Protein AF-0000000075187760 (afdb_homodimer)

Solvent-accessible surface area (backbone atoms only — not comparable to full-atom values): 30888 Å² total; per-residue (Å²): 122,84,78,72,70,84,67,45,62,67,48,68,46,30,40,28,36,32,19,49,52,82,61,38,92,47,41,70,60,20,48,50,52,49,44,53,49,52,46,54,53,39,64,38,90,76,50,33,48,35,39,34,34,13,43,37,49,51,36,60,72,51,61,88,41,38,77,82,60,36,29,44,66,85,81,52,91,96,51,90,72,61,60,87,74,44,73,18,68,64,58,41,50,50,19,52,43,16,30,74,49,54,17,31,28,38,59,16,17,36,36,27,32,40,81,92,78,64,46,27,27,48,30,28,41,29,24,36,38,82,25,47,76,75,45,64,39,38,27,50,40,61,54,56,33,48,35,87,97,75,50,71,43,55,35,63,80,56,38,46,58,32,73,63,88,39,62,49,76,49,92,33,34,22,39,22,55,52,34,40,56,35,63,66,42,62,64,59,55,48,32,34,37,76,71,51,26,51,29,38,48,21,22,19,66,43,35,70,72,54,19,84,63,39,55,64,53,44,41,26,36,55,5,39,68,52,43,19,31,23,32,38,22,7,27,20,44,37,86,86,49,93,56,42,31,42,25,43,26,34,36,22,35,25,75,35,46,74,77,46,66,49,63,37,57,63,47,74,47,77,44,80,44,58,46,62,57,39,55,46,44,48,60,25,54,32,60,90,77,56,64,58,61,91,63,41,64,56,61,71,60,131,122,83,78,70,71,84,68,44,64,68,47,69,47,29,40,28,38,33,18,49,54,83,61,37,92,47,40,69,59,19,47,50,53,49,45,53,50,51,46,55,56,40,65,38,90,77,50,33,48,34,37,34,34,12,43,37,50,50,33,59,72,50,60,88,40,38,77,81,60,36,28,44,67,86,81,50,91,96,51,89,71,62,58,89,75,43,73,18,68,65,57,42,50,50,21,51,41,17,31,74,48,54,18,32,28,39,58,15,17,35,38,26,32,40,80,93,78,64,46,29,29,49,31,28,42,30,24,37,39,84,24,46,74,74,46,63,41,38,27,50,40,61,54,56,34,48,34,87,98,74,49,72,46,54,36,61,80,53,37,45,58,32,73,63,87,41,62,49,75,49,93,30,33,22,40,21,56,52,35,40,56,32,63,66,42,62,64,59,54,47,33,34,37,76,72,51,26,50,28,38,49,21,21,19,66,44,35,70,72,53,21,83,63,40,54,65,54,45,40,25,37,55,6,38,67,51,44,19,30,23,32,38,23,7,28,20,43,37,88,85,49,92,55,41,31,41,25,42,27,35,35,22,34,24,76,35,47,76,77,46,67,48,61,36,57,64,48,73,46,78,45,81,45,57,46,62,57,39,54,47,44,49,60,24,54,32,61,90,76,53,64,57,62,92,61,42,64,56,62,70,61,131

Nearest PDB structures (foldseek):
  2w1v-assembly1_B  TM=9.858E-01  e=2.483E-41  Mus musculus
  1f89-assembly1_B  TM=9.492E-01  e=1.771E-35  Saccharomyces cerevisiae
  1ems-assembly1_A  TM=8.953E-01  e=1.570E-26  Caenorhabditis elegans
  4hgd-assembly2_B  TM=8.306E-01  e=3.651E-25  Saccharomyces cerevisiae S288C
  4hgd-assembly2_C  TM=8.569E-01  e=3.096E-24  Saccharomyces cerevisiae S288C

Structure (mmCIF, N/CA/C/O backbone):
data_AF-0000000075187760-model_v1
#
loop_
_entity.id
_entity.type
_entity.pdbx_description
1 polymer 'Carbon-nitrogen hydrolase'
#
loop_
_atom_site.group_PDB
_atom_site.id
_atom_site.type_symbol
_atom_site.label_atom_id
_atom_site.label_alt_id
_atom_site.label_comp_id
_atom_site.label_asym_id
_atom_site.label_entity_id
_atom_site.label_seq_id
_atom_site.pdbx_PDB_ins_code
_atom_site.Cartn_x
_atom_site.Cartn_y
_atom_site.Cartn_z
_atom_site.occupancy
_atom_site.B_iso_or_equiv
_atom_site.auth_seq_id
_atom_site.auth_comp_id
_atom_site.auth_asym_id
_atom_site.auth_atom_id
_atom_site.pdbx_PDB_model_num
ATOM 1 N N . MET A 1 1 ? 15.969 -18.141 15.359 1 31.38 1 MET A N 1
ATOM 2 C CA . MET A 1 1 ? 15.805 -17.359 14.141 1 31.38 1 MET A CA 1
ATOM 3 C C . MET A 1 1 ? 16.109 -18.188 12.906 1 31.38 1 MET A C 1
ATOM 5 O O . MET A 1 1 ? 17.203 -18.719 12.758 1 31.38 1 MET A O 1
ATOM 9 N N . SER A 1 2 ? 15.156 -18.953 12.461 1 41.59 2 SER A N 1
ATOM 10 C CA . SER A 1 2 ? 15.516 -19.875 11.383 1 41.59 2 SER A CA 1
ATOM 11 C C . SER A 1 2 ? 16.469 -19.219 10.383 1 41.59 2 SER A C 1
ATOM 13 O O . SER A 1 2 ? 16.297 -18.047 10.039 1 41.59 2 SER A O 1
ATOM 15 N N . LEU A 1 3 ? 17.703 -19.641 10.273 1 52.84 3 LEU A N 1
ATOM 16 C CA . LEU A 1 3 ? 18.844 -19.188 9.492 1 52.84 3 LEU A CA 1
ATOM 17 C C . LEU A 1 3 ? 18.438 -18.953 8.039 1 52.84 3 LEU A C 1
ATOM 19 O O . LEU A 1 3 ? 18.219 -19.906 7.289 1 52.84 3 LEU A O 1
ATOM 23 N N . ILE A 1 4 ? 17.734 -17.812 7.852 1 64.88 4 ILE A N 1
ATOM 24 C CA . ILE A 1 4 ? 17.5 -17.5 6.445 1 64.88 4 ILE A CA 1
ATOM 25 C C . ILE A 1 4 ? 18.844 -17.469 5.695 1 64.88 4 ILE A C 1
ATOM 27 O O . ILE A 1 4 ? 19.812 -16.891 6.176 1 64.88 4 ILE A O 1
ATOM 31 N N . SER A 1 5 ? 18.891 -18.375 4.66 1 77.25 5 SER A N 1
ATOM 32 C CA . SER A 1 5 ? 20.062 -18.406 3.793 1 77.25 5 SER A CA 1
ATOM 33 C C . SER A 1 5 ? 20.484 -17.016 3.367 1 77.25 5 SER A C 1
ATOM 35 O O . SER A 1 5 ? 19.688 -16.062 3.473 1 77.25 5 SER A O 1
ATOM 37 N N . LYS A 1 6 ? 21.812 -16.938 3.039 1 89.31 6 LYS A N 1
ATOM 38 C CA . LYS A 1 6 ? 22.312 -15.664 2.516 1 89.31 6 LYS A CA 1
ATOM 39 C C . LYS A 1 6 ? 21.562 -15.25 1.253 1 89.31 6 LYS A C 1
ATOM 41 O O . LYS A 1 6 ? 21.391 -16.062 0.333 1 89.31 6 LYS A O 1
ATOM 46 N N . THR A 1 7 ? 20.984 -14.086 1.166 1 95.5 7 THR A N 1
ATOM 47 C CA . THR A 1 7 ? 20.25 -13.57 0.015 1 95.5 7 THR A CA 1
ATOM 48 C C . THR A 1 7 ? 21.141 -13.539 -1.224 1 95.5 7 THR A C 1
ATOM 50 O O . THR A 1 7 ? 22.281 -13.062 -1.165 1 95.5 7 THR A O 1
ATOM 53 N N . PRO A 1 8 ? 20.719 -14.023 -2.344 1 97.31 8 PRO A N 1
ATOM 54 C CA . PRO A 1 8 ? 21.516 -13.961 -3.574 1 97.31 8 PRO A CA 1
ATOM 55 C C . PRO A 1 8 ? 21.797 -12.531 -4.023 1 97.31 8 PRO A C 1
ATOM 57 O O . PRO A 1 8 ? 21 -11.625 -3.736 1 97.31 8 PRO A O 1
ATOM 60 N N . ILE A 1 9 ? 22.953 -12.453 -4.77 1 97.81 9 ILE A N 1
ATOM 61 C CA . ILE A 1 9 ? 23.219 -11.172 -5.418 1 97.81 9 ILE A CA 1
ATOM 62 C C . ILE A 1 9 ? 22.188 -10.93 -6.516 1 97.81 9 ILE A C 1
ATOM 64 O O . ILE A 1 9 ? 21.922 -11.812 -7.344 1 97.81 9 ILE A O 1
ATOM 68 N N . PHE A 1 10 ? 21.625 -9.812 -6.457 1 98.69 10 PHE A N 1
ATOM 69 C CA . PHE A 1 10 ? 20.609 -9.484 -7.449 1 98.69 10 PHE A CA 1
ATOM 70 C C . PHE A 1 10 ? 21.234 -9.242 -8.812 1 98.69 10 PHE A C 1
ATOM 72 O O . PHE A 1 10 ? 22.031 -8.32 -8.984 1 98.69 10 PHE A O 1
ATOM 79 N N . LYS A 1 11 ? 20.891 -10.023 -9.82 1 98.75 11 LYS A N 1
ATOM 80 C CA . LYS A 1 11 ? 21.375 -9.906 -11.195 1 98.75 11 LYS A CA 1
ATOM 81 C C . LYS A 1 11 ? 20.219 -9.734 -12.172 1 98.75 11 LYS A C 1
ATOM 83 O O . LYS A 1 11 ? 19.078 -10.055 -11.852 1 98.75 11 LYS A O 1
ATOM 88 N N . PRO A 1 12 ? 20.547 -9.148 -13.305 1 98.5 12 PRO A N 1
ATOM 89 C CA . PRO A 1 12 ? 19.484 -8.969 -14.289 1 98.5 12 PRO A CA 1
ATOM 90 C C . PRO A 1 12 ? 18.922 -10.289 -14.797 1 98.5 12 PRO A C 1
ATOM 92 O O . PRO A 1 12 ? 19.656 -11.273 -14.93 1 98.5 12 PRO A O 1
ATOM 95 N N . PHE A 1 13 ? 17.656 -10.336 -15.102 1 98.5 13 PHE A N 1
ATOM 96 C CA . PHE A 1 13 ? 17.031 -11.477 -15.75 1 98.5 13 PHE A CA 1
ATOM 97 C C . PHE A 1 13 ? 15.773 -11.047 -16.5 1 98.5 13 PHE A C 1
ATOM 99 O O . PHE A 1 13 ? 15.297 -9.93 -16.328 1 98.5 13 PHE A O 1
ATOM 106 N N . THR A 1 14 ? 15.336 -11.93 -17.359 1 98.56 14 THR A N 1
ATOM 107 C CA . THR A 1 14 ? 14.094 -11.711 -18.078 1 98.56 14 THR A CA 1
ATOM 108 C C . THR A 1 14 ? 12.969 -12.578 -17.516 1 98.56 14 THR A C 1
ATOM 110 O O . THR A 1 14 ? 13.164 -13.773 -17.281 1 98.56 14 THR A O 1
ATOM 113 N N . LEU A 1 15 ? 11.844 -11.961 -17.234 1 98.81 15 LEU A N 1
ATOM 114 C CA . LEU A 1 15 ? 10.648 -12.602 -16.719 1 98.81 15 LEU A CA 1
ATOM 115 C C . LEU A 1 15 ? 9.586 -12.75 -17.812 1 98.81 15 LEU A C 1
ATOM 117 O O . LEU A 1 15 ? 9.25 -11.773 -18.484 1 98.81 15 LEU A O 1
ATOM 121 N N . ALA A 1 16 ? 9.117 -13.93 -18 1 98.94 16 ALA A N 1
ATOM 122 C CA . ALA A 1 16 ? 8 -14.148 -18.906 1 98.94 16 ALA A CA 1
ATOM 123 C C . ALA A 1 16 ? 6.73 -14.508 -18.141 1 98.94 16 ALA A C 1
ATOM 125 O O . ALA A 1 16 ? 6.738 -15.398 -17.297 1 98.94 16 ALA A O 1
ATOM 126 N N . LEU A 1 17 ? 5.707 -13.781 -18.406 1 98.94 17 LEU A N 1
ATOM 127 C CA . LEU A 1 17 ? 4.383 -14.102 -17.875 1 98.94 17 LEU A CA 1
ATOM 128 C C . LEU A 1 17 ? 3.51 -14.719 -18.969 1 98.94 17 LEU A C 1
ATOM 130 O O . LEU A 1 17 ? 3.305 -14.125 -20.016 1 98.94 17 LEU A O 1
ATOM 134 N N . ILE A 1 18 ? 3.053 -15.914 -18.672 1 98.94 18 ILE A N 1
ATOM 135 C CA . ILE A 1 18 ? 2.125 -16.562 -19.578 1 98.94 18 ILE A CA 1
ATOM 136 C C . ILE A 1 18 ? 0.688 -16.312 -19.125 1 98.94 18 ILE A C 1
ATOM 138 O O . ILE A 1 18 ? 0.19 -16.984 -18.219 1 98.94 18 ILE A O 1
ATOM 142 N N . GLN A 1 19 ? 0.082 -15.352 -19.734 1 98.88 19 GLN A N 1
ATOM 143 C CA . GLN A 1 19 ? -1.354 -15.188 -19.531 1 98.88 19 GLN A CA 1
ATOM 144 C C . GLN A 1 19 ? -2.141 -16.266 -20.266 1 98.88 19 GLN A C 1
ATOM 146 O O . GLN A 1 19 ? -2.686 -16.016 -21.344 1 98.88 19 GLN A O 1
ATOM 151 N N . LEU A 1 20 ? -2.217 -17.375 -19.656 1 98.62 20 LEU A N 1
ATOM 152 C CA . LEU A 1 20 ? -2.695 -18.609 -20.266 1 98.62 20 LEU A CA 1
ATOM 153 C C . LEU A 1 20 ? -4.215 -18.594 -20.406 1 98.62 20 LEU A C 1
ATOM 155 O O . LEU A 1 20 ? -4.918 -18.156 -19.5 1 98.62 20 LEU A O 1
ATOM 159 N N . GLY A 1 21 ? -4.703 -18.984 -21.531 1 97.31 21 GLY A N 1
ATOM 160 C CA . GLY A 1 21 ? -6.129 -19.141 -21.781 1 97.31 21 GLY A CA 1
ATOM 161 C C . GLY A 1 21 ? -6.516 -20.547 -22.188 1 97.31 21 GLY A C 1
ATOM 162 O O . GLY A 1 21 ? -5.719 -21.484 -22.062 1 97.31 21 GLY A O 1
ATOM 163 N N . GLY A 1 22 ? -7.762 -20.703 -22.516 1 94.81 22 GLY A N 1
ATOM 164 C CA . GLY A 1 22 ? -8.25 -21.953 -23.078 1 94.81 22 GLY A CA 1
ATOM 165 C C . GLY A 1 22 ? -8.406 -23.047 -22.047 1 94.81 22 GLY A C 1
ATOM 166 O O . GLY A 1 22 ? -8.266 -24.234 -22.359 1 94.81 22 GLY A O 1
ATOM 167 N N . THR A 1 23 ? -8.57 -22.672 -20.828 1 95.5 23 THR A N 1
ATOM 168 C CA . THR A 1 23 ? -8.773 -23.672 -19.797 1 95.5 23 THR A CA 1
ATOM 169 C C . THR A 1 23 ? -10.102 -24.391 -20 1 95.5 23 THR A C 1
ATOM 171 O O . THR A 1 23 ? -11.133 -23.75 -20.188 1 95.5 23 THR A O 1
ATOM 174 N N . THR A 1 24 ? -10.062 -25.719 -19.984 1 94.88 24 THR A N 1
ATOM 175 C CA . THR A 1 24 ? -11.266 -26.531 -20.141 1 94.88 24 THR A CA 1
ATOM 176 C C . THR A 1 24 ? -11.461 -27.453 -18.938 1 94.88 24 THR A C 1
ATOM 178 O O . THR A 1 24 ? -10.664 -27.438 -18 1 94.88 24 THR A O 1
ATOM 181 N N . ALA A 1 25 ? -12.562 -28.25 -19.031 1 95.12 25 ALA A N 1
ATOM 182 C CA . ALA A 1 25 ? -12.82 -29.234 -17.969 1 95.12 25 ALA A CA 1
ATOM 183 C C . ALA A 1 25 ? -11.852 -30.406 -18.078 1 95.12 25 ALA A C 1
ATOM 185 O O . ALA A 1 25 ? -11.727 -31.203 -17.141 1 95.12 25 ALA A O 1
ATOM 186 N N . ASN A 1 26 ? -11.219 -30.531 -19.188 1 96.81 26 ASN A N 1
ATOM 187 C CA . ASN A 1 26 ? -10.266 -31.625 -19.406 1 96.81 26 ASN A CA 1
ATOM 188 C C . ASN A 1 26 ? -8.867 -31.234 -18.922 1 96.81 26 ASN A C 1
ATOM 190 O O . ASN A 1 26 ? -8.148 -30.516 -19.609 1 96.81 26 ASN A O 1
ATOM 194 N N . LYS A 1 27 ? -8.445 -31.797 -17.812 1 97.25 27 LYS A N 1
ATOM 195 C CA . LYS A 1 27 ? -7.172 -31.453 -17.188 1 97.25 27 LYS A CA 1
ATOM 196 C C . LYS A 1 27 ? -6.008 -31.766 -18.125 1 97.25 27 LYS A C 1
ATOM 198 O O . LYS A 1 27 ? -5.047 -30.984 -18.203 1 97.25 27 LYS A O 1
ATOM 203 N N . ALA A 1 28 ? -6.082 -32.875 -18.797 1 97.75 28 ALA A N 1
ATOM 204 C CA . ALA A 1 28 ? -5 -33.281 -19.703 1 97.75 28 ALA A CA 1
ATOM 205 C C . ALA A 1 28 ? -4.777 -32.219 -20.781 1 97.75 28 ALA A C 1
ATOM 207 O O . ALA A 1 28 ? -3.637 -31.938 -21.156 1 97.75 28 ALA A O 1
ATOM 208 N N . ASP A 1 29 ? -5.875 -31.703 -21.344 1 98.19 29 ASP A N 1
ATOM 209 C CA . ASP A 1 29 ? -5.785 -30.641 -22.344 1 98.19 29 ASP A CA 1
ATOM 210 C C . ASP A 1 29 ? -5.145 -29.391 -21.75 1 98.19 29 ASP A C 1
ATOM 212 O O . ASP A 1 29 ? -4.34 -28.734 -22.422 1 98.19 29 ASP A O 1
ATOM 216 N N . ASN A 1 30 ? -5.562 -29.062 -20.578 1 98.19 30 ASN A N 1
ATOM 217 C CA . ASN A 1 30 ? -5 -27.891 -19.906 1 98.19 30 ASN A CA 1
ATOM 218 C C . ASN A 1 30 ? -3.494 -28.031 -19.703 1 98.19 30 ASN A C 1
ATOM 220 O O . ASN A 1 30 ? -2.734 -27.094 -19.938 1 98.19 30 ASN A O 1
ATOM 224 N N . LEU A 1 31 ? -3.062 -29.203 -19.25 1 98.75 31 LEU A N 1
ATOM 225 C CA . LEU A 1 31 ? -1.646 -29.469 -19 1 98.75 31 LEU A CA 1
ATOM 226 C C . LEU A 1 31 ? -0.858 -29.422 -20.312 1 98.75 31 LEU A C 1
ATOM 228 O O . LEU A 1 31 ? 0.251 -28.875 -20.344 1 98.75 31 LEU A O 1
ATOM 232 N N . LYS A 1 32 ? -1.439 -30 -21.297 1 98.69 32 LYS A N 1
ATOM 233 C CA . LYS A 1 32 ? -0.786 -29.969 -22.609 1 98.69 32 LYS A CA 1
ATOM 234 C C . LYS A 1 32 ? -0.594 -28.531 -23.094 1 98.69 32 LYS A C 1
ATOM 236 O O . LYS A 1 32 ? 0.489 -28.172 -23.562 1 98.69 32 LYS A O 1
ATOM 241 N N . HIS A 1 33 ? -1.628 -27.781 -23.031 1 98.62 33 HIS A N 1
ATOM 242 C CA . HIS A 1 33 ? -1.572 -26.391 -23.469 1 98.62 33 HIS A CA 1
ATOM 243 C C . HIS A 1 33 ? -0.553 -25.594 -22.672 1 98.62 33 HIS A C 1
ATOM 245 O O . HIS A 1 33 ? 0.2 -24.781 -23.219 1 98.62 33 HIS A O 1
ATOM 251 N N . ALA A 1 34 ? -0.547 -25.781 -21.359 1 98.81 34 ALA A N 1
ATOM 252 C CA . ALA A 1 34 ? 0.426 -25.125 -20.5 1 98.81 34 ALA A CA 1
ATOM 253 C C . ALA A 1 34 ? 1.853 -25.484 -20.891 1 98.81 34 ALA A C 1
ATOM 255 O O . ALA A 1 34 ? 2.721 -24.625 -21 1 98.81 34 ALA A O 1
ATOM 256 N N . ARG A 1 35 ? 2.064 -26.766 -21.094 1 98.81 35 ARG A N 1
ATOM 257 C CA . ARG A 1 35 ? 3.391 -27.234 -21.484 1 98.81 35 ARG A CA 1
ATOM 258 C C . ARG A 1 35 ? 3.852 -26.547 -22.766 1 98.81 35 ARG A C 1
ATOM 260 O O . ARG A 1 35 ? 4.984 -26.078 -22.844 1 98.81 35 ARG A O 1
ATOM 267 N N . GLU A 1 36 ? 2.994 -26.547 -23.734 1 98.69 36 GLU A N 1
ATOM 268 C CA . GLU A 1 36 ? 3.316 -25.922 -25.016 1 98.69 36 GLU A CA 1
ATOM 269 C C . GLU A 1 36 ? 3.635 -24.438 -24.844 1 98.69 36 GLU A C 1
ATOM 271 O O . GLU A 1 36 ? 4.551 -23.922 -25.469 1 98.69 36 GLU A O 1
ATOM 276 N N . SER A 1 37 ? 2.904 -23.781 -24.031 1 98.75 37 SER A N 1
ATOM 277 C CA . SER A 1 37 ? 3.105 -22.359 -23.812 1 98.75 37 SER A CA 1
ATOM 278 C C . SER A 1 37 ? 4.422 -22.094 -23.078 1 98.75 37 SER A C 1
ATOM 280 O O . SER A 1 37 ? 5.098 -21.094 -23.359 1 98.75 37 SER A O 1
ATOM 282 N N . ILE A 1 38 ? 4.789 -22.938 -22.109 1 98.81 38 ILE A N 1
ATOM 283 C CA . ILE A 1 38 ? 6.055 -22.812 -21.406 1 98.81 38 ILE A CA 1
ATOM 284 C C . ILE A 1 38 ? 7.215 -22.953 -22.391 1 98.81 38 ILE A C 1
ATOM 286 O O . ILE A 1 38 ? 8.141 -22.141 -22.391 1 98.81 38 ILE A O 1
ATOM 290 N N . LEU A 1 39 ? 7.117 -23.984 -23.188 1 98.56 39 LEU A N 1
ATOM 291 C CA . LEU A 1 39 ? 8.18 -24.219 -24.156 1 98.56 39 LEU A CA 1
ATOM 292 C C . LEU A 1 39 ? 8.25 -23.078 -25.156 1 98.56 39 LEU A C 1
ATOM 294 O O . LEU A 1 39 ? 9.344 -22.641 -25.547 1 98.56 39 LEU A O 1
ATOM 298 N N . LYS A 1 40 ? 7.078 -22.594 -25.578 1 98.25 40 LYS A N 1
ATOM 299 C CA . LYS A 1 40 ? 7.035 -21.438 -26.484 1 98.25 40 LYS A CA 1
ATOM 300 C C . LYS A 1 40 ? 7.699 -20.219 -25.844 1 98.25 40 LYS A C 1
ATOM 302 O O . LYS A 1 40 ? 8.453 -19.5 -26.484 1 98.25 40 LYS A O 1
ATOM 307 N N . ALA A 1 41 ? 7.41 -19.953 -24.562 1 98.5 41 ALA A N 1
ATOM 308 C CA . ALA A 1 41 ? 8 -18.812 -23.859 1 98.5 41 ALA A CA 1
ATOM 309 C C . ALA A 1 41 ? 9.523 -18.906 -23.875 1 98.5 41 ALA A C 1
ATOM 311 O O . ALA A 1 41 ? 10.211 -17.891 -24 1 98.5 41 ALA A O 1
ATOM 312 N N . ALA A 1 42 ? 10.031 -20.078 -23.75 1 97.69 42 ALA A N 1
ATOM 313 C CA . ALA A 1 42 ? 11.469 -20.297 -23.625 1 97.69 42 ALA A CA 1
ATOM 314 C C . ALA A 1 42 ? 12.18 -20.156 -24.953 1 97.69 42 ALA A C 1
ATOM 316 O O . ALA A 1 42 ? 13.406 -20 -25.016 1 97.69 42 ALA A O 1
ATOM 317 N N . THR A 1 43 ? 11.461 -20.219 -26.031 1 94.69 43 THR A N 1
ATOM 318 C CA . THR A 1 43 ? 12.078 -20.156 -27.359 1 94.69 43 THR A CA 1
ATOM 319 C C . THR A 1 43 ? 12.227 -18.719 -27.828 1 94.69 43 THR A C 1
ATOM 321 O O . THR A 1 43 ? 12.789 -18.469 -28.891 1 94.69 43 THR A O 1
ATOM 324 N N . ASN A 1 44 ? 11.695 -17.766 -27.047 1 91.19 44 ASN A N 1
ATOM 325 C CA . ASN A 1 44 ? 11.961 -16.359 -27.359 1 91.19 44 ASN A CA 1
ATOM 326 C C . ASN A 1 44 ? 13.453 -16.094 -27.5 1 91.19 44 ASN A C 1
ATOM 328 O O . ASN A 1 44 ? 14.258 -16.641 -26.734 1 91.19 44 ASN A O 1
ATOM 332 N N . PRO A 1 45 ? 13.828 -15.266 -28.5 1 89.69 45 PRO A N 1
ATOM 333 C CA . PRO A 1 45 ? 15.25 -14.961 -28.641 1 89.69 45 PRO A CA 1
ATOM 334 C C . PRO A 1 45 ? 15.883 -14.453 -27.344 1 89.69 45 PRO A C 1
ATOM 336 O O . PRO A 1 45 ? 17.031 -14.766 -27.062 1 89.69 45 PRO A O 1
ATOM 339 N N . ALA A 1 46 ? 15.18 -13.641 -26.719 1 88.06 46 ALA A N 1
ATOM 340 C CA . ALA A 1 46 ? 15.578 -13.297 -25.359 1 88.06 46 ALA A CA 1
ATOM 341 C C . ALA A 1 46 ? 15.016 -14.297 -24.344 1 88.06 46 ALA A C 1
ATOM 343 O O . ALA A 1 46 ? 13.992 -14.039 -23.719 1 88.06 46 ALA A O 1
ATOM 344 N N . LYS A 1 47 ? 15.688 -15.422 -24.281 1 92.94 47 LYS A N 1
ATOM 345 C CA . LYS A 1 47 ? 15.172 -16.5 -23.453 1 92.94 47 LYS A CA 1
ATOM 346 C C . LYS A 1 47 ? 14.969 -16.016 -22.016 1 92.94 47 LYS A C 1
ATOM 348 O O . LYS A 1 47 ? 15.906 -15.555 -21.359 1 92.94 47 LYS A O 1
ATOM 353 N N . PRO A 1 48 ? 13.812 -16.156 -21.547 1 98.56 48 PRO A N 1
ATOM 354 C CA . PRO A 1 48 ? 13.586 -15.766 -20.141 1 98.56 48 PRO A CA 1
ATOM 355 C C . PRO A 1 48 ? 14.242 -16.719 -19.156 1 98.56 48 PRO A C 1
ATOM 357 O O . PRO A 1 48 ? 14.383 -17.906 -19.438 1 98.56 48 PRO A O 1
ATOM 360 N N . GLN A 1 49 ? 14.656 -16.188 -18.047 1 98.69 49 GLN A N 1
ATOM 361 C CA . GLN A 1 49 ? 15.188 -17.016 -16.969 1 98.69 49 GLN A CA 1
ATOM 362 C C . GLN A 1 49 ? 14.062 -17.531 -16.078 1 98.69 49 GLN A C 1
ATOM 364 O O . GLN A 1 49 ? 14.188 -18.594 -15.461 1 98.69 49 GLN A O 1
ATOM 369 N N . VAL A 1 50 ? 12.969 -16.766 -15.969 1 98.88 50 VAL A N 1
ATOM 370 C CA . VAL A 1 50 ? 11.828 -17.141 -15.141 1 98.88 50 VAL A CA 1
ATOM 371 C C . VAL A 1 50 ? 10.555 -17.109 -15.984 1 98.88 50 VAL A C 1
ATOM 373 O O . VAL A 1 50 ? 10.312 -16.156 -16.719 1 98.88 50 VAL A O 1
ATOM 376 N N . VAL A 1 51 ? 9.797 -18.156 -15.938 1 98.94 51 VAL A N 1
ATOM 377 C CA . VAL A 1 51 ? 8.492 -18.25 -16.578 1 98.94 51 VAL A CA 1
ATOM 378 C C . VAL A 1 51 ? 7.41 -18.484 -15.531 1 98.94 51 VAL A C 1
ATOM 380 O O . VAL A 1 51 ? 7.621 -19.219 -14.562 1 98.94 51 VAL A O 1
ATOM 383 N N . VAL A 1 52 ? 6.281 -17.828 -15.688 1 99 52 VAL A N 1
ATOM 384 C CA . VAL A 1 52 ? 5.227 -17.875 -14.68 1 99 52 VAL A CA 1
ATOM 385 C C . VAL A 1 52 ? 3.902 -18.266 -15.336 1 99 52 VAL A C 1
ATOM 387 O O . VAL A 1 52 ? 3.547 -17.734 -16.391 1 99 52 VAL A O 1
ATOM 390 N N . LEU A 1 53 ? 3.18 -19.203 -14.773 1 98.94 53 LEU A N 1
ATOM 391 C CA . LEU A 1 53 ? 1.812 -19.547 -15.148 1 98.94 53 LEU A CA 1
ATOM 392 C C . LEU A 1 53 ? 0.809 -18.891 -14.211 1 98.94 53 LEU A C 1
ATOM 394 O O . LEU A 1 53 ? 1.18 -18.422 -13.133 1 98.94 53 LEU A O 1
ATOM 398 N N . PRO A 1 54 ? -0.468 -18.828 -14.594 1 98.81 54 PRO A N 1
ATOM 399 C CA . PRO A 1 54 ? -1.479 -18.156 -13.773 1 98.81 54 PRO A CA 1
ATOM 400 C C . PRO A 1 54 ? -2.09 -19.094 -12.727 1 98.81 54 PRO A C 1
ATOM 402 O O . PRO A 1 54 ? -1.705 -20.266 -12.625 1 98.81 54 PRO A O 1
ATOM 405 N N . GLU A 1 55 ? -3 -18.516 -11.914 1 98.38 55 GLU A N 1
ATOM 406 C CA . GLU A 1 55 ? -3.701 -19.219 -10.844 1 98.38 55 GLU A CA 1
ATOM 407 C C . GLU A 1 55 ? -4.621 -20.297 -11.391 1 98.38 55 GLU A C 1
ATOM 409 O O . GLU A 1 55 ? -5.387 -20.062 -12.328 1 98.38 55 GLU A O 1
ATOM 414 N N . CYS A 1 56 ? -4.535 -21.531 -10.781 1 97.19 56 CYS A N 1
ATOM 415 C CA . CYS A 1 56 ? -5.402 -22.656 -11.078 1 97.19 56 CYS A CA 1
ATOM 416 C C . CYS A 1 56 ? -5.453 -22.922 -12.578 1 97.19 56 CYS A C 1
ATOM 418 O O . CYS A 1 56 ? -6.539 -23.031 -13.156 1 97.19 56 CYS A O 1
ATOM 420 N N . PHE A 1 57 ? -4.344 -23.016 -13.125 1 97.56 57 PHE A N 1
ATOM 421 C CA . PHE A 1 57 ? -4.25 -23.109 -14.578 1 97.56 57 PHE A CA 1
ATOM 422 C C . PHE A 1 57 ? -4.742 -24.453 -15.07 1 97.56 57 PHE A C 1
ATOM 424 O O . PHE A 1 57 ? -5.102 -24.609 -16.25 1 97.56 57 PHE A O 1
ATOM 431 N N . ASN A 1 58 ? -4.773 -25.516 -14.219 1 97.12 58 ASN A N 1
ATOM 432 C CA . ASN A 1 58 ? -5.004 -26.875 -14.664 1 97.12 58 ASN A CA 1
ATOM 433 C C . ASN A 1 58 ? -6.48 -27.25 -14.578 1 97.12 58 ASN A C 1
ATOM 435 O O . ASN A 1 58 ? -6.848 -28.406 -14.805 1 97.12 58 ASN A O 1
ATOM 439 N N . SER A 1 59 ? -7.293 -26.344 -14.195 1 95.75 59 SER A N 1
ATOM 440 C CA . SER A 1 59 ? -8.711 -26.625 -14.023 1 95.75 59 SER A CA 1
ATOM 441 C C . SER A 1 59 ? -9.555 -25.359 -14.164 1 95.75 59 SER A C 1
ATOM 443 O O . SER A 1 59 ? -9.023 -24.25 -14.102 1 95.75 59 SER A O 1
ATOM 445 N N . PRO A 1 60 ? -10.852 -25.562 -14.414 1 92 60 PRO A N 1
ATOM 446 C CA . PRO A 1 60 ? -11.727 -24.406 -14.234 1 92 60 PRO A CA 1
ATOM 447 C C . PRO A 1 60 ? -11.633 -23.812 -12.836 1 92 60 PRO A C 1
ATOM 449 O O . PRO A 1 60 ? -11.398 -24.531 -11.867 1 92 60 PRO A O 1
ATOM 452 N N . TYR A 1 61 ? -11.844 -22.516 -12.828 1 89.12 61 TYR A N 1
ATOM 453 C CA . TYR A 1 61 ? -11.734 -21.828 -11.547 1 89.12 61 TYR A CA 1
ATOM 454 C C . TYR A 1 61 ? -13.086 -21.734 -10.852 1 89.12 61 TYR A C 1
ATOM 456 O O . TYR A 1 61 ? -14.062 -21.281 -11.445 1 89.12 61 TYR A O 1
ATOM 464 N N . GLY A 1 62 ? -13.109 -22.203 -9.648 1 85.94 62 GLY A N 1
ATOM 465 C CA . GLY A 1 62 ? -14.32 -22.109 -8.844 1 85.94 62 GLY A CA 1
ATOM 466 C C . GLY A 1 62 ? -14.406 -23.188 -7.781 1 85.94 62 GLY A C 1
ATOM 467 O O . GLY A 1 62 ? -13.875 -24.281 -7.957 1 85.94 62 GLY A O 1
ATOM 468 N N . HIS A 1 63 ? -15.094 -22.891 -6.723 1 83.19 63 HIS A N 1
ATOM 469 C CA . HIS A 1 63 ? -15.156 -23.734 -5.539 1 83.19 63 HIS A CA 1
ATOM 470 C C . HIS A 1 63 ? -15.789 -25.094 -5.867 1 83.19 63 HIS A C 1
ATOM 472 O O . HIS A 1 63 ? -15.359 -26.125 -5.348 1 83.19 63 HIS A O 1
ATOM 478 N N . PRO A 1 64 ? -16.688 -25.172 -6.832 1 83.19 64 PRO A N 1
ATOM 479 C CA . PRO A 1 64 ? -17.25 -26.5 -7.109 1 83.19 64 PRO A CA 1
ATOM 480 C C . PRO A 1 64 ? -16.266 -27.422 -7.832 1 83.19 64 PRO A C 1
ATOM 482 O O . PRO A 1 64 ? -16.438 -28.641 -7.828 1 83.19 64 PRO A O 1
ATOM 485 N N . HIS A 1 65 ? -15.25 -26.844 -8.391 1 88.81 65 HIS A N 1
ATOM 486 C CA . HIS A 1 65 ? -14.359 -27.625 -9.242 1 88.81 65 HIS A CA 1
ATOM 487 C C . HIS A 1 65 ? -13.117 -28.078 -8.484 1 88.81 65 HIS A C 1
ATOM 489 O O . HIS A 1 65 ? -12.508 -29.094 -8.836 1 88.81 65 HIS A O 1
ATOM 495 N N . PHE A 1 66 ? -12.719 -27.438 -7.422 1 92.44 66 PHE A N 1
ATOM 496 C CA . PHE A 1 66 ? -11.43 -27.656 -6.766 1 92.44 66 PHE A CA 1
ATOM 497 C C . PHE A 1 66 ? -11.289 -29.094 -6.293 1 92.44 66 PHE A C 1
ATOM 499 O O . PHE A 1 66 ? -10.25 -29.719 -6.512 1 92.44 66 PHE A O 1
ATOM 506 N N . PRO A 1 67 ? -12.328 -29.719 -5.703 1 93.25 67 PRO A N 1
ATOM 507 C CA . PRO A 1 67 ? -12.172 -31.094 -5.234 1 93.25 67 PRO A CA 1
ATOM 508 C C . PRO A 1 67 ? -11.906 -32.062 -6.371 1 93.25 67 PRO A C 1
ATOM 510 O O . PRO A 1 67 ? -11.109 -33 -6.219 1 93.25 67 PRO A O 1
ATOM 513 N N . ASP A 1 68 ? -12.516 -31.812 -7.531 1 94.94 68 ASP A N 1
ATOM 514 C CA . ASP A 1 68 ? -12.422 -32.719 -8.664 1 94.94 68 ASP A CA 1
ATOM 515 C C . ASP A 1 68 ? -11.039 -32.656 -9.312 1 94.94 68 ASP A C 1
ATOM 517 O O . ASP A 1 68 ? -10.594 -33.625 -9.93 1 94.94 68 ASP A O 1
ATOM 521 N N . TYR A 1 69 ? -10.344 -31.609 -9.141 1 96.88 69 TYR A N 1
ATOM 522 C CA . TYR A 1 69 ? -9.086 -31.406 -9.852 1 96.88 69 TYR A CA 1
ATOM 523 C C . TYR A 1 69 ? -7.902 -31.422 -8.898 1 96.88 69 TYR A C 1
ATOM 525 O O . TYR A 1 69 ? -6.75 -31.312 -9.32 1 96.88 69 TYR A O 1
ATOM 533 N N . ALA A 1 70 ? -8.195 -31.562 -7.609 1 97.88 70 ALA A N 1
ATOM 534 C CA . ALA A 1 70 ? -7.145 -31.531 -6.598 1 97.88 70 ALA A CA 1
ATOM 535 C C . ALA A 1 70 ? -6.172 -32.688 -6.77 1 97.88 70 ALA A C 1
ATOM 537 O O . ALA A 1 70 ? -6.586 -33.812 -7.082 1 97.88 70 ALA A O 1
ATOM 538 N N . GLU A 1 71 ? -4.977 -32.406 -6.59 1 98.31 71 GLU A N 1
ATOM 539 C CA . GLU A 1 71 ? -3.922 -33.406 -6.715 1 98.31 71 GLU A CA 1
ATOM 540 C C . GLU A 1 71 ? -3.145 -33.562 -5.41 1 98.31 71 GLU A C 1
ATOM 542 O O . GLU A 1 71 ? -3.082 -32.625 -4.609 1 98.31 71 GLU A O 1
ATOM 547 N N . ASP A 1 72 ? -2.562 -34.688 -5.23 1 97.88 72 ASP A N 1
ATOM 548 C CA . ASP A 1 72 ? -1.686 -34.969 -4.094 1 97.88 72 ASP A CA 1
ATOM 549 C C . ASP A 1 72 ? -0.235 -34.625 -4.43 1 97.88 72 ASP A C 1
ATOM 551 O O . ASP A 1 72 ? 0.404 -35.312 -5.215 1 97.88 72 ASP A O 1
ATOM 555 N N . ILE A 1 73 ? 0.27 -33.562 -3.795 1 97.38 73 ILE A N 1
ATOM 556 C CA . ILE A 1 73 ? 1.623 -33.094 -4.109 1 97.38 73 ILE A CA 1
ATOM 557 C C . ILE A 1 73 ? 2.602 -33.656 -3.072 1 97.38 73 ILE A C 1
ATOM 559 O O . ILE A 1 73 ? 3.664 -34.188 -3.426 1 97.38 73 ILE A O 1
ATOM 563 N N . GLU A 1 74 ? 2.211 -33.562 -1.797 1 94.56 74 GLU A N 1
ATOM 564 C CA . GLU A 1 74 ? 2.957 -34.125 -0.669 1 94.56 74 GLU A CA 1
ATOM 565 C C . GLU A 1 74 ? 4.371 -33.562 -0.614 1 94.56 74 GLU A C 1
ATOM 567 O O . GLU A 1 74 ? 5.344 -34.281 -0.461 1 94.56 74 GLU A O 1
ATOM 572 N N . TYR A 1 75 ? 4.492 -32.312 -0.921 1 95.44 75 TYR A N 1
ATOM 573 C CA . TYR A 1 75 ? 5.762 -31.609 -0.78 1 95.44 75 TYR A CA 1
ATOM 574 C C . TYR A 1 75 ? 6.027 -31.25 0.677 1 95.44 75 TYR A C 1
ATOM 576 O O . TYR A 1 75 ? 5.137 -30.75 1.375 1 95.44 75 TYR A O 1
ATOM 584 N N . VAL A 1 76 ? 7.195 -31.562 1.204 1 91.62 76 VAL A N 1
ATOM 585 C CA . VAL A 1 76 ? 7.656 -31.172 2.535 1 91.62 76 VAL A CA 1
ATOM 586 C C . VAL A 1 76 ? 8.93 -30.344 2.42 1 91.62 76 VAL A C 1
ATOM 588 O O . VAL A 1 76 ? 9.977 -30.859 2.012 1 91.62 76 VAL A O 1
ATOM 591 N N . PRO A 1 77 ? 8.797 -29.062 2.828 1 89.88 77 PRO A N 1
ATOM 592 C CA . PRO A 1 77 ? 9.977 -28.203 2.705 1 89.88 77 PRO A CA 1
ATOM 593 C C . PRO A 1 77 ? 11.211 -28.812 3.373 1 89.88 77 PRO A C 1
ATOM 595 O O . PRO A 1 77 ? 11.117 -29.344 4.484 1 89.88 77 PRO A O 1
ATOM 598 N N . GLY A 1 78 ? 12.328 -28.734 2.684 1 85.56 78 GLY A N 1
ATOM 599 C CA . GLY A 1 78 ? 13.586 -29.188 3.24 1 85.56 78 GLY A CA 1
ATOM 600 C C . GLY A 1 78 ? 13.859 -30.656 2.984 1 85.56 78 GLY A C 1
ATOM 601 O O . GLY A 1 78 ? 14.961 -31.141 3.254 1 85.56 78 GLY A O 1
ATOM 602 N N . LYS A 1 79 ? 12.859 -31.375 2.521 1 89.75 79 LYS A N 1
ATOM 603 C CA . LYS A 1 79 ? 13.047 -32.781 2.193 1 89.75 79 LYS A CA 1
ATOM 604 C C . LYS A 1 79 ? 13.109 -33 0.683 1 89.75 79 LYS A C 1
ATOM 606 O O . LYS A 1 79 ? 12.469 -32.25 -0.075 1 89.75 79 LYS A O 1
ATOM 611 N N . PRO A 1 80 ? 13.852 -33.969 0.369 1 87.62 80 PRO A N 1
ATOM 612 C CA . PRO A 1 80 ? 13.883 -34.25 -1.066 1 87.62 80 PRO A CA 1
ATOM 613 C C . PRO A 1 80 ? 12.516 -34.625 -1.623 1 87.62 80 PRO A C 1
ATOM 615 O O . PRO A 1 80 ? 11.742 -35.312 -0.952 1 87.62 80 PRO A O 1
ATOM 618 N N . TYR A 1 81 ? 12.266 -34.188 -2.781 1 95.5 81 TYR A N 1
ATOM 619 C CA . TYR A 1 81 ? 11.023 -34.5 -3.477 1 95.5 81 TYR A CA 1
ATOM 620 C C . TYR A 1 81 ? 11.297 -35.344 -4.723 1 95.5 81 TYR A C 1
ATOM 622 O O . TYR A 1 81 ? 12.086 -34.938 -5.582 1 95.5 81 TYR A O 1
ATOM 630 N N . ASP A 1 82 ? 10.703 -36.469 -4.828 1 95.56 82 ASP A N 1
ATOM 631 C CA . ASP A 1 82 ? 10.859 -37.344 -6 1 95.56 82 ASP A CA 1
ATOM 632 C C . ASP A 1 82 ? 9.75 -37.094 -7.02 1 95.56 82 ASP A C 1
ATOM 634 O O . ASP A 1 82 ? 8.68 -37.688 -6.941 1 95.56 82 ASP A O 1
ATOM 638 N N . VAL A 1 83 ? 10.031 -36.312 -7.984 1 95.75 83 VAL A N 1
ATOM 639 C CA . VAL A 1 83 ? 9.055 -35.906 -8.984 1 95.75 83 VAL A CA 1
ATOM 640 C C . VAL A 1 83 ? 8.562 -37.125 -9.766 1 95.75 83 VAL A C 1
ATOM 642 O O . VAL A 1 83 ? 7.395 -37.188 -10.148 1 95.75 83 VAL A O 1
ATOM 645 N N . VAL A 1 84 ? 9.43 -38.062 -9.961 1 93.69 84 VAL A N 1
ATOM 646 C CA . VAL A 1 84 ? 9.102 -39.25 -10.742 1 93.69 84 VAL A CA 1
ATOM 647 C C . VAL A 1 84 ? 7.992 -40.031 -10.039 1 93.69 84 VAL A C 1
ATOM 649 O O . VAL A 1 84 ? 7.098 -40.562 -10.695 1 93.69 84 VAL A O 1
ATOM 652 N N . GLN A 1 85 ? 8.039 -40 -8.766 1 94.94 85 GLN A N 1
ATOM 653 C CA . GLN A 1 85 ? 7.082 -40.781 -7.988 1 94.94 85 GLN A CA 1
ATOM 654 C C . GLN A 1 85 ? 5.883 -39.938 -7.582 1 94.94 85 GLN A C 1
ATOM 656 O O . GLN A 1 85 ? 4.992 -40.406 -6.875 1 94.94 85 GLN A O 1
ATOM 661 N N . SER A 1 86 ? 5.887 -38.75 -8.023 1 96.56 86 SER A N 1
ATOM 662 C CA . SER A 1 86 ? 4.781 -37.844 -7.664 1 96.56 86 SER A CA 1
ATOM 663 C C . SER A 1 86 ? 3.451 -38.406 -8.172 1 96.56 86 SER A C 1
ATOM 665 O O . SER A 1 86 ? 3.373 -38.938 -9.289 1 96.56 86 SER A O 1
ATOM 667 N N . LYS A 1 87 ? 2.434 -38.25 -7.426 1 95.81 87 LYS A N 1
ATOM 668 C CA . LYS A 1 87 ? 1.083 -38.594 -7.844 1 95.81 87 LYS A CA 1
ATOM 669 C C . LYS A 1 87 ? 0.401 -37.438 -8.562 1 95.81 87 LYS A C 1
ATOM 671 O O . LYS A 1 87 ? -0.711 -37.594 -9.078 1 95.81 87 LYS A O 1
ATOM 676 N N . SER A 1 88 ? 1.015 -36.344 -8.586 1 98 88 SER A N 1
ATOM 677 C CA . SER A 1 88 ? 0.468 -35.156 -9.211 1 98 88 SER A CA 1
ATOM 678 C C . SER A 1 88 ? 0.881 -35.062 -10.68 1 98 88 SER A C 1
ATOM 680 O O . SER A 1 88 ? 2.055 -34.844 -10.984 1 98 88 SER A O 1
ATOM 682 N N . GLU A 1 89 ? -0.119 -35.156 -11.594 1 98 89 GLU A N 1
ATOM 683 C CA . GLU A 1 89 ? 0.143 -35 -13.023 1 98 89 GLU A CA 1
ATOM 684 C C . GLU A 1 89 ? 0.688 -33.625 -13.344 1 98 89 GLU A C 1
ATOM 686 O O . GLU A 1 89 ? 1.534 -33.469 -14.227 1 98 89 GLU A O 1
ATOM 691 N N . SER A 1 90 ? 0.181 -32.656 -12.648 1 98.75 90 SER A N 1
ATOM 692 C CA . SER A 1 90 ? 0.628 -31.281 -12.883 1 98.75 90 SER A CA 1
ATOM 693 C C . SER A 1 90 ? 2.094 -31.094 -12.492 1 98.75 90 SER A C 1
ATOM 695 O O . SER A 1 90 ? 2.865 -30.484 -13.234 1 98.75 90 SER A O 1
ATOM 697 N N . VAL A 1 91 ? 2.461 -31.672 -11.328 1 98.75 91 VAL A N 1
ATOM 698 C CA . VAL A 1 91 ? 3.842 -31.578 -10.867 1 98.75 91 VAL A CA 1
ATOM 699 C C . VAL A 1 91 ? 4.773 -32.25 -11.867 1 98.75 91 VAL A C 1
ATOM 701 O O . VAL A 1 91 ? 5.812 -31.688 -12.227 1 98.75 91 VAL A O 1
ATOM 704 N N . LYS A 1 92 ? 4.402 -33.406 -12.312 1 98.75 92 LYS A N 1
ATOM 705 C CA . LYS A 1 92 ? 5.227 -34.125 -13.281 1 98.75 92 LYS A CA 1
ATOM 706 C C . LYS A 1 92 ? 5.387 -33.312 -14.57 1 98.75 92 LYS A C 1
ATOM 708 O O . LYS A 1 92 ? 6.492 -33.188 -15.102 1 98.75 92 LYS A O 1
ATOM 713 N N . MET A 1 93 ? 4.293 -32.812 -15.078 1 98.81 93 MET A N 1
ATOM 714 C CA . MET A 1 93 ? 4.34 -32.031 -16.312 1 98.81 93 MET A CA 1
ATOM 715 C C . MET A 1 93 ? 5.18 -30.766 -16.141 1 98.81 93 MET A C 1
ATOM 717 O O . MET A 1 93 ? 6.031 -30.469 -16.969 1 98.81 93 MET A O 1
ATOM 721 N N . LEU A 1 94 ? 4.961 -30.016 -15.086 1 98.88 94 LEU A N 1
ATOM 722 C CA . LEU A 1 94 ? 5.668 -28.766 -14.836 1 98.88 94 LEU A CA 1
ATOM 723 C C . LEU A 1 94 ? 7.164 -29.016 -14.672 1 98.88 94 LEU A C 1
ATOM 725 O O . LEU A 1 94 ? 7.984 -28.25 -15.188 1 98.88 94 LEU A O 1
ATOM 729 N N . SER A 1 95 ? 7.484 -30.031 -13.891 1 98.81 95 SER A N 1
ATOM 730 C CA . SER A 1 95 ? 8.883 -30.406 -13.711 1 98.81 95 SER A CA 1
ATOM 731 C C . SER A 1 95 ? 9.555 -30.688 -15.047 1 98.81 95 SER A C 1
ATOM 733 O O . SER A 1 95 ? 10.633 -30.141 -15.336 1 98.81 95 SER A O 1
ATOM 735 N N . SER A 1 96 ? 8.922 -31.531 -15.828 1 98.75 96 SER A N 1
ATOM 736 C CA . SER A 1 96 ? 9.461 -31.906 -17.125 1 98.75 96 SER A CA 1
ATOM 737 C C . SER A 1 96 ? 9.602 -30.672 -18.031 1 98.75 96 SER A C 1
ATOM 739 O O . SER A 1 96 ? 10.602 -30.531 -18.734 1 98.75 96 SER A O 1
ATOM 741 N N . ALA A 1 97 ? 8.617 -29.797 -18.062 1 98.81 97 ALA A N 1
ATOM 742 C CA . ALA A 1 97 ? 8.633 -28.594 -18.891 1 98.81 97 ALA A CA 1
ATOM 743 C C . ALA A 1 97 ? 9.766 -27.656 -18.469 1 98.81 97 ALA A C 1
ATOM 745 O O . ALA A 1 97 ? 10.461 -27.094 -19.312 1 98.81 97 ALA A O 1
ATOM 746 N N . ALA A 1 98 ? 9.906 -27.453 -17.156 1 98.81 98 ALA A N 1
ATOM 747 C CA . ALA A 1 98 ? 10.977 -26.609 -16.656 1 98.81 98 ALA A CA 1
ATOM 748 C C . ALA A 1 98 ? 12.344 -27.109 -17.109 1 98.81 98 ALA A C 1
ATOM 750 O O . ALA A 1 98 ? 13.18 -26.344 -17.562 1 98.81 98 ALA A O 1
ATOM 751 N N . LYS A 1 99 ? 12.508 -28.406 -16.953 1 98.62 99 LYS A N 1
ATOM 752 C CA . LYS A 1 99 ? 13.766 -29.047 -17.312 1 98.62 99 LYS A CA 1
ATOM 753 C C . LYS A 1 99 ? 14.031 -28.922 -18.812 1 98.62 99 LYS A C 1
ATOM 755 O O . LYS A 1 99 ? 15.125 -28.547 -19.219 1 98.62 99 LYS A O 1
ATOM 760 N N . GLU A 1 100 ? 13.062 -29.281 -19.547 1 98.56 100 GLU A N 1
ATOM 761 C CA . GLU A 1 100 ? 13.219 -29.234 -21 1 98.56 100 GLU A CA 1
ATOM 762 C C . GLU A 1 100 ? 13.5 -27.812 -21.469 1 98.56 100 GLU A C 1
ATOM 764 O O . GLU A 1 100 ? 14.344 -27.594 -22.344 1 98.56 100 GLU A O 1
ATOM 769 N N . ALA A 1 101 ? 12.789 -26.797 -20.938 1 98.56 101 ALA A N 1
ATOM 770 C CA . ALA A 1 101 ? 12.938 -25.391 -21.312 1 98.56 101 ALA A CA 1
ATOM 771 C C . ALA A 1 101 ? 14.203 -24.781 -20.703 1 98.56 101 ALA A C 1
ATOM 773 O O . ALA A 1 101 ? 14.695 -23.75 -21.172 1 98.56 101 ALA A O 1
ATOM 774 N N . GLY A 1 102 ? 14.734 -25.406 -19.672 1 98.38 102 GLY A N 1
ATOM 775 C CA . GLY A 1 102 ? 15.883 -24.875 -18.953 1 98.38 102 GLY A CA 1
ATOM 776 C C . GLY A 1 102 ? 15.602 -23.547 -18.281 1 98.38 102 GLY A C 1
ATOM 777 O O . GLY A 1 102 ? 16.391 -22.594 -18.406 1 98.38 102 GLY A O 1
ATOM 778 N N . VAL A 1 103 ? 14.508 -23.406 -17.641 1 98.75 103 VAL A N 1
ATOM 779 C CA . VAL A 1 103 ? 14.102 -22.141 -17.016 1 98.75 103 VAL A CA 1
ATOM 780 C C . VAL A 1 103 ? 13.656 -22.406 -15.578 1 98.75 103 VAL A C 1
ATOM 782 O O . VAL A 1 103 ? 13.312 -23.531 -15.219 1 98.75 103 VAL A O 1
ATOM 785 N N . TRP A 1 104 ? 13.742 -21.375 -14.703 1 98.88 104 TRP A N 1
ATOM 786 C CA . TRP A 1 104 ? 12.938 -21.344 -13.492 1 98.88 104 TRP A CA 1
ATOM 787 C C . TRP A 1 104 ? 11.453 -21.219 -13.828 1 98.88 104 TRP A C 1
ATOM 789 O O . TRP A 1 104 ? 11.062 -20.375 -14.633 1 98.88 104 TRP A O 1
ATOM 799 N N . LEU A 1 105 ? 10.656 -22.078 -13.258 1 98.94 105 LEU A N 1
ATOM 800 C CA . LEU A 1 105 ? 9.234 -22.094 -13.562 1 98.94 105 LEU A CA 1
ATOM 801 C C . LEU A 1 105 ? 8.398 -21.922 -12.297 1 98.94 105 LEU A C 1
ATOM 803 O O . LEU A 1 105 ? 8.469 -22.75 -11.391 1 98.94 105 LEU A O 1
ATOM 807 N N . ILE A 1 106 ? 7.723 -20.812 -12.141 1 98.94 106 ILE A N 1
ATOM 808 C CA . ILE A 1 106 ? 6.617 -20.688 -11.195 1 98.94 106 ILE A CA 1
ATOM 809 C C . ILE A 1 106 ? 5.34 -21.234 -11.82 1 98.94 106 ILE A C 1
ATOM 811 O O . ILE A 1 106 ? 4.754 -20.609 -12.711 1 98.94 106 ILE A O 1
ATOM 815 N N . GLY A 1 107 ? 4.949 -22.328 -11.367 1 98.88 107 GLY A N 1
ATOM 816 C CA . GLY A 1 107 ? 3.941 -23.156 -12.023 1 98.88 107 GLY A CA 1
ATOM 817 C C . GLY A 1 107 ? 2.523 -22.672 -11.758 1 98.88 107 GLY A C 1
ATOM 818 O O . GLY A 1 107 ? 1.6 -23.484 -11.68 1 98.88 107 GLY A O 1
ATOM 819 N N . GLY A 1 108 ? 2.348 -21.281 -11.594 1 98.69 108 GLY A N 1
ATOM 820 C CA . GLY A 1 108 ? 1.018 -20.844 -11.195 1 98.69 108 GLY A CA 1
ATOM 821 C C . GLY A 1 108 ? 0.544 -21.484 -9.898 1 98.69 108 GLY A C 1
ATOM 822 O O . GLY A 1 108 ? 1.244 -21.422 -8.891 1 98.69 108 GLY A O 1
ATOM 823 N N . SER A 1 109 ? -0.735 -21.906 -9.977 1 98.69 109 SER A N 1
ATOM 824 C CA . SER A 1 109 ? -1.19 -22.719 -8.852 1 98.69 109 SER A CA 1
ATOM 825 C C . SER A 1 109 ? -2.158 -23.812 -9.312 1 98.69 109 SER A C 1
ATOM 827 O O . SER A 1 109 ? -2.639 -23.781 -10.445 1 98.69 109 SER A O 1
ATOM 829 N N . ILE A 1 110 ? -2.322 -24.828 -8.5 1 98.31 110 ILE A N 1
ATOM 830 C CA . ILE A 1 110 ? -3.256 -25.922 -8.734 1 98.31 110 ILE A CA 1
ATOM 831 C C . ILE A 1 110 ? -3.967 -26.297 -7.438 1 98.31 110 ILE A C 1
ATOM 833 O O . ILE A 1 110 ? -3.436 -26.062 -6.348 1 98.31 110 ILE A O 1
ATOM 837 N N . PRO A 1 111 ? -5.203 -26.844 -7.57 1 98.12 111 PRO A N 1
ATOM 838 C CA . PRO A 1 111 ? -5.797 -27.438 -6.371 1 98.12 111 PRO A CA 1
ATOM 839 C C . PRO A 1 111 ? -4.996 -28.625 -5.836 1 98.12 111 PRO A C 1
ATOM 841 O O . PRO A 1 111 ? -4.578 -29.484 -6.609 1 98.12 111 PRO A O 1
ATOM 844 N N . GLU A 1 112 ? -4.746 -28.594 -4.578 1 98.44 112 GLU A N 1
ATOM 845 C CA . GLU A 1 112 ? -3.99 -29.625 -3.881 1 98.44 112 GLU A CA 1
ATOM 846 C C . GLU A 1 112 ? -4.832 -30.297 -2.791 1 98.44 112 GLU A C 1
ATOM 848 O O . GLU A 1 112 ? -5.582 -29.609 -2.086 1 98.44 112 GLU A O 1
ATOM 853 N N . ARG A 1 113 ? -4.703 -31.531 -2.699 1 97.88 113 ARG A N 1
ATOM 854 C CA . ARG A 1 113 ? -5.289 -32.281 -1.588 1 97.88 113 ARG A CA 1
ATOM 855 C C . ARG A 1 113 ? -4.211 -32.781 -0.647 1 97.88 113 ARG A C 1
ATOM 857 O O . ARG A 1 113 ? -3.223 -33.375 -1.095 1 97.88 113 ARG A O 1
ATOM 864 N N . GLU A 1 114 ? -4.352 -32.5 0.569 1 96.12 114 GLU A N 1
ATOM 865 C CA . GLU A 1 114 ? -3.52 -33.156 1.583 1 96.12 114 GLU A CA 1
ATOM 866 C C . GLU A 1 114 ? -4.109 -34.5 2.016 1 96.12 114 GLU A C 1
ATOM 868 O O . GLU A 1 114 ? -5.16 -34.531 2.66 1 96.12 114 GLU A O 1
ATOM 873 N N . PRO A 1 115 ? -3.443 -35.531 1.763 1 92.88 115 PRO A N 1
ATOM 874 C CA . PRO A 1 115 ? -4.039 -36.844 1.979 1 92.88 115 PRO A CA 1
ATOM 875 C C . PRO A 1 115 ? -4.395 -37.094 3.443 1 92.88 115 PRO A C 1
ATOM 877 O O . PRO A 1 115 ? -5.445 -37.688 3.736 1 92.88 115 PRO A O 1
ATOM 880 N N . ALA A 1 116 ? -3.59 -36.688 4.355 1 91.56 116 ALA A N 1
ATOM 881 C CA . ALA A 1 116 ? -3.797 -36.969 5.77 1 91.56 116 ALA A CA 1
ATOM 882 C C . ALA A 1 116 ? -5.051 -36.281 6.297 1 91.56 116 ALA A C 1
ATOM 884 O O . ALA A 1 116 ? -5.809 -36.875 7.074 1 91.56 116 ALA A O 1
ATOM 885 N N . SER A 1 117 ? -5.391 -35.094 5.879 1 93.88 117 SER A N 1
ATOM 886 C CA . SER A 1 117 ? -6.484 -34.281 6.418 1 93.88 117 SER A CA 1
ATOM 887 C C . SER A 1 117 ? -7.633 -34.156 5.418 1 93.88 117 SER A C 1
ATOM 889 O O . SER A 1 117 ? -8.742 -33.781 5.781 1 93.88 117 SER A O 1
ATOM 891 N N . GLU A 1 118 ? -7.328 -34.469 4.152 1 94.94 118 GLU A N 1
ATOM 892 C CA . GLU A 1 118 ? -8.266 -34.312 3.045 1 94.94 118 GLU A CA 1
ATOM 893 C C . GLU A 1 118 ? -8.578 -32.844 2.787 1 94.94 118 GLU A C 1
ATOM 895 O O . GLU A 1 118 ? -9.492 -32.5 2.021 1 94.94 118 GLU A O 1
ATOM 900 N N . ASN A 1 119 ? -7.832 -32 3.488 1 97.25 119 ASN A N 1
ATOM 901 C CA . ASN A 1 119 ? -7.98 -30.578 3.211 1 97.25 119 ASN A CA 1
ATOM 902 C C . ASN A 1 119 ? -7.52 -30.219 1.799 1 97.25 119 ASN A C 1
ATOM 904 O O . ASN A 1 119 ? -6.59 -30.844 1.276 1 97.25 119 ASN A O 1
ATOM 908 N N . LEU A 1 120 ? -8.219 -29.281 1.208 1 98.12 120 LEU A N 1
ATOM 909 C CA . LEU A 1 120 ? -7.855 -28.781 -0.113 1 98.12 120 LEU A CA 1
ATOM 910 C C . LEU A 1 120 ? -7.176 -27.406 -0.011 1 98.12 120 LEU A C 1
ATOM 912 O O . LEU A 1 120 ? -7.57 -26.578 0.806 1 98.12 120 LEU A O 1
ATOM 916 N N . TYR A 1 121 ? -6.195 -27.203 -0.786 1 98.38 121 TYR A N 1
ATOM 917 C CA . TYR A 1 121 ? -5.449 -25.953 -0.852 1 98.38 121 TYR A CA 1
ATOM 918 C C . TYR A 1 121 ? -5.328 -25.453 -2.291 1 98.38 121 TYR A C 1
ATOM 920 O O . TYR A 1 121 ? -5.527 -26.234 -3.232 1 98.38 121 TYR A O 1
ATOM 928 N N . ASN A 1 122 ? -5.176 -24.172 -2.492 1 98.44 122 ASN A N 1
ATOM 929 C CA . ASN A 1 122 ? -4.629 -23.578 -3.709 1 98.44 122 ASN A CA 1
ATOM 930 C C . ASN A 1 122 ? -3.121 -23.375 -3.604 1 98.44 122 ASN A C 1
ATOM 932 O O . ASN A 1 122 ? -2.654 -22.516 -2.846 1 98.44 122 ASN A O 1
ATOM 936 N N . THR A 1 123 ? -2.395 -24.141 -4.391 1 98.81 123 THR A N 1
ATOM 937 C CA . THR A 1 123 ? -0.967 -24.25 -4.102 1 98.81 123 THR A CA 1
ATOM 938 C C . THR A 1 123 ? -0.142 -23.859 -5.328 1 98.81 123 THR A C 1
ATOM 940 O O . THR A 1 123 ? -0.344 -24.406 -6.414 1 98.81 123 THR A O 1
ATOM 943 N N . CYS A 1 124 ? 0.718 -22.922 -5.133 1 98.88 124 CYS A N 1
ATOM 944 C CA . CYS A 1 124 ? 1.743 -22.562 -6.113 1 98.88 124 CYS A CA 1
ATOM 945 C C . CYS A 1 124 ? 2.965 -23.469 -5.961 1 98.88 124 CYS A C 1
ATOM 947 O O . CYS A 1 124 ? 3.408 -23.734 -4.844 1 98.88 124 CYS A O 1
ATOM 949 N N . THR A 1 125 ? 3.496 -23.969 -7.078 1 98.75 125 THR A N 1
ATOM 950 C CA . THR A 1 125 ? 4.711 -24.781 -7.09 1 98.75 125 THR A CA 1
ATOM 951 C C . THR A 1 125 ? 5.797 -24.109 -7.93 1 98.75 125 THR A C 1
ATOM 953 O O . THR A 1 125 ? 5.496 -23.406 -8.898 1 98.75 125 THR A O 1
ATOM 956 N N . VAL A 1 126 ? 7.074 -24.297 -7.527 1 98.81 126 VAL A N 1
ATOM 957 C CA . VAL A 1 126 ? 8.203 -23.672 -8.211 1 98.81 126 VAL A CA 1
ATOM 958 C C . VAL A 1 126 ? 9.234 -24.75 -8.586 1 98.81 126 VAL A C 1
ATOM 960 O O . VAL A 1 126 ? 9.578 -25.594 -7.77 1 98.81 126 VAL A O 1
ATOM 963 N N . TYR A 1 127 ? 9.781 -24.641 -9.789 1 98.56 127 TYR A N 1
ATOM 964 C CA . TYR A 1 127 ? 10.75 -25.609 -10.297 1 98.56 127 TYR A CA 1
ATOM 965 C C . TYR A 1 127 ? 12.008 -24.891 -10.797 1 98.56 127 TYR A C 1
ATOM 967 O O . TYR A 1 127 ? 11.93 -23.844 -11.422 1 98.56 127 TYR A O 1
ATOM 975 N N . ASN A 1 128 ? 13.18 -25.5 -10.523 1 98.25 128 ASN A N 1
ATOM 976 C CA . ASN A 1 128 ? 14.422 -24.984 -11.086 1 98.25 128 ASN A CA 1
ATOM 977 C C . ASN A 1 128 ? 14.672 -25.531 -12.492 1 98.25 128 ASN A C 1
ATOM 979 O O . ASN A 1 128 ? 13.898 -26.359 -12.984 1 98.25 128 ASN A O 1
ATOM 983 N N . PRO A 1 129 ? 15.711 -25.062 -13.172 1 98.62 129 PRO A N 1
ATOM 984 C CA . PRO A 1 129 ? 15.961 -25.484 -14.555 1 98.62 129 PRO A CA 1
ATOM 985 C C . PRO A 1 129 ? 16.297 -26.984 -14.656 1 98.62 129 PRO A C 1
ATOM 987 O O . PRO A 1 129 ? 16.281 -27.547 -15.758 1 98.62 129 PRO A O 1
ATOM 990 N N . GLN A 1 130 ? 16.594 -27.641 -13.539 1 97.94 130 GLN A N 1
ATOM 991 C CA . GLN A 1 130 ? 16.844 -29.078 -13.531 1 97.94 130 GLN A CA 1
ATOM 992 C C . GLN A 1 130 ? 15.555 -29.859 -13.344 1 97.94 130 GLN A C 1
ATOM 994 O O . GLN A 1 130 ? 15.555 -31.094 -13.438 1 97.94 130 GLN A O 1
ATOM 999 N N . GLY A 1 131 ? 14.438 -29.172 -13.086 1 98.06 131 GLY A N 1
ATOM 1000 C CA . GLY A 1 131 ? 13.141 -29.812 -12.953 1 98.06 131 GLY A CA 1
ATOM 1001 C C . GLY A 1 131 ? 12.797 -30.156 -11.516 1 98.06 131 GLY A C 1
ATOM 1002 O O . GLY A 1 131 ? 11.758 -30.766 -11.25 1 98.06 131 GLY A O 1
ATOM 1003 N N . ASP A 1 132 ? 13.688 -29.766 -10.539 1 97.5 132 ASP A N 1
ATOM 1004 C CA . ASP A 1 132 ? 13.406 -30.047 -9.133 1 97.5 132 ASP A CA 1
ATOM 1005 C C . ASP A 1 132 ? 12.312 -29.125 -8.594 1 97.5 132 ASP A C 1
ATOM 1007 O O . ASP A 1 132 ? 12.289 -27.938 -8.898 1 97.5 132 ASP A O 1
ATOM 1011 N N . LEU A 1 133 ? 11.359 -29.688 -7.879 1 98.12 133 LEU A N 1
ATOM 1012 C CA . LEU A 1 133 ? 10.422 -28.891 -7.113 1 98.12 133 LEU A CA 1
ATOM 1013 C C . LEU A 1 133 ? 11.102 -28.266 -5.902 1 98.12 133 LEU A C 1
ATOM 1015 O O . LEU A 1 133 ? 11.484 -28.969 -4.969 1 98.12 133 LEU A O 1
ATOM 1019 N N . ILE A 1 134 ? 11.172 -26.906 -5.875 1 96.12 134 ILE A N 1
ATOM 1020 C CA . ILE A 1 134 ? 12.07 -26.312 -4.898 1 96.12 134 ILE A CA 1
ATOM 1021 C C . ILE A 1 134 ? 11.258 -25.562 -3.84 1 96.12 134 ILE A C 1
ATOM 1023 O O . ILE A 1 134 ? 11.773 -25.25 -2.76 1 96.12 134 ILE A O 1
ATOM 1027 N N . ALA A 1 135 ? 10.023 -25.234 -4.109 1 97.69 135 ALA A N 1
ATOM 1028 C CA . ALA A 1 135 ? 9.195 -24.5 -3.154 1 97.69 135 ALA A CA 1
ATOM 1029 C C . ALA A 1 135 ? 7.715 -24.672 -3.475 1 97.69 135 ALA A C 1
ATOM 1031 O O . ALA A 1 135 ? 7.344 -24.906 -4.625 1 97.69 135 ALA A O 1
ATOM 1032 N N . THR A 1 136 ? 6.945 -24.594 -2.525 1 98.5 136 THR A N 1
ATOM 1033 C CA . THR A 1 136 ? 5.496 -24.453 -2.662 1 98.5 136 THR A CA 1
ATOM 1034 C C . THR A 1 136 ? 4.973 -23.328 -1.785 1 98.5 136 THR A C 1
ATOM 1036 O O . THR A 1 136 ? 5.645 -22.906 -0.838 1 98.5 136 THR A O 1
ATOM 1039 N N . HIS A 1 137 ? 3.879 -22.781 -2.111 1 98.75 137 HIS A N 1
ATOM 1040 C CA . HIS A 1 137 ? 3.123 -21.812 -1.333 1 98.75 137 HIS A CA 1
ATOM 1041 C C . HIS A 1 137 ? 1.626 -22.094 -1.399 1 98.75 137 HIS A C 1
ATOM 1043 O O . HIS A 1 137 ? 1.033 -22.078 -2.48 1 98.75 137 HIS A O 1
ATOM 1049 N N . ARG A 1 138 ? 1.036 -22.438 -0.278 1 98.75 138 ARG A N 1
ATOM 1050 C CA . ARG A 1 138 ? -0.416 -22.531 -0.173 1 98.75 138 ARG A CA 1
ATOM 1051 C C . ARG A 1 138 ? -1.047 -21.172 0.078 1 98.75 138 ARG A C 1
ATOM 1053 O O . ARG A 1 138 ? -0.623 -20.438 0.977 1 98.75 138 ARG A O 1
ATOM 1060 N N . LYS A 1 139 ? -2.035 -20.844 -0.731 1 98.75 139 LYS A N 1
ATOM 1061 C CA . LYS A 1 139 ? -2.734 -19.578 -0.571 1 98.75 139 LYS A CA 1
ATOM 1062 C C . LYS A 1 139 ? -3.127 -19.344 0.885 1 98.75 139 LYS A C 1
ATOM 1064 O O . LYS A 1 139 ? -3.773 -20.188 1.502 1 98.75 139 LYS A O 1
ATOM 1069 N N . VAL A 1 140 ? -2.729 -18.188 1.348 1 98.81 140 VAL A N 1
ATOM 1070 C CA . VAL A 1 140 ? -2.904 -17.922 2.773 1 98.81 140 VAL A CA 1
ATOM 1071 C C . VAL A 1 140 ? -4.281 -17.312 3.023 1 98.81 140 VAL A C 1
ATOM 1073 O O . VAL A 1 140 ? -4.992 -17.719 3.943 1 98.81 140 VAL A O 1
ATOM 1076 N N . HIS A 1 141 ? -4.609 -16.297 2.266 1 98.75 141 HIS A N 1
ATOM 1077 C CA . HIS A 1 141 ? -5.887 -15.609 2.395 1 98.75 141 HIS A CA 1
ATOM 1078 C C . HIS A 1 141 ? -6.895 -16.109 1.364 1 98.75 141 HIS A C 1
ATOM 1080 O O . HIS A 1 141 ? -6.637 -16.047 0.16 1 98.75 141 HIS A O 1
ATOM 1086 N N . LEU A 1 142 ? -7.961 -16.562 1.844 1 98 142 LEU A N 1
ATOM 1087 C CA . LEU A 1 142 ? -9 -17.062 0.958 1 98 142 LEU A CA 1
ATOM 1088 C C . LEU A 1 142 ? -9.961 -15.953 0.544 1 98 142 LEU A C 1
ATOM 1090 O O . LEU A 1 142 ? -10.359 -15.141 1.374 1 98 142 LEU A O 1
ATOM 1094 N N . PHE A 1 143 ? -10.242 -15.883 -0.687 1 95.5 143 PHE A N 1
ATOM 1095 C CA . PHE A 1 143 ? -11.078 -14.859 -1.305 1 95.5 143 PHE A CA 1
ATOM 1096 C C . PHE A 1 143 ? -12.547 -15.07 -0.953 1 95.5 143 PHE A C 1
ATOM 1098 O O . PHE A 1 143 ? -13.281 -15.711 -1.702 1 95.5 143 PHE A O 1
ATOM 1105 N N . ASP A 1 144 ? -12.984 -14.547 0.147 1 96.06 144 ASP A N 1
ATOM 1106 C CA . ASP A 1 144 ? -14.375 -14.562 0.593 1 96.06 144 ASP A CA 1
ATOM 1107 C C . ASP A 1 144 ? -15 -13.172 0.486 1 96.06 144 ASP A C 1
ATOM 1109 O O . ASP A 1 144 ? -14.859 -12.352 1.395 1 96.06 144 ASP A O 1
ATOM 1113 N N . ILE A 1 145 ? -15.68 -12.969 -0.638 1 94.38 145 ILE A N 1
ATOM 1114 C CA . ILE A 1 145 ? -16.266 -11.641 -0.818 1 94.38 145 ILE A CA 1
ATOM 1115 C C . ILE A 1 145 ? -17.734 -11.773 -1.19 1 94.38 145 ILE A C 1
ATOM 1117 O O . ILE A 1 145 ? -18.172 -12.805 -1.711 1 94.38 145 ILE A O 1
ATOM 1121 N N . ASP A 1 146 ? -18.453 -10.797 -0.876 1 94.5 146 ASP A N 1
ATOM 1122 C CA . ASP A 1 146 ? -19.844 -10.648 -1.251 1 94.5 146 ASP A CA 1
ATOM 1123 C C . ASP A 1 146 ? -20.172 -9.195 -1.622 1 94.5 146 ASP A C 1
ATOM 1125 O O . ASP A 1 146 ? -20.438 -8.375 -0.749 1 94.5 146 ASP A O 1
ATOM 1129 N N . ILE A 1 147 ? -20.125 -8.875 -2.881 1 91.88 147 ILE A N 1
ATOM 1130 C CA . ILE A 1 147 ? -20.5 -7.574 -3.41 1 91.88 147 ILE A CA 1
ATOM 1131 C C . ILE A 1 147 ? -21.891 -7.656 -4.027 1 91.88 147 ILE A C 1
ATOM 1133 O O . ILE A 1 147 ? -22.062 -8.117 -5.16 1 91.88 147 ILE A O 1
ATOM 1137 N N . PRO A 1 148 ? -22.906 -7.172 -3.348 1 91.69 148 PRO A N 1
ATOM 1138 C CA . PRO A 1 148 ? -24.297 -7.324 -3.797 1 91.69 148 PRO A CA 1
ATOM 1139 C C . PRO A 1 148 ? -24.5 -6.859 -5.238 1 91.69 148 PRO A C 1
ATOM 1141 O O . PRO A 1 148 ? -24.047 -5.773 -5.609 1 91.69 148 PRO A O 1
ATOM 1144 N N . GLY A 1 149 ? -25.188 -7.676 -5.969 1 90.81 149 GLY A N 1
ATOM 1145 C CA . GLY A 1 149 ? -25.547 -7.348 -7.34 1 90.81 149 GLY A CA 1
ATOM 1146 C C . GLY A 1 149 ? -24.406 -7.5 -8.312 1 90.81 149 GLY A C 1
ATOM 1147 O O . GLY A 1 149 ? -24.578 -7.32 -9.523 1 90.81 149 GLY A O 1
ATOM 1148 N N . LYS A 1 150 ? -23.25 -7.938 -7.801 1 88.62 150 LYS A N 1
ATOM 1149 C CA . LYS A 1 150 ? -22.094 -8.023 -8.688 1 88.62 150 LYS A CA 1
ATOM 1150 C C . LYS A 1 150 ? -21.438 -9.398 -8.586 1 88.62 150 LYS A C 1
ATOM 1152 O O . LYS A 1 150 ? -21.469 -10.172 -9.547 1 88.62 150 LYS A O 1
ATOM 1157 N N . ILE A 1 151 ? -20.922 -9.797 -7.41 1 86.44 151 ILE A N 1
ATOM 1158 C CA . ILE A 1 151 ? -20.219 -11.078 -7.34 1 86.44 151 ILE A CA 1
ATOM 1159 C C . ILE A 1 151 ? -20.188 -11.57 -5.895 1 86.44 151 ILE A C 1
ATOM 1161 O O . ILE A 1 151 ? -20.016 -10.773 -4.969 1 86.44 151 ILE A O 1
ATOM 1165 N N . THR A 1 152 ? -20.516 -12.742 -5.695 1 89.06 152 THR A N 1
ATOM 1166 C CA . THR A 1 152 ? -20.266 -13.477 -4.461 1 89.06 152 THR A CA 1
ATOM 1167 C C . THR A 1 152 ? -19.344 -14.664 -4.715 1 89.06 152 THR A C 1
ATOM 1169 O O . THR A 1 152 ? -19.578 -15.453 -5.633 1 89.06 152 THR A O 1
ATOM 1172 N N . PHE A 1 153 ? -18.328 -14.758 -4.02 1 88.25 153 PHE A N 1
ATOM 1173 C CA . PHE A 1 153 ? -17.359 -15.844 -4.129 1 88.25 153 PHE A CA 1
ATOM 1174 C C . PHE A 1 153 ? -16.75 -16.172 -2.768 1 88.25 153 PHE A C 1
ATOM 1176 O O . PHE A 1 153 ? -16.25 -15.273 -2.078 1 88.25 153 PHE A O 1
ATOM 1183 N N . LYS A 1 154 ? -16.828 -17.406 -2.334 1 93.12 154 LYS A N 1
ATOM 1184 C CA . LYS A 1 154 ? -16.297 -17.844 -1.043 1 93.12 154 LYS A CA 1
ATOM 1185 C C . LYS A 1 154 ? -15.391 -19.062 -1.196 1 93.12 154 LYS A C 1
ATOM 1187 O O . LYS A 1 154 ? -15.844 -20.188 -1.051 1 93.12 154 LYS A O 1
ATOM 1192 N N . GLU A 1 155 ? -14.078 -18.828 -1.335 1 93.62 155 GLU A N 1
ATOM 1193 C CA . GLU A 1 155 ? -13.086 -19.891 -1.483 1 93.62 155 GLU A CA 1
ATOM 1194 C C . GLU A 1 155 ? -13.055 -20.797 -0.253 1 93.62 155 GLU A C 1
ATOM 1196 O O . GLU A 1 155 ? -12.781 -22 -0.362 1 93.62 155 GLU A O 1
ATOM 1201 N N . SER A 1 156 ? -13.406 -20.203 0.912 1 95 156 SER A N 1
ATOM 1202 C CA . SER A 1 156 ? -13.281 -20.922 2.18 1 95 156 SER A CA 1
ATOM 1203 C C . SER A 1 156 ? -14.297 -22.062 2.277 1 95 156 SER A C 1
ATOM 1205 O O . SER A 1 156 ? -14.195 -22.922 3.152 1 95 156 SER A O 1
ATOM 1207 N N . GLU A 1 157 ? -15.242 -22.031 1.413 1 93.94 157 GLU A N 1
ATOM 1208 C CA . GLU A 1 157 ? -16.219 -23.125 1.382 1 93.94 157 GLU A CA 1
ATOM 1209 C C . GLU A 1 157 ? -15.547 -24.438 0.96 1 93.94 157 GLU A C 1
ATOM 1211 O O . GLU A 1 157 ? -16.031 -25.516 1.291 1 93.94 157 GLU A O 1
ATOM 1216 N N . THR A 1 158 ? -14.383 -24.312 0.261 1 95.62 158 THR A N 1
ATOM 1217 C CA . THR A 1 158 ? -13.773 -25.516 -0.276 1 95.62 158 THR A CA 1
ATOM 1218 C C . THR A 1 158 ? -12.289 -25.578 0.073 1 95.62 158 THR A C 1
ATOM 1220 O O . THR A 1 158 ? -11.742 -26.672 0.287 1 95.62 158 THR A O 1
ATOM 1223 N N . LEU A 1 159 ? -11.672 -24.453 0.116 1 97.75 159 LEU A N 1
ATOM 1224 C CA . LEU A 1 159 ? -10.227 -24.422 0.288 1 97.75 159 LEU A CA 1
ATOM 1225 C C . LEU A 1 159 ? -9.852 -24.094 1.731 1 97.75 159 LEU A C 1
ATOM 1227 O O . LEU A 1 159 ? -10.648 -23.484 2.459 1 97.75 159 LEU A O 1
ATOM 1231 N N . THR A 1 160 ? -8.68 -24.531 2.096 1 98.12 160 THR A N 1
ATOM 1232 C CA . THR A 1 160 ? -8.055 -24.219 3.377 1 98.12 160 THR A CA 1
ATOM 1233 C C . THR A 1 160 ? -6.879 -23.266 3.188 1 98.12 160 THR A C 1
ATOM 1235 O O . THR A 1 160 ? -6.102 -23.422 2.246 1 98.12 160 THR A O 1
ATOM 1238 N N . GLY A 1 161 ? -6.797 -22.266 4.047 1 98.56 161 GLY A N 1
ATOM 1239 C CA . GLY A 1 161 ? -5.703 -21.312 3.955 1 98.56 161 GLY A CA 1
ATOM 1240 C C . GLY A 1 161 ? -4.367 -21.891 4.383 1 98.56 161 GLY A C 1
ATOM 1241 O O . GLY A 1 161 ? -4.297 -22.656 5.348 1 98.56 161 GLY A O 1
ATOM 1242 N N . GLY A 1 162 ? -3.34 -21.562 3.635 1 98.38 162 GLY A N 1
ATOM 1243 C CA . GLY A 1 162 ? -1.996 -21.922 4.062 1 98.38 162 GLY A CA 1
ATOM 1244 C C . GLY A 1 162 ? -1.575 -21.234 5.344 1 98.38 162 GLY A C 1
ATOM 1245 O O . GLY A 1 162 ? -2.221 -20.281 5.781 1 98.38 162 GLY A O 1
ATOM 1246 N N . THR A 1 163 ? -0.414 -21.719 5.922 1 97.69 163 THR A N 1
ATOM 1247 C CA . THR A 1 163 ? -0.014 -21.172 7.219 1 97.69 163 THR A CA 1
ATOM 1248 C C . THR A 1 163 ? 1.43 -20.672 7.176 1 97.69 163 THR A C 1
ATOM 1250 O O . THR A 1 163 ? 2.02 -20.375 8.211 1 97.69 163 THR A O 1
ATOM 1253 N N . THR A 1 164 ? 2.004 -20.625 6.012 1 97.25 164 THR A N 1
ATOM 1254 C CA . THR A 1 164 ? 3.391 -20.172 5.902 1 97.25 164 THR A CA 1
ATOM 1255 C C . THR A 1 164 ? 3.549 -19.172 4.77 1 97.25 164 THR A C 1
ATOM 1257 O O . THR A 1 164 ? 2.783 -19.188 3.803 1 97.25 164 THR A O 1
ATOM 1260 N N . LEU A 1 165 ? 4.469 -18.281 5 1 97.94 165 LEU A N 1
ATOM 1261 C CA . LEU A 1 165 ? 4.934 -17.391 3.949 1 97.94 165 LEU A CA 1
ATOM 1262 C C . LEU A 1 165 ? 6.203 -17.922 3.295 1 97.94 165 LEU A C 1
ATOM 1264 O O . LEU A 1 165 ? 7.086 -18.453 3.98 1 97.94 165 LEU A O 1
ATOM 1268 N N . ASN A 1 166 ? 6.301 -17.859 1.963 1 98 166 ASN A N 1
ATOM 1269 C CA . ASN A 1 166 ? 7.355 -18.609 1.29 1 98 166 ASN A CA 1
ATOM 1270 C C . ASN A 1 166 ? 8.047 -17.766 0.223 1 98 166 ASN A C 1
ATOM 1272 O O . ASN A 1 166 ? 7.418 -16.922 -0.408 1 98 166 ASN A O 1
ATOM 1276 N N . PHE A 1 167 ? 9.289 -17.938 0.094 1 98.31 167 PHE A N 1
ATOM 1277 C CA . PHE A 1 167 ? 10.125 -17.438 -0.99 1 98.31 167 PHE A CA 1
ATOM 1278 C C . PHE A 1 167 ? 11.133 -18.5 -1.425 1 98.31 167 PHE A C 1
ATOM 1280 O O . PHE A 1 167 ? 11.219 -19.562 -0.819 1 98.31 167 PHE A O 1
ATOM 1287 N N . PHE A 1 168 ? 11.82 -18.281 -2.518 1 97.88 168 PHE A N 1
ATOM 1288 C CA . PHE A 1 168 ? 12.883 -19.172 -2.953 1 97.88 168 PHE A CA 1
ATOM 1289 C C . PHE A 1 168 ? 14.055 -18.391 -3.537 1 97.88 168 PHE A C 1
ATOM 1291 O O . PHE A 1 168 ? 13.898 -17.219 -3.902 1 97.88 168 PHE A O 1
ATOM 1298 N N . ASP A 1 169 ? 15.219 -19.047 -3.602 1 98.06 169 ASP A N 1
ATOM 1299 C CA . ASP A 1 169 ? 16.438 -18.438 -4.117 1 98.06 169 ASP A CA 1
ATOM 1300 C C . ASP A 1 169 ? 16.781 -18.984 -5.504 1 98.06 169 ASP A C 1
ATOM 1302 O O . ASP A 1 169 ? 16.688 -20.188 -5.742 1 98.06 169 ASP A O 1
ATOM 1306 N N . THR A 1 170 ? 17.016 -18.109 -6.395 1 98.38 170 THR A N 1
ATOM 1307 C CA . THR A 1 170 ? 17.734 -18.422 -7.625 1 98.38 170 THR A CA 1
ATOM 1308 C C . THR A 1 170 ? 19.188 -17.984 -7.527 1 98.38 170 THR A C 1
ATOM 1310 O O . THR A 1 170 ? 19.625 -17.5 -6.477 1 98.38 170 THR A O 1
ATOM 1313 N N . ASP A 1 171 ? 19.875 -18.203 -8.648 1 96.81 171 ASP A N 1
ATOM 1314 C CA . ASP A 1 171 ? 21.266 -17.734 -8.664 1 96.81 171 ASP A CA 1
ATOM 1315 C C . ASP A 1 171 ? 21.328 -16.219 -8.914 1 96.81 171 ASP A C 1
ATOM 1317 O O . ASP A 1 171 ? 22.406 -15.625 -8.883 1 96.81 171 ASP A O 1
ATOM 1321 N N . PHE A 1 172 ? 20.141 -15.594 -9.062 1 98.5 172 PHE A N 1
ATOM 1322 C CA . PHE A 1 172 ? 20.203 -14.188 -9.43 1 98.5 172 PHE A CA 1
ATOM 1323 C C . PHE A 1 172 ? 19.203 -13.367 -8.609 1 98.5 172 PHE A C 1
ATOM 1325 O O . PHE A 1 172 ? 19.25 -12.141 -8.609 1 98.5 172 PHE A O 1
ATOM 1332 N N . ALA A 1 173 ? 18.344 -14 -7.883 1 98.81 173 ALA A N 1
ATOM 1333 C CA . ALA A 1 173 ? 17.359 -13.25 -7.113 1 98.81 173 ALA A CA 1
ATOM 1334 C C . ALA A 1 173 ? 16.703 -14.133 -6.047 1 98.81 173 ALA A C 1
ATOM 1336 O O . ALA A 1 173 ? 16.672 -15.359 -6.188 1 98.81 173 ALA A O 1
ATOM 1337 N N . ARG A 1 174 ? 16.281 -13.641 -4.965 1 98.81 174 ARG A N 1
ATOM 1338 C CA . ARG A 1 174 ? 15.289 -14.227 -4.062 1 98.81 174 ARG A CA 1
ATOM 1339 C C . ARG A 1 174 ? 13.883 -13.758 -4.414 1 98.81 174 ARG A C 1
ATOM 1341 O O . ARG A 1 174 ? 13.625 -12.555 -4.492 1 98.81 174 ARG A O 1
ATOM 1348 N N . ILE A 1 175 ? 12.969 -14.57 -4.637 1 98.94 175 ILE A N 1
ATOM 1349 C CA . ILE A 1 175 ? 11.633 -14.242 -5.137 1 98.94 175 ILE A CA 1
ATOM 1350 C C . ILE A 1 175 ? 10.578 -14.727 -4.145 1 98.94 175 ILE A C 1
ATOM 1352 O O . ILE A 1 175 ? 10.562 -15.898 -3.766 1 98.94 175 ILE A O 1
ATOM 1356 N N . GLY A 1 176 ? 9.766 -13.773 -3.641 1 98.88 176 GLY A N 1
ATOM 1357 C CA . GLY A 1 176 ? 8.656 -14.102 -2.756 1 98.88 176 GLY A CA 1
ATOM 1358 C C . GLY A 1 176 ? 7.422 -14.578 -3.496 1 98.88 176 GLY A C 1
ATOM 1359 O O . GLY A 1 176 ? 7.191 -14.188 -4.645 1 98.88 176 GLY A O 1
ATOM 1360 N N . LEU A 1 177 ? 6.621 -15.375 -2.787 1 98.94 177 LEU A N 1
ATOM 1361 C CA . LEU A 1 177 ? 5.461 -15.992 -3.418 1 98.94 177 LEU A CA 1
ATOM 1362 C C . LEU A 1 177 ? 4.172 -15.57 -2.723 1 98.94 177 LEU A C 1
ATOM 1364 O O . LEU A 1 177 ? 4.172 -15.312 -1.517 1 98.94 177 LEU A O 1
ATOM 1368 N N . GLY A 1 178 ? 3.111 -15.492 -3.363 1 98.88 178 GLY A N 1
ATOM 1369 C CA . GLY A 1 178 ? 1.718 -15.336 -2.982 1 98.88 178 GLY A CA 1
ATOM 1370 C C . GLY A 1 178 ? 0.749 -15.758 -4.07 1 98.88 178 GLY A C 1
ATOM 1371 O O . GLY A 1 178 ? 1.166 -16.141 -5.164 1 98.88 178 GLY A O 1
ATOM 1372 N N . ILE A 1 179 ? -0.509 -15.75 -3.764 1 98.88 179 ILE A N 1
ATOM 1373 C CA . ILE A 1 179 ? -1.517 -16.109 -4.758 1 98.88 179 ILE A CA 1
ATOM 1374 C C . ILE A 1 179 ? -2.689 -15.133 -4.672 1 98.88 179 ILE A C 1
ATOM 1376 O O . ILE A 1 179 ? -3.355 -15.039 -3.637 1 98.88 179 ILE A O 1
ATOM 1380 N N . CYS A 1 180 ? -2.936 -14.422 -5.664 1 98.56 180 CYS A N 1
ATOM 1381 C CA . CYS A 1 180 ? -4.156 -13.672 -5.941 1 98.56 180 CYS A CA 1
ATOM 1382 C C . CYS A 1 180 ? -4.539 -12.805 -4.75 1 98.56 180 CYS A C 1
ATOM 1384 O O . CYS A 1 180 ? -3.871 -11.805 -4.465 1 98.56 180 CYS A O 1
ATOM 1386 N N . TYR A 1 181 ? -5.531 -13.258 -3.895 1 98.69 181 TYR A N 1
ATOM 1387 C CA . TYR A 1 181 ? -6.094 -12.5 -2.787 1 98.69 181 TYR A CA 1
ATOM 1388 C C . TYR A 1 181 ? -5.02 -12.133 -1.771 1 98.69 181 TYR A C 1
ATOM 1390 O O . TYR A 1 181 ? -5.156 -11.148 -1.043 1 98.69 181 TYR A O 1
ATOM 1398 N N . ASP A 1 182 ? -3.904 -12.844 -1.708 1 98.88 182 ASP A N 1
ATOM 1399 C CA . ASP A 1 182 ? -2.773 -12.57 -0.828 1 98.88 182 ASP A CA 1
ATOM 1400 C C . ASP A 1 182 ? -2.264 -11.148 -1.018 1 98.88 182 ASP A C 1
ATOM 1402 O O . ASP A 1 182 ? -1.75 -10.531 -0.078 1 98.88 182 ASP A O 1
ATOM 1406 N N . VAL A 1 183 ? -2.52 -10.578 -2.219 1 98.94 183 VAL A N 1
ATOM 1407 C CA . VAL A 1 183 ? -1.924 -9.281 -2.541 1 98.94 183 VAL A CA 1
ATOM 1408 C C . VAL A 1 183 ? -2.623 -8.18 -1.751 1 98.94 183 VAL A C 1
ATOM 1410 O O . VAL A 1 183 ? -2.076 -7.086 -1.579 1 98.94 183 VAL A O 1
ATOM 1413 N N . ARG A 1 184 ? -3.816 -8.453 -1.257 1 98.88 184 ARG A N 1
ATOM 1414 C CA . ARG A 1 184 ? -4.574 -7.43 -0.55 1 98.88 184 ARG A CA 1
ATOM 1415 C C . ARG A 1 184 ? -4.066 -7.262 0.878 1 98.88 184 ARG A C 1
ATOM 1417 O O . ARG A 1 184 ? -4.48 -6.336 1.584 1 98.88 184 ARG A O 1
ATOM 1424 N N . PHE A 1 185 ? -3.197 -8.086 1.333 1 98.75 185 PHE A N 1
ATOM 1425 C CA . PHE A 1 185 ? -2.668 -8.062 2.691 1 98.75 185 PHE A CA 1
ATOM 1426 C C . PHE A 1 185 ? -1.195 -7.668 2.693 1 98.75 185 PHE A C 1
ATOM 1428 O O . PHE A 1 185 ? -0.32 -8.516 2.506 1 98.75 185 PHE A O 1
ATOM 1435 N N . PRO A 1 186 ? -0.928 -6.398 2.988 1 98.25 186 PRO A N 1
ATOM 1436 C CA . PRO A 1 186 ? 0.411 -5.84 2.779 1 98.25 186 PRO A CA 1
ATOM 1437 C C . PRO A 1 186 ? 1.472 -6.516 3.646 1 98.25 186 PRO A C 1
ATOM 1439 O O . PRO A 1 186 ? 2.658 -6.484 3.311 1 98.25 186 PRO A O 1
ATOM 1442 N N . GLU A 1 187 ? 1.106 -7.18 4.77 1 97.81 187 GLU A N 1
ATOM 1443 C CA . GLU A 1 187 ? 2.059 -7.797 5.688 1 97.81 187 GLU A CA 1
ATOM 1444 C C . GLU A 1 187 ? 2.928 -8.828 4.977 1 97.81 187 GLU A C 1
ATOM 1446 O O . GLU A 1 187 ? 4.133 -8.906 5.223 1 97.81 187 GLU A O 1
ATOM 1451 N N . MET A 1 188 ? 2.311 -9.547 4.078 1 97.88 188 MET A N 1
ATOM 1452 C CA . MET A 1 188 ? 3.045 -10.602 3.379 1 97.88 188 MET A CA 1
ATOM 1453 C C . MET A 1 188 ? 4.164 -10.008 2.531 1 97.88 188 MET A C 1
ATOM 1455 O O . MET A 1 188 ? 5.289 -10.508 2.543 1 97.88 188 MET A O 1
ATOM 1459 N N . ALA A 1 189 ? 3.801 -8.961 1.818 1 98.44 189 ALA A N 1
ATOM 1460 C CA . ALA A 1 189 ? 4.797 -8.297 0.982 1 98.44 189 ALA A CA 1
ATOM 1461 C C . ALA A 1 189 ? 5.895 -7.664 1.833 1 98.44 189 ALA A C 1
ATOM 1463 O O . ALA A 1 189 ? 7.078 -7.738 1.486 1 98.44 189 ALA A O 1
ATOM 1464 N N . MET A 1 190 ? 5.527 -7.039 2.936 1 98.38 190 MET A N 1
ATOM 1465 C CA . MET A 1 190 ? 6.488 -6.414 3.838 1 98.38 190 MET A CA 1
ATOM 1466 C C . MET A 1 190 ? 7.488 -7.441 4.363 1 98.38 190 MET A C 1
ATOM 1468 O O . MET A 1 190 ? 8.695 -7.207 4.332 1 98.38 190 MET A O 1
ATOM 1472 N N . ILE A 1 191 ? 6.969 -8.547 4.805 1 98.25 191 ILE A N 1
ATOM 1473 C CA . ILE A 1 191 ? 7.797 -9.586 5.402 1 98.25 191 ILE A CA 1
ATOM 1474 C C . ILE A 1 191 ? 8.734 -10.172 4.348 1 98.25 191 ILE A C 1
ATOM 1476 O O . ILE A 1 191 ? 9.93 -10.359 4.602 1 98.25 191 ILE A O 1
ATOM 1480 N N . ALA A 1 192 ? 8.25 -10.43 3.145 1 98.31 192 ALA A N 1
ATOM 1481 C CA . ALA A 1 192 ? 9.078 -10.953 2.062 1 98.31 192 ALA A CA 1
ATOM 1482 C C . ALA A 1 192 ? 10.227 -10 1.738 1 98.31 192 ALA A C 1
ATOM 1484 O O . ALA A 1 192 ? 11.383 -10.422 1.644 1 98.31 192 ALA A O 1
ATOM 1485 N N . ALA A 1 193 ? 9.891 -8.719 1.606 1 98.31 193 ALA A N 1
ATOM 1486 C CA . ALA A 1 193 ? 10.898 -7.719 1.273 1 98.31 193 ALA A CA 1
ATOM 1487 C C . ALA A 1 193 ? 11.961 -7.629 2.365 1 98.31 193 ALA A C 1
ATOM 1489 O O . ALA A 1 193 ? 13.156 -7.52 2.07 1 98.31 193 ALA A O 1
ATOM 1490 N N . ARG A 1 194 ? 11.57 -7.695 3.566 1 97.31 194 ARG A N 1
ATOM 1491 C CA . ARG A 1 194 ? 12.492 -7.562 4.691 1 97.31 194 ARG A CA 1
ATOM 1492 C C . ARG A 1 194 ? 13.32 -8.836 4.875 1 97.31 194 ARG A C 1
ATOM 1494 O O . ARG A 1 194 ? 14.352 -8.812 5.547 1 97.31 194 ARG A O 1
ATOM 1501 N N . ASN A 1 195 ? 12.82 -9.953 4.316 1 97.19 195 ASN A N 1
ATOM 1502 C CA . ASN A 1 195 ? 13.594 -11.188 4.301 1 97.19 195 ASN A CA 1
ATOM 1503 C C . ASN A 1 195 ? 14.469 -11.281 3.053 1 97.19 195 ASN A C 1
ATOM 1505 O O . ASN A 1 195 ? 14.906 -12.375 2.68 1 97.19 195 ASN A O 1
ATOM 1509 N N . GLY A 1 196 ? 14.586 -10.195 2.326 1 97.94 196 GLY A N 1
ATOM 1510 C CA . GLY A 1 196 ? 15.594 -10.102 1.282 1 97.94 196 GLY A CA 1
ATOM 1511 C C . GLY A 1 196 ? 15.039 -10.344 -0.108 1 97.94 196 GLY A C 1
ATOM 1512 O O . GLY A 1 196 ? 15.797 -10.398 -1.083 1 97.94 196 GLY A O 1
ATOM 1513 N N . CYS A 1 197 ? 13.766 -10.477 -0.257 1 98.81 197 CYS A N 1
ATOM 1514 C CA . CYS A 1 197 ? 13.211 -10.695 -1.589 1 98.81 197 CYS A CA 1
ATOM 1515 C C . CYS A 1 197 ? 13.438 -9.477 -2.479 1 98.81 197 CYS A C 1
ATOM 1517 O O . CYS A 1 197 ? 13.305 -8.336 -2.027 1 98.81 197 CYS A O 1
ATOM 1519 N N . HIS A 1 198 ? 13.781 -9.734 -3.732 1 98.94 198 HIS A N 1
ATOM 1520 C CA . HIS A 1 198 ? 13.977 -8.703 -4.746 1 98.94 198 HIS A CA 1
ATOM 1521 C C . HIS A 1 198 ? 12.703 -8.484 -5.555 1 98.94 198 HIS A C 1
ATOM 1523 O O . HIS A 1 198 ? 12.531 -7.426 -6.172 1 98.94 198 HIS A O 1
ATOM 1529 N N . MET A 1 199 ? 11.875 -9.484 -5.512 1 98.94 199 MET A N 1
ATOM 1530 C CA . MET A 1 199 ? 10.656 -9.5 -6.32 1 98.94 199 MET A CA 1
ATOM 1531 C C . MET A 1 199 ? 9.586 -10.375 -5.676 1 98.94 199 MET A C 1
ATOM 1533 O O . MET A 1 199 ? 9.906 -11.32 -4.949 1 98.94 199 MET A O 1
ATOM 1537 N N . LEU A 1 200 ? 8.359 -9.945 -5.781 1 98.94 200 LEU A N 1
ATOM 1538 C CA . LEU A 1 200 ? 7.207 -10.789 -5.492 1 98.94 200 LEU A CA 1
ATOM 1539 C C . LEU A 1 200 ? 6.516 -11.227 -6.781 1 98.94 200 LEU A C 1
ATOM 1541 O O . LEU A 1 200 ? 6.355 -10.422 -7.707 1 98.94 200 LEU A O 1
ATOM 1545 N N . ILE A 1 201 ? 6.145 -12.445 -6.906 1 98.94 201 ILE A N 1
ATOM 1546 C CA . ILE A 1 201 ? 5.383 -12.945 -8.047 1 98.94 201 ILE A CA 1
ATOM 1547 C C . ILE A 1 201 ? 4.172 -13.734 -7.559 1 98.94 201 ILE A C 1
ATOM 1549 O O . ILE A 1 201 ? 4.32 -14.758 -6.891 1 98.94 201 ILE A O 1
ATOM 1553 N N . TYR A 1 202 ? 2.969 -13.219 -7.879 1 98.94 202 TYR A N 1
ATOM 1554 C CA . TYR A 1 202 ? 1.71 -13.828 -7.453 1 98.94 202 TYR A CA 1
ATOM 1555 C C . TYR A 1 202 ? 0.882 -14.266 -8.656 1 98.94 202 TYR A C 1
ATOM 1557 O O . TYR A 1 202 ? 0.308 -13.43 -9.359 1 98.94 202 TYR A O 1
ATOM 1565 N N . PRO A 1 203 ? 0.793 -15.586 -8.961 1 98.94 203 PRO A N 1
ATOM 1566 C CA . PRO A 1 203 ? -0.331 -15.953 -9.828 1 98.94 203 PRO A CA 1
ATOM 1567 C C . PRO A 1 203 ? -1.676 -15.484 -9.273 1 98.94 203 PRO A C 1
ATOM 1569 O O . PRO A 1 203 ? -1.935 -15.617 -8.078 1 98.94 203 PRO A O 1
ATOM 1572 N N . GLY A 1 204 ? -2.449 -14.812 -10.109 1 98.56 204 GLY A N 1
ATOM 1573 C CA . GLY A 1 204 ? -3.703 -14.297 -9.586 1 98.56 204 GLY A CA 1
ATOM 1574 C C . GLY A 1 204 ? -4.754 -14.086 -10.664 1 98.56 204 GLY A C 1
ATOM 1575 O O . GLY A 1 204 ? -4.438 -13.656 -11.773 1 98.56 204 GLY A O 1
ATOM 1576 N N . ALA A 1 205 ? -5.973 -14.367 -10.344 1 97.44 205 ALA A N 1
ATOM 1577 C CA . ALA A 1 205 ? -7.121 -14.18 -11.227 1 97.44 205 ALA A CA 1
ATOM 1578 C C . ALA A 1 205 ? -8.141 -13.234 -10.609 1 97.44 205 ALA A C 1
ATOM 1580 O O . ALA A 1 205 ? -9.133 -13.68 -10.016 1 97.44 205 ALA A O 1
ATOM 1581 N N . PHE A 1 206 ? -7.969 -11.953 -10.812 1 97.69 206 PHE A N 1
ATOM 1582 C CA . PHE A 1 206 ? -9.008 -11.008 -10.43 1 97.69 206 PHE A CA 1
ATOM 1583 C C . PHE A 1 206 ? -10.172 -11.062 -11.406 1 97.69 206 PHE A C 1
ATOM 1585 O O . PHE A 1 206 ? -9.992 -11.367 -12.586 1 97.69 206 PHE A O 1
ATOM 1592 N N . ASN A 1 207 ? -11.312 -10.781 -10.938 1 96.38 207 ASN A N 1
ATOM 1593 C CA . ASN A 1 207 ? -12.492 -10.766 -11.797 1 96.38 207 ASN A CA 1
ATOM 1594 C C . ASN A 1 207 ? -12.7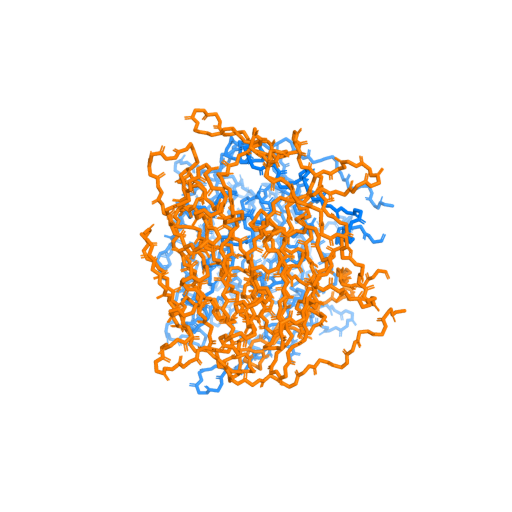03 -9.391 -12.422 1 96.38 207 ASN A C 1
ATOM 1596 O O . ASN A 1 207 ? -11.906 -8.477 -12.211 1 96.38 207 ASN A O 1
ATOM 1600 N N . LEU A 1 208 ? -13.797 -9.219 -13.133 1 96.81 208 LEU A N 1
ATOM 1601 C CA . LEU A 1 208 ? -14.062 -7.996 -13.891 1 96.81 208 LEU A CA 1
ATOM 1602 C C . LEU A 1 208 ? -14.531 -6.875 -12.977 1 96.81 208 LEU A C 1
ATOM 1604 O O . LEU A 1 208 ? -14.586 -5.715 -13.383 1 96.81 208 LEU A O 1
ATOM 1608 N N . THR A 1 209 ? -14.867 -7.203 -11.75 1 96 209 THR A N 1
ATOM 1609 C CA . THR A 1 209 ? -15.297 -6.18 -10.805 1 96 209 THR A CA 1
ATOM 1610 C C . THR A 1 209 ? -14.102 -5.566 -10.086 1 96 209 THR A C 1
ATOM 1612 O O . THR A 1 209 ? -13.914 -4.352 -10.109 1 96 209 THR A O 1
ATOM 1615 N N . THR A 1 210 ? -13.242 -6.387 -9.492 1 97 210 THR A N 1
ATOM 1616 C CA . THR A 1 210 ? -12.133 -5.879 -8.688 1 97 210 THR A CA 1
ATOM 1617 C C . THR A 1 210 ? -10.906 -5.633 -9.555 1 97 210 THR A C 1
ATOM 1619 O O . THR A 1 210 ? -10.031 -4.84 -9.188 1 97 210 THR A O 1
ATOM 1622 N N . GLY A 1 211 ? -10.82 -6.32 -10.695 1 97.94 211 GLY A N 1
ATOM 1623 C CA . GLY A 1 211 ? -9.68 -6.152 -11.586 1 97.94 211 GLY A CA 1
ATOM 1624 C C . GLY A 1 211 ? -9.43 -4.707 -11.969 1 97.94 211 GLY A C 1
ATOM 1625 O O . GLY A 1 211 ? -8.398 -4.137 -11.617 1 97.94 211 GLY A O 1
ATOM 1626 N N . PRO A 1 212 ? -10.453 -4.098 -12.625 1 97.75 212 PRO A N 1
ATOM 1627 C CA . PRO A 1 212 ? -10.242 -2.715 -13.055 1 97.75 212 PRO A CA 1
ATOM 1628 C C . PRO A 1 212 ? -10.039 -1.759 -11.875 1 97.75 212 PRO A C 1
ATOM 1630 O O . PRO A 1 212 ? -9.414 -0.707 -12.039 1 97.75 212 PRO A O 1
ATOM 1633 N N . LEU A 1 213 ? -10.484 -2.127 -10.688 1 97.5 213 LEU A N 1
ATOM 1634 C CA . LEU A 1 213 ? -10.398 -1.249 -9.531 1 97.5 213 LEU A CA 1
ATOM 1635 C C . LEU A 1 213 ? -9.031 -1.365 -8.859 1 97.5 213 LEU A C 1
ATOM 1637 O O . LEU A 1 213 ? -8.453 -0.359 -8.453 1 97.5 213 LEU A O 1
ATOM 1641 N N . HIS A 1 214 ? -8.508 -2.631 -8.758 1 98.75 214 HIS A N 1
ATOM 1642 C CA . HIS A 1 214 ? -7.5 -2.799 -7.715 1 98.75 214 HIS A CA 1
ATOM 1643 C C . HIS A 1 214 ? -6.277 -3.541 -8.25 1 98.75 214 HIS A C 1
ATOM 1645 O O . HIS A 1 214 ? -5.215 -3.52 -7.625 1 98.75 214 HIS A O 1
ATOM 1651 N N . TRP A 1 215 ? -6.344 -4.211 -9.422 1 98.88 215 TRP A N 1
ATOM 1652 C CA . TRP A 1 215 ? -5.27 -5.055 -9.93 1 98.88 215 TRP A CA 1
ATOM 1653 C C . TRP A 1 215 ? -3.963 -4.277 -10.031 1 98.88 215 TRP A C 1
ATOM 1655 O O . TRP A 1 215 ? -2.963 -4.645 -9.414 1 98.88 215 TRP A O 1
ATOM 1665 N N . GLU A 1 216 ? -4.043 -3.182 -10.695 1 98.94 216 GLU A N 1
ATOM 1666 C CA . GLU A 1 216 ? -2.861 -2.346 -10.891 1 98.94 216 GLU A CA 1
ATOM 1667 C C . GLU A 1 216 ? -2.469 -1.64 -9.594 1 98.94 216 GLU A C 1
ATOM 1669 O O . GLU A 1 216 ? -1.297 -1.634 -9.219 1 98.94 216 GLU A O 1
ATOM 1674 N N . LEU A 1 217 ? -3.398 -1.095 -8.875 1 98.94 217 LEU A N 1
ATOM 1675 C CA . LEU A 1 217 ? -3.152 -0.309 -7.672 1 98.94 217 LEU A CA 1
ATOM 1676 C C . LEU A 1 217 ? -2.449 -1.147 -6.613 1 98.94 217 LEU A C 1
ATOM 1678 O O . LEU A 1 217 ? -1.495 -0.687 -5.98 1 98.94 217 LEU A O 1
ATOM 1682 N N . LEU A 1 218 ? -2.895 -2.357 -6.445 1 98.94 218 LEU A N 1
ATOM 1683 C CA . LEU A 1 218 ? -2.316 -3.23 -5.43 1 98.94 218 LEU A CA 1
ATOM 1684 C C . LEU A 1 218 ? -0.868 -3.57 -5.766 1 98.94 218 LEU A C 1
ATOM 1686 O O . LEU A 1 218 ? -0.003 -3.557 -4.887 1 98.94 218 LEU A O 1
ATOM 1690 N N . GLN A 1 219 ? -0.609 -3.883 -7.016 1 98.94 219 GLN A N 1
ATOM 1691 C CA . GLN A 1 219 ? 0.751 -4.234 -7.41 1 98.94 219 GLN A CA 1
ATOM 1692 C C . GLN A 1 219 ? 1.695 -3.045 -7.246 1 98.94 219 GLN A C 1
ATOM 1694 O O . GLN A 1 219 ? 2.793 -3.191 -6.703 1 98.94 219 GLN A O 1
ATOM 1699 N N . ARG A 1 220 ? 1.245 -1.908 -7.707 1 98.94 220 ARG A N 1
ATOM 1700 C CA . ARG A 1 220 ? 2.078 -0.717 -7.582 1 98.94 220 ARG A CA 1
ATOM 1701 C C . ARG A 1 220 ? 2.316 -0.366 -6.113 1 98.94 220 ARG A C 1
ATOM 1703 O O . ARG A 1 220 ? 3.42 0.032 -5.738 1 98.94 220 ARG A O 1
ATOM 1710 N N . GLY A 1 221 ? 1.299 -0.484 -5.312 1 98.88 221 GLY A N 1
ATOM 1711 C CA . GLY A 1 221 ? 1.441 -0.233 -3.887 1 98.88 221 GLY A CA 1
ATOM 1712 C C . GLY A 1 221 ? 2.439 -1.157 -3.217 1 98.88 221 GLY A C 1
ATOM 1713 O O . GLY A 1 221 ? 3.279 -0.708 -2.434 1 98.88 221 GLY A O 1
ATOM 1714 N N . ARG A 1 222 ? 2.33 -2.506 -3.508 1 98.94 222 ARG A N 1
ATOM 1715 C CA . ARG A 1 222 ? 3.262 -3.461 -2.918 1 98.94 222 ARG A CA 1
ATOM 1716 C C . ARG A 1 222 ? 4.695 -3.16 -3.34 1 98.94 222 ARG A C 1
ATOM 1718 O O . ARG A 1 222 ? 5.617 -3.234 -2.523 1 98.94 222 ARG A O 1
ATOM 1725 N N . ALA A 1 223 ? 4.848 -2.83 -4.613 1 98.94 223 ALA A N 1
ATOM 1726 C CA . ALA A 1 223 ? 6.184 -2.533 -5.129 1 98.94 223 ALA A CA 1
ATOM 1727 C C . ALA A 1 223 ? 6.77 -1.299 -4.453 1 98.94 223 ALA A C 1
ATOM 1729 O O . ALA A 1 223 ? 7.891 -1.339 -3.939 1 98.94 223 ALA A O 1
ATOM 1730 N N . LEU A 1 224 ? 6.016 -0.278 -4.395 1 98.88 224 LEU A N 1
ATOM 1731 C CA . LEU A 1 224 ? 6.504 1.013 -3.922 1 98.88 224 LEU A CA 1
ATOM 1732 C C . LEU A 1 224 ? 6.805 0.964 -2.428 1 98.88 224 LEU A C 1
ATOM 1734 O O . LEU A 1 224 ? 7.871 1.4 -1.99 1 98.88 224 LEU A O 1
ATOM 1738 N N . ASP A 1 225 ? 5.934 0.406 -1.627 1 98.81 225 ASP A N 1
ATOM 1739 C CA . ASP A 1 225 ? 6.062 0.4 -0.173 1 98.81 225 ASP A CA 1
ATOM 1740 C C . ASP A 1 225 ? 7.293 -0.39 0.267 1 98.81 225 ASP A C 1
ATOM 1742 O O . ASP A 1 225 ? 7.879 -0.102 1.312 1 98.81 225 ASP A O 1
ATOM 1746 N N . ASN A 1 226 ? 7.609 -1.381 -0.548 1 98.81 226 ASN A N 1
ATOM 1747 C CA . ASN A 1 226 ? 8.688 -2.283 -0.154 1 98.81 226 ASN A CA 1
ATOM 1748 C C . ASN A 1 226 ? 9.93 -2.086 -1.017 1 98.81 226 ASN A C 1
ATOM 1750 O O . ASN A 1 226 ? 10.969 -2.693 -0.762 1 98.81 226 ASN A O 1
ATOM 1754 N N . GLN A 1 227 ? 9.766 -1.262 -2.039 1 98.81 227 GLN A N 1
ATOM 1755 C CA . GLN A 1 227 ? 10.805 -0.967 -3.02 1 98.81 227 GLN A CA 1
ATOM 1756 C C . GLN A 1 227 ? 11.414 -2.25 -3.578 1 98.81 227 GLN A C 1
ATOM 1758 O O . GLN A 1 227 ? 12.633 -2.424 -3.562 1 98.81 227 GLN A O 1
ATOM 1763 N N . ILE A 1 228 ? 10.562 -3.115 -4.082 1 98.94 228 ILE A N 1
ATOM 1764 C CA . ILE A 1 228 ? 10.906 -4.344 -4.785 1 98.94 228 ILE A CA 1
ATOM 1765 C C . ILE A 1 228 ? 10.055 -4.473 -6.043 1 98.94 228 ILE A C 1
ATOM 1767 O O . ILE A 1 228 ? 9.094 -3.725 -6.23 1 98.94 228 ILE A O 1
ATOM 1771 N N . TYR A 1 229 ? 10.43 -5.363 -6.953 1 98.94 229 TYR A N 1
ATOM 1772 C CA . TYR A 1 229 ? 9.602 -5.66 -8.117 1 98.94 229 TYR A CA 1
ATOM 1773 C C . TYR A 1 229 ? 8.367 -6.449 -7.715 1 98.94 229 TYR A C 1
ATOM 1775 O O . TYR A 1 229 ? 8.398 -7.234 -6.766 1 98.94 229 TYR A O 1
ATOM 1783 N N . MET A 1 230 ? 7.293 -6.188 -8.367 1 98.94 230 MET A N 1
ATOM 1784 C CA . MET A 1 230 ? 6.035 -6.898 -8.156 1 98.94 230 MET A CA 1
ATOM 1785 C C . MET A 1 230 ? 5.449 -7.371 -9.484 1 98.94 230 MET A C 1
ATOM 1787 O O . MET A 1 230 ? 5.504 -6.648 -10.484 1 98.94 230 MET A O 1
ATOM 1791 N N . SER A 1 231 ? 4.949 -8.594 -9.492 1 98.94 231 SER A N 1
ATOM 1792 C CA . SER A 1 231 ? 4.289 -9.109 -10.688 1 98.94 231 SER A CA 1
ATOM 1793 C C . SER A 1 231 ? 3.137 -10.047 -10.328 1 98.94 231 SER A C 1
ATOM 1795 O O . SER A 1 231 ? 3.252 -10.852 -9.398 1 98.94 231 SER A O 1
ATOM 1797 N N . MET A 1 232 ? 2.119 -9.883 -11.047 1 98.94 232 MET A N 1
ATOM 1798 C CA . MET A 1 232 ? 1.025 -10.852 -10.977 1 98.94 232 MET A CA 1
ATOM 1799 C C . MET A 1 232 ? 0.689 -11.398 -12.359 1 98.94 232 MET A C 1
ATOM 1801 O O . MET A 1 232 ? 0.652 -10.648 -13.336 1 98.94 232 MET A O 1
ATOM 1805 N N . CYS A 1 233 ? 0.521 -12.672 -12.453 1 98.94 233 CYS A N 1
ATOM 1806 C CA . CYS A 1 233 ? 0.221 -13.367 -13.703 1 98.94 233 CYS A CA 1
ATOM 1807 C C . CYS A 1 233 ? -1.217 -13.875 -13.711 1 98.94 233 CYS A C 1
ATOM 1809 O O . CYS A 1 233 ? -1.577 -14.75 -12.914 1 98.94 233 CYS A O 1
ATOM 1811 N N . SER A 1 234 ? -1.982 -13.359 -14.625 1 98.88 234 SER A N 1
ATOM 1812 C CA . SER A 1 234 ? -3.404 -13.672 -14.719 1 98.88 234 SER A CA 1
ATOM 1813 C C . SER A 1 234 ? -3.672 -14.672 -15.844 1 98.88 234 SER A C 1
ATOM 1815 O O . SER A 1 234 ? -2.914 -14.742 -16.812 1 98.88 234 SER A O 1
ATOM 1817 N N . PRO A 1 235 ? -4.742 -15.484 -15.695 1 98.62 235 PRO A N 1
ATOM 1818 C CA . PRO A 1 235 ? -5.254 -16.125 -16.906 1 98.62 235 PRO A CA 1
ATOM 1819 C C . PRO A 1 235 ? -5.828 -15.133 -17.906 1 98.62 235 PRO A C 1
ATOM 1821 O O . PRO A 1 235 ? -6.086 -13.984 -17.562 1 98.62 235 PRO A O 1
ATOM 1824 N N . ALA A 1 236 ? -5.941 -15.633 -19.141 1 98.69 236 ALA A N 1
ATOM 1825 C CA . ALA A 1 236 ? -6.664 -14.844 -20.125 1 98.69 236 ALA A CA 1
ATOM 1826 C C . ALA A 1 236 ? -8.156 -14.797 -19.828 1 98.69 236 ALA A C 1
ATOM 1828 O O . ALA A 1 236 ? -8.688 -15.703 -19.172 1 98.69 236 ALA A O 1
ATOM 1829 N N . ARG A 1 237 ? -8.805 -13.719 -20.25 1 98.12 237 ARG A N 1
ATOM 1830 C CA . ARG A 1 237 ? -10.242 -13.602 -20.062 1 98.12 237 ARG A CA 1
ATOM 1831 C C . ARG A 1 237 ? -11.008 -14.578 -20.953 1 98.12 237 ARG A C 1
ATOM 1833 O O . ARG A 1 237 ? -10.672 -14.742 -22.125 1 98.12 237 ARG A O 1
ATOM 1840 N N . ASP A 1 238 ? -11.914 -15.266 -20.359 1 96.62 238 ASP A N 1
ATOM 1841 C CA . ASP A 1 238 ? -12.844 -16.141 -21.062 1 96.62 238 ASP A CA 1
ATOM 1842 C C . ASP A 1 238 ? -14.281 -15.867 -20.625 1 96.62 238 ASP A C 1
ATOM 1844 O O . ASP A 1 238 ? -14.695 -16.266 -19.547 1 96.62 238 ASP A O 1
ATOM 1848 N N . LEU A 1 239 ? -15.086 -15.32 -21.5 1 95.56 239 LEU A N 1
ATOM 1849 C CA . LEU A 1 239 ? -16.438 -14.93 -21.156 1 95.56 239 LEU A CA 1
ATOM 1850 C C . LEU A 1 239 ? -17.391 -16.125 -21.203 1 95.56 239 LEU A C 1
ATOM 1852 O O . LEU A 1 239 ? -18.516 -16.047 -20.719 1 95.56 239 LEU A O 1
ATOM 1856 N N . THR A 1 240 ? -16.859 -17.25 -21.672 1 93.31 240 THR A N 1
ATOM 1857 C CA . THR A 1 240 ? -17.688 -18.453 -21.719 1 93.31 240 THR A CA 1
ATOM 1858 C C . THR A 1 240 ? -17.531 -19.25 -20.422 1 93.31 240 THR A C 1
ATOM 1860 O O . THR A 1 240 ? -18.328 -20.172 -20.156 1 93.31 240 THR A O 1
ATOM 1863 N N . ALA A 1 241 ? -16.5 -18.938 -19.703 1 90.75 241 ALA A N 1
ATOM 1864 C CA . ALA A 1 241 ? -16.297 -19.594 -18.406 1 90.75 241 ALA A CA 1
ATOM 1865 C C . ALA A 1 241 ? -17.203 -19 -17.344 1 90.75 241 ALA A C 1
ATOM 1867 O O . ALA A 1 241 ? -17.859 -17.984 -17.562 1 90.75 241 ALA A O 1
ATOM 1868 N N . LYS A 1 242 ? -17.297 -19.625 -16.203 1 86.12 242 LYS A N 1
ATOM 1869 C CA . LYS A 1 242 ? -18.094 -19.125 -15.094 1 86.12 242 LYS A CA 1
ATOM 1870 C C . LYS A 1 242 ? -17.391 -17.969 -14.391 1 86.12 242 LYS A C 1
ATOM 1872 O O . LYS A 1 242 ? -18.047 -17.062 -13.867 1 86.12 242 LYS A O 1
ATOM 1877 N N . TYR A 1 243 ? -16.141 -18.125 -14.336 1 90.31 243 TYR A N 1
ATOM 1878 C CA . TYR A 1 243 ? -15.328 -17.062 -13.781 1 90.31 243 TYR A CA 1
ATOM 1879 C C . TYR A 1 243 ? -14.641 -16.266 -14.891 1 90.31 243 TYR A C 1
ATOM 1881 O O . TYR A 1 243 ? -13.945 -16.828 -15.734 1 90.31 243 TYR A O 1
ATOM 1889 N N . HIS A 1 244 ? -14.805 -14.906 -14.891 1 95.38 244 HIS A N 1
ATOM 1890 C CA . HIS A 1 244 ? -14.219 -14.047 -15.914 1 95.38 244 HIS A CA 1
ATOM 1891 C C . HIS A 1 244 ? -13.008 -13.289 -15.375 1 95.38 244 HIS A C 1
ATOM 1893 O O . HIS A 1 244 ? -13.164 -12.344 -14.602 1 95.38 244 HIS A O 1
ATOM 1899 N N . ALA A 1 245 ? -11.891 -13.625 -15.844 1 97.06 245 ALA A N 1
ATOM 1900 C CA . ALA A 1 245 ? -10.648 -13.008 -15.383 1 97.06 245 ALA A CA 1
ATOM 1901 C C . ALA A 1 245 ? -10.461 -11.625 -15.992 1 97.06 245 ALA A C 1
ATOM 1903 O O . ALA A 1 245 ? -10.867 -11.383 -17.141 1 97.06 245 ALA A O 1
ATOM 1904 N N . TRP A 1 246 ? -9.836 -10.797 -15.305 1 98.12 246 TRP A N 1
ATOM 1905 C CA . TRP A 1 246 ? -9.5 -9.445 -15.727 1 98.12 246 TRP A CA 1
ATOM 1906 C C . TRP A 1 246 ? -8.43 -9.461 -16.812 1 98.12 246 TRP A C 1
ATOM 1908 O O . TRP A 1 246 ? -8.516 -8.703 -17.781 1 98.12 246 TRP A O 1
ATOM 1918 N N . GLY A 1 247 ? -7.465 -10.469 -16.703 1 98.75 247 GLY A N 1
ATOM 1919 C CA . GLY A 1 247 ? -6.266 -10.422 -17.531 1 98.75 247 GLY A CA 1
ATOM 1920 C C . GLY A 1 247 ? -5.234 -9.43 -17.016 1 98.75 247 GLY A C 1
ATOM 1921 O O . GLY A 1 247 ? -4.945 -9.391 -15.82 1 98.75 247 GLY A O 1
ATOM 1922 N N . HIS A 1 248 ? -4.535 -8.844 -17.906 1 98.88 248 HIS A N 1
ATOM 1923 C CA . HIS A 1 248 ? -3.648 -7.723 -17.594 1 98.88 248 HIS A CA 1
ATOM 1924 C C . HIS A 1 248 ? -2.475 -8.172 -16.734 1 98.88 248 HIS A C 1
ATOM 1926 O O . HIS A 1 248 ? -2.061 -7.453 -15.82 1 98.88 248 HIS A O 1
ATOM 1932 N N . SER A 1 249 ? -1.944 -9.383 -16.969 1 98.94 249 SER A N 1
ATOM 1933 C CA . SER A 1 249 ? -0.679 -9.711 -16.312 1 98.94 249 SER A CA 1
ATOM 1934 C C . SER A 1 249 ? 0.295 -8.539 -16.375 1 98.94 249 SER A C 1
ATOM 1936 O O . SER A 1 249 ? 0.366 -7.836 -17.391 1 98.94 249 SER A O 1
ATOM 1938 N N . MET A 1 250 ? 1.018 -8.375 -15.258 1 98.81 250 MET A N 1
ATOM 1939 C CA . MET A 1 250 ? 1.688 -7.082 -15.109 1 98.81 250 MET A CA 1
ATOM 1940 C C . MET A 1 250 ? 2.998 -7.234 -14.344 1 98.81 250 MET A C 1
ATOM 1942 O O . MET A 1 250 ? 3.137 -8.141 -13.516 1 98.81 250 MET A O 1
ATOM 1946 N N . VAL A 1 251 ? 4 -6.387 -14.695 1 98.94 251 VAL A N 1
ATOM 1947 C CA . VAL A 1 251 ? 5.234 -6.242 -13.93 1 98.94 251 VAL A CA 1
ATOM 1948 C C . VAL A 1 251 ? 5.406 -4.785 -13.508 1 98.94 251 VAL A C 1
ATOM 1950 O O . VAL A 1 251 ? 5.246 -3.871 -14.32 1 98.94 251 VAL A O 1
ATOM 1953 N N . VAL A 1 252 ? 5.711 -4.539 -12.25 1 98.94 252 VAL A N 1
ATOM 1954 C CA . VAL A 1 252 ? 5.879 -3.209 -11.672 1 98.94 252 VAL A CA 1
ATOM 1955 C C . VAL A 1 252 ? 7.27 -3.084 -11.055 1 98.94 252 VAL A C 1
ATOM 1957 O O . VAL A 1 252 ? 7.746 -4.004 -10.383 1 98.94 252 VAL A O 1
ATOM 1960 N N . ASP A 1 253 ? 7.91 -1.99 -11.227 1 98.94 253 ASP A N 1
ATOM 1961 C CA . ASP A 1 253 ? 9.258 -1.823 -10.68 1 98.94 253 ASP A CA 1
ATOM 1962 C C . ASP A 1 253 ? 9.203 -1.216 -9.273 1 98.94 253 ASP A C 1
ATOM 1964 O O . ASP A 1 253 ? 8.125 -0.918 -8.758 1 98.94 253 ASP A O 1
ATOM 1968 N N . PRO A 1 254 ? 10.32 -1.032 -8.609 1 98.88 254 PRO A N 1
ATOM 1969 C CA . PRO A 1 254 ? 10.375 -0.593 -7.215 1 98.88 254 PRO A CA 1
ATOM 1970 C C . PRO A 1 254 ? 9.898 0.847 -7.035 1 98.88 254 PRO A C 1
ATOM 1972 O O . PRO A 1 254 ? 9.672 1.288 -5.906 1 98.88 254 PRO A O 1
ATOM 1975 N N . MET A 1 255 ? 9.703 1.604 -8.094 1 98.56 255 MET A N 1
ATOM 1976 C CA . MET A 1 255 ? 9.211 2.977 -8.031 1 98.56 255 MET A CA 1
ATOM 1977 C C . MET A 1 255 ? 7.707 3.025 -8.273 1 98.56 255 MET A C 1
ATOM 1979 O O . MET A 1 255 ? 7.113 4.105 -8.289 1 98.56 255 MET A O 1
ATOM 1983 N N . GLY A 1 256 ? 7.172 1.839 -8.5 1 98.81 256 GLY A N 1
ATOM 1984 C CA . GLY A 1 256 ? 5.742 1.766 -8.758 1 98.81 256 GLY A CA 1
ATOM 1985 C C . GLY A 1 256 ? 5.387 1.957 -10.219 1 98.81 256 GLY A C 1
ATOM 1986 O O . GLY A 1 256 ? 4.215 2.119 -10.562 1 98.81 256 GLY A O 1
ATOM 1987 N N . LYS A 1 257 ? 6.34 1.962 -11.055 1 98.75 257 LYS A N 1
ATOM 1988 C CA . LYS A 1 257 ? 6.082 2.107 -12.484 1 98.75 257 LYS A CA 1
ATOM 1989 C C . LYS A 1 257 ? 5.695 0.771 -13.109 1 98.75 257 LYS A C 1
ATOM 1991 O O . LYS A 1 257 ? 6.383 -0.234 -12.914 1 98.75 257 LYS A O 1
ATOM 1996 N N . VAL A 1 258 ? 4.645 0.757 -13.891 1 98.88 258 VAL A N 1
ATOM 1997 C CA . VAL A 1 258 ? 4.273 -0.428 -14.656 1 98.88 258 VAL A CA 1
ATOM 1998 C C . VAL A 1 258 ? 5.223 -0.596 -15.844 1 98.88 258 VAL A C 1
ATOM 2000 O O . VAL A 1 258 ? 5.289 0.266 -16.719 1 98.88 258 VAL A O 1
ATOM 2003 N N . LEU A 1 259 ? 5.934 -1.645 -15.828 1 98.88 259 LEU A N 1
ATOM 2004 C CA . LEU A 1 259 ? 6.898 -1.896 -16.891 1 98.88 259 LEU A CA 1
ATOM 2005 C C . LEU A 1 259 ? 6.227 -2.564 -18.094 1 98.88 259 LEU A C 1
ATOM 2007 O O . LEU A 1 259 ? 6.617 -2.334 -19.234 1 98.88 259 LEU A O 1
ATOM 2011 N N . SER A 1 260 ? 5.297 -3.467 -17.844 1 98.69 260 SER A N 1
ATOM 2012 C CA . SER A 1 260 ? 4.559 -4.18 -18.875 1 98.69 260 SER A CA 1
ATOM 2013 C C . SER A 1 260 ? 3.166 -4.57 -18.391 1 98.69 260 SER A C 1
ATOM 2015 O O . SER A 1 260 ? 2.957 -4.801 -17.203 1 98.69 260 SER A O 1
ATOM 2017 N N . GLU A 1 261 ? 2.301 -4.613 -19.219 1 98.81 261 GLU A N 1
ATOM 2018 C CA . GLU A 1 261 ? 0.916 -5.016 -19 1 98.81 261 GLU A CA 1
ATOM 2019 C C . GLU A 1 261 ? 0.347 -5.738 -20.219 1 98.81 261 GLU A C 1
ATOM 2021 O O . GLU A 1 261 ? 0.383 -5.211 -21.328 1 98.81 261 GLU A O 1
ATOM 2026 N N . ALA A 1 262 ? -0.176 -6.918 -19.984 1 98.81 262 ALA A N 1
ATOM 2027 C CA . ALA A 1 262 ? -0.862 -7.645 -21.047 1 98.81 262 ALA A CA 1
ATOM 2028 C C . ALA A 1 262 ? -2.258 -7.074 -21.281 1 98.81 262 ALA A C 1
ATOM 2030 O O . ALA A 1 262 ? -2.762 -6.285 -20.484 1 98.81 262 ALA A O 1
ATOM 2031 N N . GLY A 1 263 ? -2.832 -7.422 -22.5 1 98.5 263 GLY A N 1
ATOM 2032 C CA . GLY A 1 263 ? -4.266 -7.234 -22.672 1 98.5 263 GLY A CA 1
ATOM 2033 C C . GLY A 1 263 ? -5.09 -8.219 -21.859 1 98.5 263 GLY A C 1
ATOM 2034 O O . GLY A 1 263 ? -4.727 -8.578 -20.734 1 98.5 263 GLY A O 1
ATOM 2035 N N . HIS A 1 264 ? -6.227 -8.594 -22.375 1 98.44 264 HIS A N 1
ATOM 2036 C CA . HIS A 1 264 ? -7.051 -9.555 -21.656 1 98.44 264 HIS A CA 1
ATOM 2037 C C . HIS A 1 264 ? -7.066 -10.906 -22.359 1 98.44 264 HIS A C 1
ATOM 2039 O O . HIS A 1 264 ? -7.543 -11.898 -21.797 1 98.44 264 HIS A O 1
ATOM 2045 N N . ASP A 1 265 ? -6.461 -11.094 -23.562 1 98.44 265 ASP A N 1
ATOM 2046 C CA . ASP A 1 265 ? -6.395 -12.352 -24.297 1 98.44 265 ASP A CA 1
ATOM 2047 C C . ASP A 1 265 ? -5.141 -13.141 -23.922 1 98.44 265 ASP A C 1
ATOM 2049 O O . ASP A 1 265 ? -4.27 -12.633 -23.219 1 98.44 265 ASP A O 1
ATOM 2053 N N . GLU A 1 266 ? -5.117 -14.383 -24.391 1 98.69 266 GLU A N 1
ATOM 2054 C CA . GLU A 1 266 ? -3.922 -15.188 -24.172 1 98.69 266 GLU A CA 1
ATOM 2055 C C . GLU A 1 266 ? -2.699 -14.555 -24.828 1 98.69 266 GLU A C 1
ATOM 2057 O O . GLU A 1 266 ? -2.742 -14.18 -26 1 98.69 266 GLU A O 1
ATOM 2062 N N . GLU A 1 267 ? -1.666 -14.414 -24.109 1 98 267 GLU A N 1
ATOM 2063 C CA . GLU A 1 267 ? -0.404 -13.906 -24.625 1 98 267 GLU A CA 1
ATOM 2064 C C . GLU A 1 267 ? 0.737 -14.125 -23.641 1 98 267 GLU A C 1
ATOM 2066 O O . GLU A 1 267 ? 0.501 -14.414 -22.469 1 98 267 GLU A O 1
ATOM 2071 N N . ILE A 1 268 ? 1.928 -14.117 -24.141 1 98.56 268 ILE A N 1
ATOM 2072 C CA . ILE A 1 268 ? 3.137 -14.172 -23.328 1 98.56 268 ILE A CA 1
ATOM 2073 C C . ILE A 1 268 ? 3.832 -12.805 -23.344 1 98.56 268 ILE A C 1
ATOM 2075 O O . ILE A 1 268 ? 4.059 -12.234 -24.406 1 98.56 268 ILE A O 1
ATOM 2079 N N . THR A 1 269 ? 4.105 -12.234 -22.219 1 98.44 269 THR A N 1
ATOM 2080 C CA . THR A 1 269 ? 4.867 -10.992 -22.125 1 98.44 269 THR A CA 1
ATOM 2081 C C . THR A 1 269 ? 6.27 -11.258 -21.578 1 98.44 269 THR A C 1
ATOM 2083 O O . THR A 1 269 ? 6.477 -12.211 -20.828 1 98.44 269 THR A O 1
ATOM 2086 N N . TYR A 1 270 ? 7.199 -10.469 -22.031 1 98.56 270 TYR A N 1
ATOM 2087 C CA . TYR A 1 270 ? 8.586 -10.539 -21.594 1 98.56 270 TYR A CA 1
ATOM 2088 C C . TYR A 1 270 ? 9.039 -9.203 -21.016 1 98.56 270 TYR A C 1
ATOM 2090 O O . TYR A 1 270 ? 8.805 -8.148 -21.609 1 98.56 270 TYR A O 1
ATOM 2098 N N . THR A 1 271 ? 9.586 -9.234 -19.844 1 98.62 271 THR A N 1
ATOM 2099 C CA . THR A 1 271 ? 10.047 -8.008 -19.203 1 98.62 271 THR A CA 1
ATOM 2100 C C . THR A 1 271 ? 11.453 -8.195 -18.641 1 98.62 271 THR A C 1
ATOM 2102 O O . THR A 1 271 ? 11.719 -9.164 -17.922 1 98.62 271 THR A O 1
ATOM 2105 N N . ASP A 1 272 ? 12.328 -7.254 -18.922 1 98.5 272 ASP A N 1
ATOM 2106 C CA . ASP A 1 272 ? 13.672 -7.254 -18.344 1 98.5 272 ASP A CA 1
ATOM 2107 C C . ASP A 1 272 ? 13.656 -6.641 -16.938 1 98.5 272 ASP A C 1
ATOM 2109 O O . ASP A 1 272 ? 13.141 -5.535 -16.75 1 98.5 272 ASP A O 1
ATOM 2113 N N . ILE A 1 273 ? 14.18 -7.363 -16.016 1 98.81 273 ILE A N 1
ATOM 2114 C CA . ILE A 1 273 ? 14.32 -6.91 -14.633 1 98.81 273 ILE A CA 1
ATOM 2115 C C . ILE A 1 273 ? 15.742 -6.391 -14.406 1 98.81 273 ILE A C 1
ATOM 2117 O O . ILE A 1 273 ? 16.719 -7.137 -14.562 1 98.81 273 ILE A O 1
ATOM 2121 N N . ASP A 1 274 ? 15.82 -5.152 -13.969 1 98.62 274 ASP A N 1
ATOM 2122 C CA . ASP A 1 274 ? 17.094 -4.465 -13.828 1 98.62 274 ASP A CA 1
ATOM 2123 C C . ASP A 1 274 ? 17.406 -4.164 -12.367 1 98.62 274 ASP A C 1
ATOM 2125 O O . ASP A 1 274 ? 16.75 -3.312 -11.75 1 98.62 274 ASP A O 1
ATOM 2129 N N . PRO A 1 275 ? 18.438 -4.832 -11.805 1 98.69 275 PRO A N 1
ATOM 2130 C CA . PRO A 1 275 ? 18.781 -4.574 -10.406 1 98.69 275 PRO A CA 1
ATOM 2131 C C . PRO A 1 275 ? 19.109 -3.105 -10.148 1 98.69 275 PRO A C 1
ATOM 2133 O O . PRO A 1 275 ? 19.016 -2.639 -9.008 1 98.69 275 PRO A O 1
ATOM 2136 N N . LYS A 1 276 ? 19.5 -2.369 -11.203 1 98.5 276 LYS A N 1
ATOM 2137 C CA . LYS A 1 276 ? 19.891 -0.973 -11.031 1 98.5 276 LYS A CA 1
ATOM 2138 C C . LYS A 1 276 ? 18.734 -0.138 -10.5 1 98.5 276 LYS A C 1
ATOM 2140 O O . LYS A 1 276 ? 18.922 0.718 -9.633 1 98.5 276 LYS A O 1
ATOM 2145 N N . VAL A 1 277 ? 17.578 -0.357 -11.016 1 98.44 277 VAL A N 1
ATOM 2146 C CA . VAL A 1 277 ? 16.406 0.394 -10.578 1 98.44 277 VAL A CA 1
ATOM 2147 C C . VAL A 1 277 ? 16.125 0.11 -9.109 1 98.44 277 VAL A C 1
ATOM 2149 O O . VAL A 1 277 ? 15.773 1.017 -8.352 1 98.44 277 VAL A O 1
ATOM 2152 N N . PHE A 1 278 ? 16.297 -1.111 -8.742 1 98.69 278 PHE A N 1
ATOM 2153 C CA . PHE A 1 278 ? 16.141 -1.564 -7.363 1 98.69 278 PHE A CA 1
ATOM 2154 C C . PHE A 1 278 ? 17.125 -0.846 -6.441 1 98.69 278 PHE A C 1
ATOM 2156 O O . PHE A 1 278 ? 16.719 -0.271 -5.426 1 98.69 278 PHE A O 1
ATOM 2163 N N . GLU A 1 279 ? 18.328 -0.89 -6.762 1 98.44 279 GLU A N 1
ATOM 2164 C CA . GLU A 1 279 ? 19.391 -0.274 -5.961 1 98.44 279 GLU A CA 1
ATOM 2165 C C . GLU A 1 279 ? 19.203 1.239 -5.887 1 98.44 279 GLU A C 1
ATOM 2167 O O . GLU A 1 279 ? 19.328 1.832 -4.812 1 98.44 279 GLU A O 1
ATOM 2172 N N . GLU A 1 280 ? 18.891 1.862 -6.984 1 98 280 GLU A N 1
ATOM 2173 C CA . GLU A 1 280 ? 18.734 3.312 -7.039 1 98 280 GLU A CA 1
ATOM 2174 C C . GLU A 1 280 ? 17.531 3.77 -6.234 1 98 280 GLU A C 1
ATOM 2176 O O . GLU A 1 280 ? 17.594 4.773 -5.52 1 98 280 GLU A O 1
ATOM 2181 N N . THR A 1 281 ? 16.438 3.049 -6.422 1 98.25 281 THR A N 1
ATOM 2182 C CA . THR A 1 281 ? 15.234 3.408 -5.676 1 98.25 281 THR A CA 1
ATOM 2183 C C . THR A 1 281 ? 15.516 3.441 -4.176 1 98.25 281 THR A C 1
ATOM 2185 O O . THR A 1 281 ? 15.172 4.41 -3.496 1 98.25 281 THR A O 1
ATOM 2188 N N . ARG A 1 282 ? 16.172 2.42 -3.65 1 98.25 282 ARG A N 1
ATOM 2189 C CA . ARG A 1 282 ? 16.438 2.291 -2.221 1 98.25 282 ARG A CA 1
ATOM 2190 C C . ARG A 1 282 ? 17.484 3.312 -1.767 1 98.25 282 ARG A C 1
ATOM 2192 O O . ARG A 1 282 ? 17.469 3.752 -0.615 1 98.25 282 ARG A O 1
ATOM 2199 N N . ALA A 1 283 ? 18.344 3.689 -2.689 1 97.81 283 ALA A N 1
ATOM 2200 C CA . ALA A 1 283 ? 19.344 4.711 -2.367 1 97.81 283 ALA A CA 1
ATOM 2201 C C . ALA A 1 283 ? 18.719 6.105 -2.377 1 97.81 283 ALA A C 1
ATOM 2203 O O . ALA A 1 283 ? 19.078 6.953 -1.557 1 97.81 283 ALA A O 1
ATOM 2204 N N . TRP A 1 284 ? 17.797 6.348 -3.34 1 97.25 284 TRP A N 1
ATOM 2205 C CA . TRP A 1 284 ? 17.266 7.684 -3.58 1 97.25 284 TRP A CA 1
ATOM 2206 C C . TRP A 1 284 ? 16.219 8.047 -2.529 1 97.25 284 TRP A C 1
ATOM 2208 O O . TRP A 1 284 ? 16.188 9.18 -2.045 1 97.25 284 TRP A O 1
ATOM 2218 N N . ILE A 1 285 ? 15.359 7.188 -2.213 1 97.5 285 ILE A N 1
ATOM 2219 C CA . ILE A 1 285 ? 14.305 7.328 -1.211 1 97.5 285 ILE A CA 1
ATOM 2220 C C . ILE A 1 285 ? 14.375 6.168 -0.22 1 97.5 285 ILE A C 1
ATOM 2222 O O . ILE A 1 285 ? 13.602 5.215 -0.315 1 97.5 285 ILE A O 1
ATOM 2226 N N . PRO A 1 286 ? 15.25 6.273 0.775 1 97.81 286 PRO A N 1
ATOM 2227 C CA . PRO A 1 286 ? 15.656 5.09 1.541 1 97.81 286 PRO A CA 1
ATOM 2228 C C . PRO A 1 286 ? 14.656 4.727 2.635 1 97.81 286 PRO A C 1
ATOM 2230 O O . PRO A 1 286 ? 15.031 4.594 3.803 1 97.81 286 PRO A O 1
ATOM 2233 N N . VAL A 1 287 ? 13.383 4.418 2.266 1 97.81 287 VAL A N 1
ATOM 2234 C CA . VAL A 1 287 ? 12.344 4.074 3.229 1 97.81 287 VAL A CA 1
ATOM 2235 C C . VAL A 1 287 ? 12.711 2.777 3.945 1 97.81 287 VAL A C 1
ATOM 2237 O O . VAL A 1 287 ? 12.273 2.539 5.074 1 97.81 287 VAL A O 1
ATOM 2240 N N . THR A 1 288 ? 13.531 1.915 3.379 1 97 288 THR A N 1
ATOM 2241 C CA . THR A 1 288 ? 13.922 0.637 3.967 1 97 288 THR A CA 1
ATOM 2242 C C . THR A 1 288 ? 14.852 0.848 5.156 1 97 288 THR A C 1
ATOM 2244 O O . THR A 1 288 ? 15.016 -0.046 5.988 1 97 288 THR A O 1
ATOM 2247 N N . LYS A 1 289 ? 15.453 2.018 5.238 1 96.69 289 LYS A N 1
ATOM 2248 C CA . LYS A 1 289 ? 16.391 2.312 6.32 1 96.69 289 LYS A CA 1
ATOM 2249 C C . LYS A 1 289 ? 15.828 3.379 7.258 1 96.69 289 LYS A C 1
ATOM 2251 O O . LYS A 1 289 ? 16.422 3.689 8.289 1 96.69 289 LYS A O 1
ATOM 2256 N N . GLN A 1 290 ? 14.695 3.938 6.883 1 98 290 GLN A N 1
ATOM 2257 C CA . GLN A 1 290 ? 14.172 5.07 7.641 1 98 290 GLN A CA 1
ATOM 2258 C C . GLN A 1 290 ? 12.922 4.684 8.422 1 98 290 GLN A C 1
ATOM 2260 O O . GLN A 1 290 ? 12.219 5.547 8.953 1 98 290 GLN A O 1
ATOM 2265 N N . ARG A 1 291 ? 12.602 3.428 8.422 1 97.5 291 ARG A N 1
ATOM 2266 C CA . ARG A 1 291 ? 11.523 2.945 9.281 1 97.5 291 ARG A CA 1
ATOM 2267 C C . ARG A 1 291 ? 11.82 3.234 10.75 1 97.5 291 ARG A C 1
ATOM 2269 O O . ARG A 1 291 ? 12.984 3.275 11.156 1 97.5 291 ARG A O 1
ATOM 2276 N N . ARG A 1 292 ? 10.797 3.412 11.547 1 97.81 292 ARG A N 1
ATOM 2277 C CA . ARG A 1 292 ? 10.938 3.787 12.945 1 97.81 292 ARG A CA 1
ATOM 2278 C C . ARG A 1 292 ? 10.414 2.689 13.867 1 97.81 292 ARG A C 1
ATOM 2280 O O . ARG A 1 292 ? 9.359 2.844 14.484 1 97.81 292 ARG A O 1
ATOM 2287 N N . PHE A 1 293 ? 11.227 1.666 14.07 1 96.31 293 PHE A N 1
ATOM 2288 C CA . PHE A 1 293 ? 10.805 0.508 14.852 1 96.31 293 PHE A CA 1
ATOM 2289 C C . PHE A 1 293 ?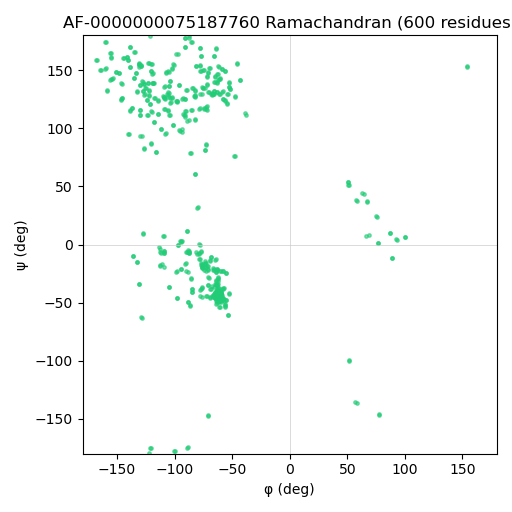 10.844 0.818 16.344 1 96.31 293 PHE A C 1
ATOM 2291 O O . PHE A 1 293 ? 10.383 0.02 17.156 1 96.31 293 PHE A O 1
ATOM 2298 N N . ASP A 1 294 ? 11.359 1.996 16.688 1 97.06 294 ASP A N 1
ATOM 2299 C CA . ASP A 1 294 ? 11.227 2.492 18.047 1 97.06 294 ASP A CA 1
ATOM 2300 C C . ASP A 1 294 ? 9.812 3.025 18.297 1 97.06 294 ASP A C 1
ATOM 2302 O O . ASP A 1 294 ? 9.414 3.211 19.453 1 97.06 294 ASP A O 1
ATOM 2306 N N . VAL A 1 295 ? 9.07 3.27 17.234 1 97.44 295 VAL A N 1
ATOM 2307 C CA . VAL A 1 295 ? 7.742 3.854 17.344 1 97.44 295 VAL A CA 1
ATOM 2308 C C . VAL A 1 295 ? 6.684 2.775 17.109 1 97.44 295 VAL A C 1
ATOM 2310 O O . VAL A 1 295 ? 5.633 2.777 17.75 1 97.44 295 VAL A O 1
ATOM 2313 N N . TYR A 1 296 ? 6.918 1.83 16.203 1 96.25 296 TYR A N 1
ATOM 2314 C CA . TYR A 1 296 ? 6.039 0.704 15.906 1 96.25 296 TYR A CA 1
ATOM 2315 C C . TYR A 1 296 ? 6.844 -0.567 15.664 1 96.25 296 TYR A C 1
ATOM 2317 O O . TYR A 1 296 ? 8.023 -0.505 15.305 1 96.25 296 TYR A O 1
ATOM 2325 N N . PRO A 1 297 ? 6.227 -1.718 15.805 1 94.81 297 PRO A N 1
ATOM 2326 C CA . PRO A 1 297 ? 6.996 -2.961 15.695 1 94.81 297 PRO A CA 1
ATOM 2327 C C . PRO A 1 297 ? 7.301 -3.338 14.25 1 94.81 297 PRO A C 1
ATOM 2329 O O . PRO A 1 297 ? 6.594 -2.908 13.328 1 94.81 297 PRO A O 1
ATOM 2332 N N . ASP A 1 298 ? 8.367 -4.074 14.062 1 95.06 298 ASP A N 1
ATOM 2333 C CA . ASP A 1 298 ? 8.703 -4.703 12.781 1 95.06 298 ASP A CA 1
ATOM 2334 C C . ASP A 1 298 ? 7.863 -5.961 12.555 1 95.06 298 ASP A C 1
ATOM 2336 O O . ASP A 1 298 ? 8.023 -6.953 13.266 1 95.06 298 ASP A O 1
ATOM 2340 N N . VAL A 1 299 ? 7.059 -5.961 11.523 1 93.88 299 VAL A N 1
ATOM 2341 C CA . VAL A 1 299 ? 6.109 -7.035 11.266 1 93.88 299 VAL A CA 1
ATOM 2342 C C . VAL A 1 299 ? 6.859 -8.32 10.93 1 93.88 299 VAL A C 1
ATOM 2344 O O . VAL A 1 299 ? 6.285 -9.414 10.961 1 93.88 299 VAL A O 1
ATOM 2347 N N . SER A 1 300 ? 8.125 -8.188 10.523 1 92.81 300 SER A N 1
ATOM 2348 C CA . SER A 1 300 ? 8.898 -9.352 10.094 1 92.81 300 SER A CA 1
ATOM 2349 C C . SER A 1 300 ? 9.594 -10.016 11.273 1 92.81 300 SER A C 1
ATOM 2351 O O . SER A 1 300 ? 10.266 -11.039 11.109 1 92.81 300 SER A O 1
ATOM 2353 N N . VAL A 1 301 ? 9.516 -9.352 12.484 1 84.69 301 VAL A N 1
ATOM 2354 C CA . VAL A 1 301 ? 10.172 -9.906 13.664 1 84.69 301 VAL A CA 1
ATOM 2355 C C . VAL A 1 301 ? 9.117 -10.492 14.602 1 84.69 301 VAL A C 1
ATOM 2357 O O . VAL A 1 301 ? 8.133 -9.836 14.93 1 84.69 301 VAL A O 1
ATOM 2360 N N . GLN A 1 302 ? 9.094 -11.805 14.852 1 65 302 GLN A N 1
ATOM 2361 C CA . GLN A 1 302 ? 8.211 -12.492 15.789 1 65 302 GLN A CA 1
ATOM 2362 C C . GLN A 1 302 ? 8.695 -12.32 17.234 1 65 302 GLN A C 1
ATOM 2364 O O . GLN A 1 302 ? 9.906 -12.25 17.469 1 65 302 GLN A O 1
ATOM 2369 N N . MET B 1 1 ? -2.986 -1.854 28.312 1 31.08 1 MET B N 1
ATOM 2370 C CA . MET B 1 1 ? -3.562 -1.528 27 1 31.08 1 MET B CA 1
ATOM 2371 C C . MET B 1 1 ? -4.207 -0.147 27.031 1 31.08 1 MET B C 1
ATOM 2373 O O . MET B 1 1 ? -5.121 0.104 27.812 1 31.08 1 MET B O 1
ATOM 2377 N N . SER B 1 2 ? -3.428 0.864 26.906 1 41.69 2 SER B N 1
ATOM 2378 C CA . SER B 1 2 ? -4.023 2.182 27.094 1 41.69 2 SER B CA 1
ATOM 2379 C C . SER B 1 2 ? -5.43 2.244 26.5 1 41.69 2 SER B C 1
ATOM 2381 O O . SER B 1 2 ? -5.668 1.739 25.406 1 41.69 2 SER B O 1
ATOM 2383 N N . LEU B 1 3 ? -6.426 2.346 27.312 1 52.09 3 LEU B N 1
ATOM 2384 C CA . LEU B 1 3 ? -7.867 2.344 27.062 1 52.09 3 LEU B CA 1
ATOM 2385 C C . LEU B 1 3 ? -8.234 3.309 25.938 1 52.09 3 LEU B C 1
ATOM 2387 O O . LEU B 1 3 ? -8.188 4.527 26.125 1 52.09 3 LEU B O 1
ATOM 2391 N N . ILE B 1 4 ? -7.945 2.842 24.703 1 64.56 4 ILE B N 1
ATOM 2392 C CA . ILE B 1 4 ? -8.445 3.691 23.641 1 64.56 4 ILE B CA 1
ATOM 2393 C C . ILE B 1 4 ? -9.945 3.926 23.812 1 64.56 4 ILE B C 1
ATOM 2395 O O . ILE B 1 4 ? -10.695 2.99 24.109 1 64.56 4 ILE B O 1
ATOM 2399 N N . SER B 1 5 ? -10.273 5.238 23.922 1 77.06 5 SER B N 1
ATOM 2400 C CA . SER B 1 5 ? -11.68 5.633 24.016 1 77.06 5 SER B CA 1
ATOM 2401 C C . SER B 1 5 ? -12.523 4.902 22.969 1 77.06 5 SER B C 1
ATOM 2403 O O . SER B 1 5 ? -11.992 4.355 22 1 77.06 5 SER B O 1
ATOM 2405 N N . LYS B 1 6 ? -13.844 4.812 23.328 1 89.25 6 LYS B N 1
ATOM 2406 C CA . LYS B 1 6 ? -14.781 4.223 22.375 1 89.25 6 LYS B CA 1
ATOM 2407 C C . LYS B 1 6 ? -14.773 4.992 21.062 1 89.25 6 LYS B C 1
ATOM 2409 O O . LYS B 1 6 ? -14.883 6.219 21.047 1 89.25 6 LYS B O 1
ATOM 2414 N N . THR B 1 7 ? -14.555 4.367 19.938 1 95.38 7 THR B N 1
ATOM 2415 C CA . THR B 1 7 ? -14.539 4.98 18.625 1 95.38 7 THR B CA 1
ATOM 2416 C C . THR B 1 7 ? -15.883 5.652 18.312 1 95.38 7 THR B C 1
ATOM 2418 O O . THR B 1 7 ? -16.938 5.055 18.531 1 95.38 7 THR B O 1
ATOM 2421 N N . PRO B 1 8 ? -15.922 6.863 17.859 1 97.25 8 PRO B N 1
ATOM 2422 C CA . PRO B 1 8 ? -17.172 7.527 17.484 1 97.25 8 PRO B CA 1
ATOM 2423 C C . PRO B 1 8 ? -17.906 6.816 16.359 1 97.25 8 PRO B C 1
ATOM 2425 O O . PRO B 1 8 ? -17.281 6.168 15.516 1 97.25 8 PRO B O 1
ATOM 2428 N N . ILE B 1 9 ? -19.266 7.051 16.422 1 97.75 9 ILE B N 1
ATOM 2429 C CA . ILE B 1 9 ? -20.047 6.59 15.266 1 97.75 9 ILE B CA 1
ATOM 2430 C C . ILE B 1 9 ? -19.688 7.418 14.039 1 97.75 9 ILE B C 1
ATOM 2432 O O . ILE B 1 9 ? -19.656 8.648 14.094 1 97.75 9 ILE B O 1
ATOM 2436 N N . PHE B 1 10 ? -19.422 6.73 13.023 1 98.69 10 PHE B N 1
ATOM 2437 C CA . PHE B 1 10 ? -19.031 7.422 11.789 1 98.69 10 PHE B CA 1
ATOM 2438 C C . PHE B 1 10 ? -20.25 8.094 11.156 1 98.69 10 PHE B C 1
ATOM 2440 O O . PHE B 1 10 ? -21.203 7.426 10.773 1 98.69 10 PHE B O 1
ATOM 2447 N N . LYS B 1 11 ? -20.234 9.406 11.023 1 98.75 11 LYS B N 1
ATOM 2448 C CA . LYS B 1 11 ? -21.297 10.195 10.406 1 98.75 11 LYS B CA 1
ATOM 2449 C C . LYS B 1 11 ? -20.766 11.008 9.227 1 98.75 11 LYS B C 1
ATOM 2451 O O . LYS B 1 11 ? -19.562 11.234 9.117 1 98.75 11 LYS B O 1
ATOM 2456 N N . PRO B 1 12 ? -21.688 11.336 8.328 1 98.5 12 PRO B N 1
ATOM 2457 C CA . PRO B 1 12 ? -21.234 12.125 7.188 1 98.5 12 PRO B CA 1
ATOM 2458 C C . PRO B 1 12 ? -20.688 13.5 7.59 1 98.5 12 PRO B C 1
ATOM 2460 O O . PRO B 1 12 ? -21.203 14.109 8.531 1 98.5 12 PRO B O 1
ATOM 2463 N N . PHE B 1 13 ? -19.734 14 6.895 1 98.44 13 PHE B N 1
ATOM 2464 C CA . PHE B 1 13 ? -19.25 15.359 7.066 1 98.44 13 PHE B CA 1
ATOM 2465 C C . PHE B 1 13 ? -18.578 15.859 5.793 1 98.44 13 PHE B C 1
ATOM 2467 O O . PHE B 1 13 ? -18.312 15.078 4.875 1 98.44 13 PHE B O 1
ATOM 2474 N N . THR B 1 14 ? -18.391 17.156 5.746 1 98.56 14 THR B N 1
ATOM 2475 C CA . THR B 1 14 ? -17.688 17.766 4.637 1 98.56 14 THR B CA 1
ATOM 2476 C C . THR B 1 14 ? -16.281 18.188 5.059 1 98.56 14 THR B C 1
ATOM 2478 O O . THR B 1 14 ? -16.094 18.781 6.121 1 98.56 14 THR B O 1
ATOM 2481 N N . LEU B 1 15 ? -15.297 17.812 4.258 1 98.81 15 LEU B N 1
ATOM 2482 C CA . LEU B 1 15 ? -13.891 18.125 4.461 1 98.81 15 LEU B CA 1
ATOM 2483 C C . LEU B 1 15 ? -13.438 19.219 3.494 1 98.81 15 LEU B C 1
ATOM 2485 O O . LEU B 1 15 ? -13.648 19.109 2.285 1 98.81 15 LEU B O 1
ATOM 2489 N N . ALA B 1 16 ? -12.867 20.234 4.016 1 98.94 16 ALA B N 1
ATOM 2490 C CA . ALA B 1 16 ? -12.258 21.266 3.172 1 98.94 16 ALA B CA 1
ATOM 2491 C C . ALA B 1 16 ? -10.734 21.219 3.271 1 98.94 16 ALA B C 1
ATOM 2493 O O . ALA B 1 16 ? -10.18 21.219 4.371 1 98.94 16 ALA B O 1
ATOM 2494 N N . LEU B 1 17 ? -10.117 21.125 2.156 1 98.94 17 LEU B N 1
ATOM 2495 C CA . LEU B 1 17 ? -8.664 21.25 2.072 1 98.94 17 LEU B CA 1
ATOM 2496 C C . LEU B 1 17 ? -8.266 22.609 1.528 1 98.94 17 LEU B C 1
ATOM 2498 O O . LEU B 1 17 ? -8.688 23 0.437 1 98.94 17 LEU B O 1
ATOM 2502 N N . ILE B 1 18 ? -7.477 23.297 2.326 1 98.94 18 ILE B N 1
ATOM 2503 C CA . ILE B 1 18 ? -6.949 24.578 1.866 1 98.94 18 ILE B CA 1
ATOM 2504 C C . ILE B 1 18 ? -5.547 24.375 1.293 1 98.94 18 ILE B C 1
ATOM 2506 O O . ILE B 1 18 ? -4.57 24.297 2.041 1 98.94 18 ILE B O 1
ATOM 2510 N N . GLN B 1 19 ? -5.492 24.281 0.006 1 98.88 19 GLN B N 1
ATOM 2511 C CA . GLN B 1 19 ? -4.188 24.328 -0.647 1 98.88 19 GLN B CA 1
ATOM 2512 C C . GLN B 1 19 ? -3.615 25.75 -0.639 1 98.88 19 GLN B C 1
ATOM 2514 O O . GLN B 1 19 ? -3.68 26.453 -1.646 1 98.88 19 GLN B O 1
ATOM 2519 N N . LEU B 1 20 ? -3.043 26.078 0.456 1 98.62 20 LEU B N 1
ATOM 2520 C CA . LEU B 1 20 ? -2.652 27.453 0.772 1 98.62 20 LEU B CA 1
ATOM 2521 C C . LEU B 1 20 ? -1.399 27.844 0.001 1 98.62 20 LEU B C 1
ATOM 2523 O O . LEU B 1 20 ? -0.465 27.047 -0.129 1 98.62 20 LEU B O 1
ATOM 2527 N N . GLY B 1 21 ? -1.401 29 -0.548 1 97.44 21 GLY B N 1
ATOM 2528 C CA . GLY B 1 21 ? -0.25 29.578 -1.223 1 97.44 21 GLY B CA 1
ATOM 2529 C C . GLY B 1 21 ? 0.201 30.891 -0.616 1 97.44 21 GLY B C 1
ATOM 2530 O O . GLY B 1 21 ? -0.237 31.266 0.477 1 97.44 21 GLY B O 1
ATOM 2531 N N . GLY B 1 22 ? 1.165 31.5 -1.251 1 95 22 GLY B N 1
ATOM 2532 C CA . GLY B 1 22 ? 1.595 32.844 -0.889 1 95 22 GLY B CA 1
ATOM 2533 C C . GLY B 1 22 ? 2.42 32.875 0.384 1 95 22 GLY B C 1
ATOM 2534 O O . GLY B 1 22 ? 2.391 33.875 1.119 1 95 22 GLY B O 1
ATOM 2535 N N . THR B 1 23 ? 3.037 31.781 0.689 1 95.69 23 THR B N 1
ATOM 2536 C CA . THR B 1 23 ? 3.889 31.766 1.874 1 95.69 23 THR B CA 1
ATOM 2537 C C . THR B 1 23 ? 5.102 32.656 1.681 1 95.69 23 THR B C 1
ATOM 2539 O O . THR B 1 23 ? 5.789 32.594 0.659 1 95.69 23 THR B O 1
ATOM 2542 N N . THR B 1 24 ? 5.344 33.562 2.652 1 95 24 THR B N 1
ATOM 2543 C CA . THR B 1 24 ? 6.48 34.469 2.602 1 95 24 THR B CA 1
ATOM 2544 C C . THR B 1 24 ? 7.379 34.281 3.82 1 95 24 THR B C 1
ATOM 2546 O O . THR B 1 24 ? 7.105 33.438 4.672 1 95 24 THR B O 1
ATOM 2549 N N . ALA B 1 25 ? 8.469 35.094 3.83 1 95.25 25 ALA B N 1
ATOM 2550 C CA . ALA B 1 25 ? 9.359 35.062 4.98 1 95.25 25 ALA B CA 1
ATOM 2551 C C . ALA B 1 25 ? 8.727 35.75 6.195 1 95.25 25 ALA B C 1
ATOM 2553 O O . ALA B 1 25 ? 9.195 35.594 7.32 1 95.25 25 ALA B O 1
ATOM 2554 N N . ASN B 1 26 ? 7.695 36.469 5.957 1 96.88 26 ASN B N 1
ATOM 2555 C CA . ASN B 1 26 ? 7.004 37.156 7.039 1 96.88 26 ASN B CA 1
ATOM 2556 C C . ASN B 1 26 ? 5.922 36.281 7.66 1 96.88 26 ASN B C 1
ATOM 2558 O O . ASN B 1 26 ? 4.84 36.125 7.094 1 96.88 26 ASN B O 1
ATOM 2562 N N . LYS B 1 27 ? 6.172 35.781 8.844 1 97.31 27 LYS B N 1
ATOM 2563 C CA . LYS B 1 27 ? 5.27 34.875 9.516 1 97.31 27 LYS B CA 1
ATOM 2564 C C . LYS B 1 27 ? 3.898 35.5 9.742 1 97.31 27 LYS B C 1
ATOM 2566 O O . LYS B 1 27 ? 2.869 34.844 9.586 1 97.31 27 LYS B O 1
ATOM 2571 N N . ALA B 1 28 ? 3.891 36.75 10.133 1 97.81 28 ALA B N 1
ATOM 2572 C CA . ALA B 1 28 ? 2.627 37.406 10.414 1 97.81 28 ALA B CA 1
ATOM 2573 C C . ALA B 1 28 ? 1.732 37.438 9.18 1 97.81 28 ALA B C 1
ATOM 2575 O O . ALA B 1 28 ? 0.517 37.25 9.281 1 97.81 28 ALA B O 1
ATOM 2576 N N . ASP B 1 29 ? 2.334 37.688 8.016 1 98.19 29 ASP B N 1
ATOM 2577 C CA . ASP B 1 29 ? 1.589 37.688 6.758 1 98.19 29 ASP B CA 1
ATOM 2578 C C . ASP B 1 29 ? 1.035 36.281 6.477 1 98.19 29 ASP B C 1
ATOM 2580 O O . ASP B 1 29 ? -0.097 36.125 6.008 1 98.19 29 ASP B O 1
ATOM 2584 N N . ASN B 1 30 ? 1.859 35.312 6.695 1 98.19 30 ASN B N 1
ATOM 2585 C CA . ASN B 1 30 ? 1.426 33.938 6.488 1 98.19 30 ASN B CA 1
ATOM 2586 C C . ASN B 1 30 ? 0.243 33.562 7.387 1 98.19 30 ASN B C 1
ATOM 2588 O O . ASN B 1 30 ? -0.723 32.938 6.93 1 98.19 30 ASN B O 1
ATOM 2592 N N . LEU B 1 31 ? 0.317 33.938 8.656 1 98.75 31 LEU B N 1
ATOM 2593 C CA . LEU B 1 31 ? -0.754 33.656 9.602 1 98.75 31 LEU B CA 1
ATOM 2594 C C . LEU B 1 31 ? -2.035 34.406 9.211 1 98.75 31 LEU B C 1
ATOM 2596 O O . LEU B 1 31 ? -3.129 33.844 9.312 1 98.75 31 LEU B O 1
ATOM 2600 N N . LYS B 1 32 ? -1.855 35.625 8.812 1 98.69 32 LYS B N 1
ATOM 2601 C CA . LYS B 1 32 ? -3.014 36.375 8.375 1 98.69 32 LYS B CA 1
ATOM 2602 C C . LYS B 1 32 ? -3.697 35.719 7.184 1 98.69 32 LYS B C 1
ATOM 2604 O O . LYS B 1 32 ? -4.922 35.594 7.16 1 98.69 32 LYS B O 1
ATOM 2609 N N . HIS B 1 33 ? -2.93 35.375 6.215 1 98.62 33 HIS B N 1
ATOM 2610 C CA . HIS B 1 33 ? -3.463 34.75 5.016 1 98.62 33 HIS B CA 1
ATOM 2611 C C . HIS B 1 33 ? -4.152 33.406 5.352 1 98.62 33 HIS B C 1
ATOM 2613 O O . HIS B 1 33 ? -5.223 33.125 4.82 1 98.62 33 HIS B O 1
ATOM 2619 N N . ALA B 1 34 ? -3.535 32.625 6.207 1 98.81 34 ALA B N 1
ATOM 2620 C CA . ALA B 1 34 ? -4.133 31.375 6.645 1 98.81 34 ALA B CA 1
ATOM 2621 C C . ALA B 1 34 ? -5.473 31.609 7.332 1 98.81 34 ALA B C 1
ATOM 2623 O O . ALA B 1 34 ? -6.453 30.906 7.055 1 98.81 34 ALA B O 1
ATOM 2624 N N . ARG B 1 35 ? -5.473 32.562 8.227 1 98.81 35 ARG B N 1
ATOM 2625 C CA . ARG B 1 35 ? -6.707 32.875 8.945 1 98.81 35 ARG B CA 1
ATOM 2626 C C . ARG B 1 35 ? -7.824 33.25 7.969 1 98.81 35 ARG B C 1
ATOM 2628 O O . ARG B 1 35 ? -8.945 32.75 8.094 1 98.81 35 ARG B O 1
ATOM 2635 N N . GLU B 1 36 ? -7.512 34.094 7.043 1 98.69 36 GLU B N 1
ATOM 2636 C CA . GLU B 1 36 ? -8.492 34.5 6.047 1 98.69 36 GLU B CA 1
ATOM 2637 C C . GLU B 1 36 ? -9 33.312 5.242 1 98.69 36 GLU B C 1
ATOM 2639 O O . GLU B 1 36 ? -10.188 33.219 4.938 1 98.69 36 GLU B O 1
ATOM 2644 N N . SER B 1 37 ? -8.141 32.438 4.887 1 98.75 37 SER B N 1
ATOM 2645 C CA . SER B 1 37 ? -8.508 31.281 4.098 1 98.75 37 SER B CA 1
ATOM 2646 C C . SER B 1 37 ? -9.383 30.312 4.898 1 98.75 37 SER B C 1
ATOM 2648 O O . SER B 1 37 ? -10.297 29.703 4.352 1 98.75 37 SER B O 1
ATOM 2650 N N . ILE B 1 38 ? -9.094 30.141 6.188 1 98.81 38 ILE B N 1
ATOM 2651 C CA . ILE B 1 38 ? -9.906 29.297 7.059 1 98.81 38 ILE B CA 1
ATOM 2652 C C . ILE B 1 38 ? -11.32 29.844 7.137 1 98.81 38 ILE B C 1
ATOM 2654 O O . ILE B 1 38 ? -12.297 29.109 6.984 1 98.81 38 ILE B O 1
ATOM 2658 N N . LEU B 1 39 ? -11.383 31.125 7.398 1 98.56 39 LEU B N 1
ATOM 2659 C CA . LEU B 1 39 ? -12.695 31.75 7.508 1 98.56 39 LEU B CA 1
ATOM 2660 C C . LEU B 1 39 ? -13.445 31.672 6.184 1 98.56 39 LEU B C 1
ATOM 2662 O O . LEU B 1 39 ? -14.656 31.422 6.164 1 98.56 39 LEU B O 1
ATOM 2666 N N . LYS B 1 40 ? -12.719 31.891 5.078 1 98.25 40 LYS B N 1
ATOM 2667 C CA . LYS B 1 40 ? -13.32 31.75 3.756 1 98.25 40 LYS B CA 1
ATOM 2668 C C . LYS B 1 40 ? -13.859 30.344 3.547 1 98.25 40 LYS B C 1
ATOM 2670 O O . LYS B 1 40 ? -14.961 30.156 3.025 1 98.25 40 LYS B O 1
ATOM 2675 N N . ALA B 1 41 ? -13.094 29.312 3.914 1 98.5 41 ALA B N 1
ATOM 2676 C CA . ALA B 1 41 ? -13.523 27.922 3.768 1 98.5 41 ALA B CA 1
ATOM 2677 C C . ALA B 1 41 ? -14.828 27.672 4.512 1 98.5 41 ALA B C 1
ATOM 2679 O O . ALA B 1 41 ? -15.695 26.938 4.031 1 98.5 41 ALA B O 1
ATOM 2680 N N . ALA B 1 42 ? -14.977 28.281 5.637 1 97.69 42 ALA B N 1
ATOM 2681 C CA . ALA B 1 42 ? -16.125 28.047 6.516 1 97.69 42 ALA B CA 1
ATOM 2682 C C . ALA B 1 42 ? -17.375 28.75 6.004 1 97.69 42 ALA B C 1
ATOM 2684 O O . ALA B 1 42 ? -18.484 28.438 6.426 1 97.69 42 ALA B O 1
ATOM 2685 N N . THR B 1 43 ? -17.219 29.703 5.129 1 94.69 43 THR B N 1
ATOM 2686 C CA . THR B 1 43 ? -18.359 30.469 4.652 1 94.69 43 THR B CA 1
ATOM 2687 C C . THR B 1 43 ? -19 29.797 3.443 1 94.69 43 THR B C 1
ATOM 2689 O O . THR B 1 43 ? -20.016 30.266 2.936 1 94.69 43 THR B O 1
ATOM 2692 N N . ASN B 1 44 ? -18.391 28.703 2.953 1 91.25 44 ASN B N 1
ATOM 2693 C CA . ASN B 1 44 ? -19.047 27.922 1.907 1 91.25 44 ASN B CA 1
ATOM 2694 C C . ASN B 1 44 ? -20.469 27.531 2.312 1 91.25 44 ASN B C 1
ATOM 2696 O O . ASN B 1 44 ? -20.703 27.203 3.473 1 91.25 44 ASN B O 1
ATOM 2700 N N . PRO B 1 45 ? -21.391 27.609 1.347 1 89.69 45 PRO B N 1
ATOM 2701 C CA . PRO B 1 45 ? -22.766 27.219 1.69 1 89.69 45 PRO B CA 1
ATOM 2702 C C . PRO B 1 45 ? -22.844 25.828 2.318 1 89.69 45 PRO B C 1
ATOM 2704 O O . PRO B 1 45 ? -23.641 25.594 3.223 1 89.69 45 PRO B O 1
ATOM 2707 N N . ALA B 1 46 ? -22.109 24.969 1.768 1 88.12 46 ALA B N 1
ATOM 2708 C CA . ALA B 1 46 ? -21.922 23.688 2.449 1 88.12 46 ALA B CA 1
ATOM 2709 C C . ALA B 1 46 ? -20.766 23.766 3.449 1 88.12 46 ALA B C 1
ATOM 2711 O O . ALA B 1 46 ? -19.641 23.359 3.148 1 88.12 46 ALA B O 1
ATOM 2712 N N . LYS B 1 47 ? -21.094 24.359 4.586 1 93 47 LYS B N 1
ATOM 2713 C CA . LYS B 1 47 ? -20.031 24.609 5.566 1 93 47 LYS B CA 1
ATOM 2714 C C . LYS B 1 47 ? -19.312 23.297 5.926 1 93 47 LYS B C 1
ATOM 2716 O O . LYS B 1 47 ? -19.938 22.344 6.371 1 93 47 LYS B O 1
ATOM 2721 N N . PRO B 1 48 ? -18.094 23.281 5.758 1 98.56 48 PRO B N 1
ATOM 2722 C CA . PRO B 1 48 ? -17.344 22.078 6.141 1 98.56 48 PRO B CA 1
ATOM 2723 C C . PRO B 1 48 ? -17.266 21.891 7.652 1 98.56 48 PRO B C 1
ATOM 2725 O O . PRO B 1 48 ? -17.266 22.859 8.406 1 98.56 48 PRO B O 1
ATOM 2728 N N . GLN B 1 49 ? -17.234 20.656 8.07 1 98.69 49 GLN B N 1
ATOM 2729 C CA . GLN B 1 49 ? -17.031 20.359 9.484 1 98.69 49 GLN B CA 1
ATOM 2730 C C . GLN B 1 49 ? -15.555 20.312 9.836 1 98.69 49 GLN B C 1
ATOM 2732 O O . GLN B 1 49 ? -15.172 20.562 10.977 1 98.69 49 GLN B O 1
ATOM 2737 N N . VAL B 1 50 ? -14.711 19.938 8.859 1 98.88 50 VAL B N 1
ATOM 2738 C CA . VAL B 1 50 ? -13.273 19.844 9.062 1 98.88 50 VAL B CA 1
ATOM 2739 C C . VAL B 1 50 ? -12.547 20.672 8.008 1 98.88 50 VAL B C 1
ATOM 2741 O O . VAL B 1 50 ? -12.859 20.578 6.82 1 98.88 50 VAL B O 1
ATOM 2744 N N . VAL B 1 51 ? -11.664 21.516 8.438 1 98.94 51 VAL B N 1
ATOM 2745 C CA . VAL B 1 51 ? -10.797 22.297 7.566 1 98.94 51 VAL B CA 1
ATOM 2746 C C . VAL B 1 51 ? -9.336 21.938 7.816 1 98.94 51 VAL B C 1
ATOM 2748 O O . VAL B 1 51 ? -8.93 21.719 8.961 1 98.94 51 VAL B O 1
ATOM 2751 N N . VAL B 1 52 ? -8.562 21.828 6.754 1 99 52 VAL B N 1
ATOM 2752 C CA . VAL B 1 52 ? -7.18 21.375 6.867 1 99 52 VAL B CA 1
ATOM 2753 C C . VAL B 1 52 ? -6.242 22.359 6.191 1 99 52 VAL B C 1
ATOM 2755 O O . VAL B 1 52 ? -6.512 22.828 5.078 1 99 52 VAL B O 1
ATOM 2758 N N . LEU B 1 53 ? -5.168 22.766 6.836 1 98.94 53 LEU B N 1
ATOM 2759 C CA . LEU B 1 53 ? -4.074 23.531 6.258 1 98.94 53 LEU B CA 1
ATOM 2760 C C . LEU B 1 53 ? -2.918 22.625 5.855 1 98.94 53 LEU B C 1
ATOM 2762 O O . LEU B 1 53 ? -2.855 21.469 6.281 1 98.94 53 LEU B O 1
ATOM 2766 N N . PRO B 1 54 ? -1.998 23.109 5.035 1 98.81 54 PRO B N 1
ATOM 2767 C CA . PRO B 1 54 ? -0.888 22.281 4.562 1 98.81 54 PRO B CA 1
ATOM 2768 C C . PRO B 1 54 ? 0.307 22.297 5.512 1 98.81 54 PRO B C 1
ATOM 2770 O O . PRO B 1 54 ? 0.256 22.938 6.562 1 98.81 54 PRO B O 1
ATOM 2773 N N . GLU B 1 55 ? 1.35 21.531 5.129 1 98.38 55 GLU B N 1
ATOM 2774 C CA . GLU B 1 55 ? 2.586 21.391 5.891 1 98.38 55 GLU B CA 1
ATOM 2775 C C . GLU B 1 55 ? 3.363 22.703 5.945 1 98.38 55 GLU B C 1
ATOM 2777 O O . GLU B 1 55 ? 3.562 23.344 4.918 1 98.38 55 GLU B O 1
ATOM 2782 N N . CYS B 1 56 ? 3.816 23.078 7.188 1 97.25 56 CYS B N 1
ATOM 2783 C CA . CYS B 1 56 ? 4.668 24.234 7.438 1 97.25 56 CYS B CA 1
ATOM 2784 C C . CYS B 1 56 ? 4.094 25.484 6.785 1 97.25 56 CYS B C 1
ATOM 2786 O O . CYS B 1 56 ? 4.801 26.188 6.059 1 97.25 56 CYS B O 1
ATOM 2788 N N . PHE B 1 57 ? 2.895 25.703 7.051 1 97.69 57 PHE B N 1
ATOM 2789 C CA . PHE B 1 57 ? 2.18 26.781 6.359 1 97.69 57 PHE B CA 1
ATOM 2790 C C . PHE B 1 57 ? 2.66 28.141 6.824 1 97.69 57 PHE B C 1
ATOM 2792 O O . PHE B 1 57 ? 2.479 29.141 6.125 1 97.69 57 PHE B O 1
ATOM 2799 N N . ASN B 1 58 ? 3.293 28.25 8.023 1 97.25 58 ASN B N 1
ATOM 2800 C CA . ASN B 1 58 ? 3.576 29.547 8.641 1 97.25 58 ASN B CA 1
ATOM 2801 C C . ASN B 1 58 ? 4.977 30.031 8.289 1 97.25 58 ASN B C 1
ATOM 2803 O O . ASN B 1 58 ? 5.438 31.047 8.82 1 97.25 58 ASN B O 1
ATOM 2807 N N . SER B 1 59 ? 5.668 29.297 7.484 1 95.88 59 SER B N 1
ATOM 2808 C CA . SER B 1 59 ? 7.039 29.656 7.145 1 95.88 59 SER B CA 1
ATOM 2809 C C . SER B 1 59 ? 7.445 29.062 5.793 1 95.88 59 SER B C 1
ATOM 2811 O O . SER B 1 59 ? 6.781 28.172 5.277 1 95.88 59 SER B O 1
ATOM 2813 N N . PRO B 1 60 ? 8.5 29.656 5.223 1 92.19 60 PRO B N 1
ATOM 2814 C CA . PRO B 1 60 ? 9.102 28.922 4.105 1 92.19 60 PRO B CA 1
ATOM 2815 C C . PRO B 1 60 ? 9.531 27.516 4.492 1 92.19 60 PRO B C 1
ATOM 2817 O O . PRO B 1 60 ? 9.898 27.266 5.645 1 92.19 60 PRO B O 1
ATOM 2820 N N . TYR B 1 61 ? 9.461 26.688 3.49 1 89.25 61 TYR B N 1
ATOM 2821 C CA . TYR B 1 61 ? 9.789 25.297 3.75 1 89.25 61 TYR B CA 1
ATOM 2822 C C . TYR B 1 61 ? 11.266 25.016 3.459 1 89.25 61 TYR B C 1
ATOM 2824 O O . TYR B 1 61 ? 11.75 25.328 2.369 1 89.25 61 TYR B O 1
ATOM 2832 N N . GLY B 1 62 ? 11.922 24.484 4.449 1 86 62 GLY B N 1
ATOM 2833 C CA . GLY B 1 62 ? 13.312 24.094 4.281 1 86 62 GLY B CA 1
ATOM 2834 C C . GLY B 1 62 ? 14.094 24.094 5.582 1 86 62 GLY B C 1
ATOM 2835 O O . GLY B 1 62 ? 13.781 24.859 6.5 1 86 62 GLY B O 1
ATOM 2836 N N . HIS B 1 63 ? 15.102 23.297 5.625 1 83.38 63 HIS B N 1
ATOM 2837 C CA . HIS B 1 63 ? 15.867 23.047 6.844 1 83.38 63 HIS B CA 1
ATOM 2838 C C . HIS B 1 63 ? 16.531 24.328 7.336 1 83.38 63 HIS B C 1
ATOM 2840 O O . HIS B 1 63 ? 16.609 24.578 8.539 1 83.38 63 HIS B O 1
ATOM 2846 N N . PRO B 1 64 ? 16.906 25.25 6.457 1 83.38 64 PRO B N 1
ATOM 2847 C CA . PRO B 1 64 ? 17.531 26.469 7 1 83.38 6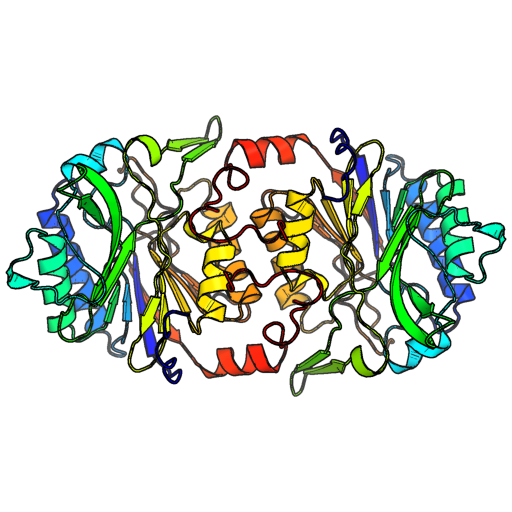4 PRO B CA 1
ATOM 2848 C C . PRO B 1 64 ? 16.547 27.391 7.691 1 83.38 64 PRO B C 1
ATOM 2850 O O . PRO B 1 64 ? 16.938 28.25 8.484 1 83.38 64 PRO B O 1
ATOM 2853 N N . HIS B 1 65 ? 15.281 27.188 7.457 1 88.75 65 HIS B N 1
ATOM 2854 C CA . HIS B 1 65 ? 14.281 28.125 7.934 1 88.75 65 HIS B CA 1
ATOM 2855 C C . HIS B 1 65 ? 13.641 27.641 9.227 1 88.75 65 HIS B C 1
ATOM 2857 O O . HIS B 1 65 ? 13.156 28.453 10.023 1 88.75 65 HIS B O 1
ATOM 2863 N N . PHE B 1 66 ? 13.641 26.375 9.539 1 92.5 66 PHE B N 1
ATOM 2864 C CA . PHE B 1 66 ? 12.867 25.797 10.617 1 92.5 66 PHE B CA 1
ATOM 2865 C C . PHE B 1 66 ? 13.25 26.406 11.961 1 92.5 66 PHE B C 1
ATOM 2867 O O . PHE B 1 66 ? 12.375 26.781 12.75 1 92.5 66 PHE B O 1
ATOM 2874 N N . PRO B 1 67 ? 14.539 26.625 12.25 1 93.44 67 PRO B N 1
ATOM 2875 C CA . PRO B 1 67 ? 14.891 27.188 13.555 1 93.44 67 PRO B CA 1
ATOM 2876 C C . PRO B 1 67 ? 14.352 28.609 13.75 1 93.44 67 PRO B C 1
ATOM 2878 O O . PRO B 1 67 ? 13.922 28.969 14.844 1 93.44 67 PRO B O 1
ATOM 2881 N N . ASP B 1 68 ? 14.305 29.375 12.656 1 95 68 ASP B N 1
ATOM 2882 C CA . ASP B 1 68 ? 13.906 30.781 12.734 1 95 68 ASP B CA 1
ATOM 2883 C C . ASP B 1 68 ? 12.398 30.906 12.945 1 95 68 ASP B C 1
ATOM 2885 O O . ASP B 1 68 ? 11.93 31.906 13.492 1 95 68 ASP B O 1
ATOM 2889 N N . TYR B 1 69 ? 11.664 29.922 12.602 1 96.94 69 TYR B N 1
ATOM 2890 C CA . TYR B 1 69 ? 10.203 30.031 12.633 1 96.94 69 TYR B CA 1
ATOM 2891 C C . TYR B 1 69 ? 9.609 29.141 13.703 1 96.94 69 TYR B C 1
ATOM 2893 O O . TYR B 1 69 ? 8.391 29.125 13.906 1 96.94 69 TYR B O 1
ATOM 2901 N N . ALA B 1 70 ? 10.469 28.375 14.367 1 97.94 70 ALA B N 1
ATOM 2902 C CA . ALA B 1 70 ? 10 27.422 15.367 1 97.94 70 ALA B CA 1
ATOM 2903 C C . ALA B 1 70 ? 9.32 28.125 16.531 1 97.94 70 ALA B C 1
ATOM 2905 O O . ALA B 1 70 ? 9.773 29.188 16.969 1 97.94 70 ALA B O 1
ATOM 2906 N N . GLU B 1 71 ? 8.297 27.562 16.953 1 98.38 71 GLU B N 1
ATOM 2907 C CA . GLU B 1 71 ? 7.531 28.109 18.062 1 98.38 71 GLU B CA 1
ATOM 2908 C C . GLU B 1 71 ? 7.473 27.141 19.234 1 98.38 71 GLU B C 1
ATOM 2910 O O . GLU B 1 71 ? 7.59 25.922 19.031 1 98.38 71 GLU B O 1
ATOM 2915 N N . ASP B 1 72 ? 7.281 27.656 20.406 1 97.88 72 ASP B N 1
ATOM 2916 C CA . ASP B 1 72 ? 7.086 26.844 21.609 1 97.88 72 ASP B CA 1
ATOM 2917 C C . ASP B 1 72 ? 5.605 26.562 21.844 1 97.88 72 ASP B C 1
ATOM 2919 O O . ASP B 1 72 ? 4.84 27.469 22.203 1 97.88 72 ASP B O 1
ATOM 2923 N N . ILE B 1 73 ? 5.238 25.297 21.672 1 97.44 73 ILE B N 1
ATOM 2924 C CA . ILE B 1 73 ? 3.828 24.938 21.781 1 97.44 73 ILE B CA 1
ATOM 2925 C C . ILE B 1 73 ? 3.557 24.375 23.188 1 97.44 73 ILE B C 1
ATOM 2927 O O . ILE B 1 73 ? 2.578 24.75 23.828 1 97.44 73 ILE B O 1
ATOM 2931 N N . GLU B 1 74 ? 4.441 23.484 23.641 1 94.56 74 GLU B N 1
ATOM 2932 C CA . GLU B 1 74 ? 4.414 22.906 24.984 1 94.56 74 GLU B CA 1
ATOM 2933 C C . GLU B 1 74 ? 3.09 22.188 25.234 1 94.56 74 GLU B C 1
ATOM 2935 O O . GLU B 1 74 ? 2.473 22.391 26.297 1 94.56 74 GLU B O 1
ATOM 2940 N N . TYR B 1 75 ? 2.588 21.562 24.25 1 95.44 75 TYR B N 1
ATOM 2941 C CA . TYR B 1 75 ? 1.401 20.719 24.406 1 95.44 75 TYR B CA 1
ATOM 2942 C C . TYR B 1 75 ? 1.75 19.391 25.062 1 95.44 75 TYR B C 1
ATOM 2944 O O . TYR B 1 75 ? 2.734 18.75 24.688 1 95.44 75 TYR B O 1
ATOM 2952 N N . VAL B 1 76 ? 1.037 19 26.094 1 91.62 76 VAL B N 1
ATOM 2953 C CA . VAL B 1 76 ? 1.156 17.703 26.766 1 91.62 76 VAL B CA 1
ATOM 2954 C C . VAL B 1 76 ? -0.173 16.953 26.672 1 91.62 76 VAL B C 1
ATOM 2956 O O . VAL B 1 76 ? -1.164 17.375 27.281 1 91.62 76 VAL B O 1
ATOM 2959 N N . PRO B 1 77 ? -0.127 15.828 25.922 1 89.69 77 PRO B N 1
ATOM 2960 C CA . PRO B 1 77 ? -1.385 15.094 25.781 1 89.69 77 PRO B CA 1
ATOM 2961 C C . PRO B 1 77 ? -2.037 14.773 27.125 1 89.69 77 PRO B C 1
ATOM 2963 O O . PRO B 1 77 ? -1.353 14.367 28.062 1 89.69 77 PRO B O 1
ATOM 2966 N N . GLY B 1 78 ? -3.334 14.984 27.188 1 85.44 78 GLY B N 1
ATOM 2967 C CA . GLY B 1 78 ? -4.094 14.633 28.375 1 85.44 78 GLY B CA 1
ATOM 2968 C C . GLY B 1 78 ? -4.148 15.758 29.391 1 85.44 78 GLY B C 1
ATOM 2969 O O . GLY B 1 78 ? -4.891 15.672 30.375 1 85.44 78 GLY B O 1
ATOM 2970 N N . LYS B 1 79 ? -3.344 16.766 29.188 1 89.5 79 LYS B N 1
ATOM 2971 C CA . LYS B 1 79 ? -3.369 17.906 30.094 1 89.5 79 LYS B CA 1
ATOM 2972 C C . LYS B 1 79 ? -4.051 19.109 29.438 1 89.5 79 LYS B C 1
ATOM 2974 O O . LYS B 1 79 ? -3.971 19.281 28.219 1 89.5 79 LYS B O 1
ATOM 2979 N N . PRO B 1 80 ? -4.637 19.844 30.297 1 87.5 80 PRO B N 1
ATOM 2980 C CA . PRO B 1 80 ? -5.246 21.047 29.734 1 87.5 80 PRO B CA 1
ATOM 2981 C C . PRO B 1 80 ? -4.223 21.984 29.094 1 87.5 80 PRO B C 1
ATOM 2983 O O . PRO B 1 80 ? -3.109 22.125 29.594 1 87.5 80 PRO B O 1
ATOM 2986 N N . TYR B 1 81 ? -4.609 22.547 28.031 1 95.5 81 TYR B N 1
ATOM 2987 C CA . TYR B 1 81 ? -3.77 23.5 27.328 1 95.5 81 TYR B CA 1
ATOM 2988 C C . TYR B 1 81 ? -4.395 24.891 27.359 1 95.5 81 TYR B C 1
ATOM 2990 O O . TYR B 1 81 ? -5.547 25.078 26.969 1 95.5 81 TYR B O 1
ATOM 2998 N N . ASP B 1 82 ? -3.68 25.875 27.844 1 95.56 82 ASP B N 1
ATOM 2999 C CA . ASP B 1 82 ? -4.16 27.266 27.875 1 95.56 82 ASP B CA 1
ATOM 3000 C C . ASP B 1 82 ? -3.701 28.031 26.641 1 95.56 82 ASP B C 1
ATOM 3002 O O . ASP B 1 82 ? -2.611 28.609 26.641 1 95.56 82 ASP B O 1
ATOM 3006 N N . VAL B 1 83 ? -4.543 28.156 25.719 1 95.75 83 VAL B N 1
ATOM 3007 C CA . VAL B 1 83 ? -4.223 28.781 24.438 1 95.75 83 VAL B CA 1
ATOM 3008 C C . VAL B 1 83 ? -3.893 30.25 24.656 1 95.75 83 VAL B C 1
ATOM 3010 O O . VAL B 1 83 ? -3.035 30.812 23.969 1 95.75 83 VAL B O 1
ATOM 3013 N N . VAL B 1 84 ? -4.547 30.844 25.594 1 93.69 84 VAL B N 1
ATOM 3014 C CA . VAL B 1 84 ? -4.359 32.281 25.859 1 93.69 84 VAL B CA 1
ATOM 3015 C C . VAL B 1 84 ? -2.92 32.531 26.297 1 93.69 84 VAL B C 1
ATOM 3017 O O . VAL B 1 84 ? -2.322 33.531 25.922 1 93.69 84 VAL B O 1
ATOM 3020 N N . GLN B 1 85 ? -2.389 31.594 27 1 94.94 85 GLN B N 1
ATOM 3021 C CA . GLN B 1 85 ? -1.045 31.75 27.547 1 94.94 85 GLN B CA 1
ATOM 3022 C C . GLN B 1 85 ? 0.001 31.141 26.625 1 94.94 85 GLN B C 1
ATOM 3024 O O . GLN B 1 85 ? 1.191 31.125 26.953 1 94.94 85 GLN B O 1
ATOM 3029 N N . SER B 1 86 ? -0.457 30.641 25.531 1 96.56 86 SER B N 1
ATOM 3030 C CA . SER B 1 86 ? 0.48 30.016 24.609 1 96.56 86 SER B CA 1
ATOM 3031 C C . SER B 1 86 ? 1.521 31.016 24.125 1 96.56 86 SER B C 1
ATOM 3033 O O . SER B 1 86 ? 1.199 32.188 23.844 1 96.56 86 SER B O 1
ATOM 3035 N N . LYS B 1 87 ? 2.709 30.578 23.953 1 95.94 87 LYS B N 1
ATOM 3036 C CA . LYS B 1 87 ? 3.771 31.391 23.375 1 95.94 87 LYS B CA 1
ATOM 3037 C C . LYS B 1 87 ? 3.803 31.266 21.859 1 95.94 87 LYS B C 1
ATOM 3039 O O . LYS B 1 87 ? 4.574 31.938 21.188 1 95.94 87 LYS B O 1
ATOM 3044 N N . SER B 1 88 ? 3.023 30.406 21.344 1 98.06 88 SER B N 1
ATOM 3045 C CA . SER B 1 88 ? 2.969 30.156 19.906 1 98.06 88 SER B CA 1
ATOM 3046 C C . SER B 1 88 ? 1.935 31.047 19.234 1 98.06 88 SER B C 1
ATOM 3048 O O . SER B 1 88 ? 0.731 30.891 19.438 1 98.06 88 SER B O 1
ATOM 3050 N N . GLU B 1 89 ? 2.414 31.969 18.344 1 98.06 89 GLU B N 1
ATOM 3051 C CA . GLU B 1 89 ? 1.517 32.844 17.578 1 98.06 89 GLU B CA 1
ATOM 3052 C C . GLU B 1 89 ? 0.608 32 16.672 1 98.06 89 GLU B C 1
ATOM 3054 O O . GLU B 1 89 ? -0.555 32.375 16.453 1 98.06 89 GLU B O 1
ATOM 3059 N N . SER B 1 90 ? 1.159 30.953 16.141 1 98.75 90 SER B N 1
ATOM 3060 C CA . SER B 1 90 ? 0.38 30.109 15.242 1 98.75 90 SER B CA 1
ATOM 3061 C C . SER B 1 90 ? -0.756 29.422 15.992 1 98.75 90 SER B C 1
ATOM 3063 O O . SER B 1 90 ? -1.888 29.375 15.508 1 98.75 90 SER B O 1
ATOM 3065 N N . VAL B 1 91 ? -0.425 28.906 17.203 1 98.75 91 VAL B N 1
ATOM 3066 C CA . VAL B 1 91 ? -1.438 28.234 18 1 98.75 91 VAL B CA 1
ATOM 3067 C C . VAL B 1 91 ? -2.561 29.203 18.344 1 98.75 91 VAL B C 1
ATOM 3069 O O . VAL B 1 91 ? -3.742 28.875 18.234 1 98.75 91 VAL B O 1
ATOM 3072 N N . LYS B 1 92 ? -2.199 30.375 18.766 1 98.75 92 LYS B N 1
ATOM 3073 C CA . LYS B 1 92 ? -3.201 31.391 19.109 1 98.75 92 LYS B CA 1
ATOM 3074 C C . LYS B 1 92 ? -4.086 31.719 17.906 1 98.75 92 LYS B C 1
ATOM 3076 O O . LYS B 1 92 ? -5.312 31.781 18.031 1 98.75 92 LYS B O 1
ATOM 3081 N N . MET B 1 93 ? -3.475 31.953 16.766 1 98.81 93 MET B N 1
ATOM 3082 C CA . MET B 1 93 ? -4.23 32.281 15.562 1 98.81 93 MET B CA 1
ATOM 3083 C C . MET B 1 93 ? -5.141 31.125 15.156 1 98.81 93 MET B C 1
ATOM 3085 O O . MET B 1 93 ? -6.32 31.344 14.867 1 98.81 93 MET B O 1
ATOM 3089 N N . LEU B 1 94 ? -4.637 29.922 15.102 1 98.88 94 LEU B N 1
ATOM 3090 C CA . LEU B 1 94 ? -5.402 28.75 14.672 1 98.88 94 LEU B CA 1
ATOM 3091 C C . LEU B 1 94 ? -6.574 28.5 15.617 1 98.88 94 LEU B C 1
ATOM 3093 O O . LEU B 1 94 ? -7.676 28.188 15.164 1 98.88 94 LEU B O 1
ATOM 3097 N N . SER B 1 95 ? -6.289 28.578 16.906 1 98.81 95 SER B N 1
ATOM 3098 C CA . SER B 1 95 ? -7.344 28.422 17.891 1 98.81 95 SER B CA 1
ATOM 3099 C C . SER B 1 95 ? -8.477 29.422 17.656 1 98.81 95 SER B C 1
ATOM 3101 O O . SER B 1 95 ? -9.648 29.031 17.609 1 98.81 95 SER B O 1
ATOM 3103 N N . SER B 1 96 ? -8.094 30.672 17.547 1 98.75 96 SER B N 1
ATOM 3104 C CA . SER B 1 96 ? -9.078 31.719 17.344 1 98.75 96 SER B CA 1
ATOM 3105 C C . SER B 1 96 ? -9.852 31.5 16.047 1 98.75 96 SER B C 1
ATOM 3107 O O . SER B 1 96 ? -11.07 31.703 16.016 1 98.75 96 SER B O 1
ATOM 3109 N N . ALA B 1 97 ? -9.195 31.125 14.961 1 98.81 97 ALA B N 1
ATOM 3110 C CA . ALA B 1 97 ? -9.836 30.891 13.672 1 98.81 97 ALA B CA 1
ATOM 3111 C C . ALA B 1 97 ? -10.812 29.734 13.742 1 98.81 97 ALA B C 1
ATOM 3113 O O . ALA B 1 97 ? -11.914 29.797 13.195 1 98.81 97 ALA B O 1
ATOM 3114 N N . ALA B 1 98 ? -10.391 28.641 14.383 1 98.81 98 ALA B N 1
ATOM 3115 C CA . ALA B 1 98 ? -11.273 27.5 14.539 1 98.81 98 ALA B CA 1
ATOM 3116 C C . ALA B 1 98 ? -12.555 27.875 15.273 1 98.81 98 ALA B C 1
ATOM 3118 O O . ALA B 1 98 ? -13.648 27.5 14.852 1 98.81 98 ALA B O 1
ATOM 3119 N N . LYS B 1 99 ? -12.359 28.609 16.344 1 98.62 99 LYS B N 1
ATOM 3120 C CA . LYS B 1 99 ? -13.484 29.031 17.172 1 98.62 99 LYS B CA 1
ATOM 3121 C C . LYS B 1 99 ? -14.414 29.953 16.375 1 98.62 99 LYS B C 1
ATOM 3123 O O . LYS B 1 99 ? -15.633 29.766 16.375 1 98.62 99 LYS B O 1
ATOM 3128 N N . GLU B 1 100 ? -13.836 30.938 15.789 1 98.62 100 GLU B N 1
ATOM 3129 C CA . GLU B 1 100 ? -14.633 31.891 15.031 1 98.62 100 GLU B CA 1
ATOM 3130 C C . GLU B 1 100 ? -15.391 31.203 13.891 1 98.62 100 GLU B C 1
ATOM 3132 O O . GLU B 1 100 ? -16.562 31.5 13.648 1 98.62 100 GLU B O 1
ATOM 3137 N N . ALA B 1 101 ? -14.734 30.281 13.156 1 98.56 101 ALA B N 1
ATOM 3138 C CA . ALA B 1 101 ? -15.328 29.562 12.023 1 98.56 101 ALA B CA 1
ATOM 3139 C C . ALA B 1 101 ? -16.266 28.469 12.5 1 98.56 101 ALA B C 1
ATOM 3141 O O . ALA B 1 101 ? -17.125 28 11.742 1 98.56 101 ALA B O 1
ATOM 3142 N N . GLY B 1 102 ? -16.125 28.031 13.758 1 98.44 102 GLY B N 1
ATOM 3143 C CA . GLY B 1 102 ? -16.922 26.938 14.281 1 98.44 102 GLY B CA 1
ATOM 3144 C C . GLY B 1 102 ? -16.656 25.625 13.578 1 98.44 102 GLY B C 1
ATOM 3145 O O . GLY B 1 102 ? -17.578 24.906 13.203 1 98.44 102 GLY B O 1
ATOM 3146 N N . VAL B 1 103 ? -15.438 25.297 13.328 1 98.75 103 VAL B N 1
ATOM 3147 C CA . VAL B 1 103 ? -15.07 24.094 12.602 1 98.75 103 VAL B CA 1
ATOM 3148 C C . VAL B 1 103 ? -13.984 23.328 13.359 1 98.75 103 VAL B C 1
ATOM 3150 O O . VAL B 1 103 ? -13.289 23.922 14.203 1 98.75 103 VAL B O 1
ATOM 3153 N N . TRP B 1 104 ? -13.875 22 13.156 1 98.88 104 TRP B N 1
ATOM 3154 C CA . TRP B 1 104 ? -12.633 21.297 13.445 1 98.88 104 TRP B CA 1
ATOM 3155 C C . TRP B 1 104 ? -11.523 21.75 12.5 1 98.88 104 TRP B C 1
ATOM 3157 O O . TRP B 1 104 ? -11.719 21.828 11.289 1 98.88 104 TRP B O 1
ATOM 3167 N N . LEU B 1 105 ? -10.398 22.094 13.062 1 98.94 105 LEU B N 1
ATOM 3168 C CA . LEU B 1 105 ? -9.297 22.609 12.258 1 98.94 105 LEU B CA 1
ATOM 3169 C C . LEU B 1 105 ? -8.039 21.781 12.461 1 98.94 105 LEU B C 1
ATOM 3171 O O . LEU B 1 105 ? -7.52 21.688 13.578 1 98.94 105 LEU B O 1
ATOM 3175 N N . ILE B 1 106 ? -7.609 21.047 11.453 1 98.94 106 ILE B N 1
ATOM 3176 C CA . ILE B 1 106 ? -6.25 20.531 11.391 1 98.94 106 ILE B CA 1
ATOM 3177 C C . ILE B 1 106 ? -5.305 21.609 10.859 1 98.94 106 ILE B C 1
ATOM 3179 O O . ILE B 1 106 ? -5.328 21.922 9.672 1 98.94 106 ILE B O 1
ATOM 3183 N N . GLY B 1 107 ? -4.531 22.109 11.703 1 98.88 107 GLY B N 1
ATOM 3184 C CA . GLY B 1 107 ? -3.785 23.328 11.469 1 98.88 107 GLY B CA 1
ATOM 3185 C C . GLY B 1 107 ? -2.531 23.125 10.641 1 98.88 107 GLY B C 1
ATOM 3186 O O . GLY B 1 107 ? -1.524 23.797 10.844 1 98.88 107 GLY B O 1
ATOM 3187 N N . GLY B 1 108 ? -2.59 22.078 9.672 1 98.75 108 GLY B N 1
ATOM 3188 C CA . GLY B 1 108 ? -1.345 21.781 8.984 1 98.75 108 GLY B CA 1
ATOM 3189 C C . GLY B 1 108 ? -0.221 21.391 9.93 1 98.75 108 GLY B C 1
ATOM 3190 O O . GLY B 1 108 ? -0.384 20.5 10.758 1 98.75 108 GLY B O 1
ATOM 3191 N N . SER B 1 109 ? 0.947 21.984 9.609 1 98.69 109 SER B N 1
ATOM 3192 C CA . SER B 1 109 ? 2.016 21.844 10.594 1 98.69 109 SER B CA 1
ATOM 3193 C C . SER B 1 109 ? 2.873 23.094 10.672 1 98.69 109 SER B C 1
ATOM 3195 O O . SER B 1 109 ? 2.77 23.984 9.82 1 98.69 109 SER B O 1
ATOM 3197 N N . ILE B 1 110 ? 3.594 23.25 11.75 1 98.38 110 ILE B N 1
ATOM 3198 C CA . ILE B 1 110 ? 4.523 24.344 11.977 1 98.38 110 ILE B CA 1
ATOM 3199 C C . ILE B 1 110 ? 5.801 23.828 12.625 1 98.38 110 ILE B C 1
ATOM 3201 O O . ILE B 1 110 ? 5.781 22.797 13.305 1 98.38 110 ILE B O 1
ATOM 3205 N N . PRO B 1 111 ? 6.922 24.547 12.391 1 98.19 111 PRO B N 1
ATOM 3206 C CA . PRO B 1 111 ? 8.102 24.219 13.195 1 98.19 111 PRO B CA 1
ATOM 3207 C C . PRO B 1 111 ? 7.887 24.484 14.688 1 98.19 111 PRO B C 1
ATOM 3209 O O . PRO B 1 111 ? 7.352 25.531 15.062 1 98.19 111 PRO B O 1
ATOM 3212 N N . GLU B 1 112 ? 8.227 23.516 15.469 1 98.5 112 GLU B N 1
ATOM 3213 C CA . GLU B 1 112 ? 8.102 23.578 16.922 1 98.5 112 GLU B CA 1
ATOM 3214 C C . GLU B 1 112 ? 9.453 23.422 17.609 1 98.5 112 GLU B C 1
ATOM 3216 O O . GLU B 1 112 ? 10.289 22.625 17.172 1 98.5 112 GLU B O 1
ATOM 3221 N N . ARG B 1 113 ? 9.641 24.172 18.594 1 97.94 113 ARG B N 1
ATOM 3222 C CA . ARG B 1 113 ? 10.797 24 19.453 1 97.94 113 ARG B CA 1
ATOM 3223 C C . ARG B 1 113 ? 10.391 23.469 20.828 1 97.94 113 ARG B C 1
ATOM 3225 O O . ARG B 1 113 ? 9.445 23.984 21.438 1 97.94 113 ARG B O 1
ATOM 3232 N N . GLU B 1 114 ? 11 22.453 21.219 1 96.12 114 GLU B N 1
ATOM 3233 C CA . GLU B 1 114 ? 10.859 22 22.609 1 96.12 114 GLU B CA 1
ATOM 3234 C C . GLU B 1 114 ? 11.852 22.719 23.531 1 96.12 114 GLU B C 1
ATOM 3236 O O . GLU B 1 114 ? 13.062 22.5 23.438 1 96.12 114 GLU B O 1
ATOM 3241 N N . PRO B 1 115 ? 11.359 23.453 24.422 1 92.75 115 PRO B N 1
ATOM 3242 C CA . PRO B 1 115 ? 12.25 24.328 25.203 1 92.75 115 PRO B CA 1
ATOM 3243 C C . PRO B 1 115 ? 13.266 23.531 26.031 1 92.75 115 PRO B C 1
ATOM 3245 O O . PRO B 1 115 ? 14.43 23.922 26.125 1 92.75 115 PRO B O 1
ATOM 3248 N N . ALA B 1 116 ? 12.883 22.438 26.578 1 91.56 116 ALA B N 1
ATOM 3249 C CA . ALA B 1 116 ? 13.758 21.688 27.469 1 91.56 116 ALA B CA 1
ATOM 3250 C C . ALA B 1 116 ? 14.945 21.094 26.703 1 91.56 116 ALA B C 1
ATOM 3252 O O . ALA B 1 116 ? 16.078 21.094 27.203 1 91.56 116 ALA B O 1
ATOM 3253 N N . SER B 1 117 ? 14.797 20.656 25.484 1 93.81 117 SER B N 1
ATOM 3254 C CA . SER B 1 117 ? 15.828 19.953 24.703 1 93.81 117 SER B CA 1
ATOM 3255 C C . SER B 1 117 ? 16.359 20.828 23.578 1 93.81 117 SER B C 1
ATOM 3257 O O . SER B 1 117 ? 17.406 20.531 23 1 93.81 117 SER B O 1
ATOM 3259 N N . GLU B 1 118 ? 15.594 21.844 23.219 1 94.94 118 GLU B N 1
ATOM 3260 C CA . GLU B 1 118 ? 15.883 22.719 22.094 1 94.94 118 GLU B CA 1
ATOM 3261 C C . GLU B 1 118 ? 15.734 21.969 20.766 1 94.94 118 GLU B C 1
ATOM 3263 O O . GLU B 1 118 ? 16.109 22.484 19.719 1 94.94 118 GLU B O 1
ATOM 3268 N N . ASN B 1 119 ? 15.219 20.75 20.891 1 97.31 119 ASN B N 1
ATOM 3269 C CA . ASN B 1 119 ? 14.93 20.016 19.672 1 97.31 119 ASN B CA 1
ATOM 3270 C C . ASN B 1 119 ? 13.828 20.688 18.859 1 97.31 119 ASN B C 1
ATOM 3272 O O . ASN B 1 119 ? 12.906 21.281 19.422 1 97.31 119 ASN B O 1
ATOM 3276 N N . LEU B 1 120 ? 13.984 20.594 17.547 1 98.12 120 LEU B N 1
ATOM 3277 C CA . LEU B 1 120 ? 12.969 21.125 16.641 1 98.12 120 LEU B CA 1
ATOM 3278 C C . LEU B 1 120 ? 12.141 19.984 16.047 1 98.12 120 LEU B C 1
ATOM 3280 O O . LEU B 1 120 ? 12.68 18.922 15.727 1 98.12 120 LEU B O 1
ATOM 3284 N N . TYR B 1 121 ? 10.898 20.188 15.914 1 98.38 121 TYR B N 1
ATOM 3285 C CA . TYR B 1 121 ? 9.961 19.234 15.328 1 98.38 121 TYR B CA 1
ATOM 3286 C C . TYR B 1 121 ? 9.109 19.906 14.25 1 98.38 121 TYR B C 1
ATOM 3288 O O . TYR B 1 121 ? 9.016 21.125 14.188 1 98.38 121 TYR B O 1
ATOM 3296 N N . ASN B 1 122 ? 8.617 19.125 13.297 1 98.5 122 ASN B N 1
ATOM 3297 C CA . ASN B 1 122 ? 7.477 19.484 12.461 1 98.5 122 ASN B CA 1
ATOM 3298 C C . ASN B 1 122 ? 6.172 18.969 13.055 1 98.5 122 ASN B C 1
ATOM 3300 O O . ASN B 1 122 ? 5.93 17.75 13.07 1 98.5 122 ASN B O 1
ATOM 3304 N N . THR B 1 123 ? 5.348 19.891 13.492 1 98.81 123 THR B N 1
ATOM 3305 C CA . THR B 1 123 ? 4.258 19.469 14.359 1 98.81 123 THR B CA 1
ATOM 3306 C C . THR B 1 123 ? 2.91 19.906 13.797 1 98.81 123 THR B C 1
ATOM 3308 O O . THR B 1 123 ? 2.713 21.094 13.492 1 98.81 123 THR B O 1
ATOM 3311 N N . CYS B 1 124 ? 2.059 18.953 13.617 1 98.88 124 CYS B N 1
ATOM 3312 C CA . CYS B 1 124 ? 0.657 19.203 13.305 1 98.88 124 CYS B CA 1
ATOM 3313 C C . CYS B 1 124 ? -0.154 19.453 14.57 1 98.88 124 CYS B C 1
ATOM 3315 O O . CYS B 1 124 ? 0.02 18.75 15.57 1 98.88 124 CYS B O 1
ATOM 3317 N N . THR B 1 125 ? -1.009 20.484 14.555 1 98.75 125 THR B N 1
ATOM 3318 C CA . THR B 1 125 ? -1.905 20.781 15.664 1 98.75 125 THR B CA 1
ATOM 3319 C C . THR B 1 125 ? -3.363 20.703 15.219 1 98.75 125 THR B C 1
ATOM 3321 O O . THR B 1 125 ? -3.68 20.984 14.062 1 98.75 125 THR B O 1
ATOM 3324 N N . VAL B 1 126 ? -4.258 20.281 16.156 1 98.81 126 VAL B N 1
ATOM 3325 C CA . VAL B 1 126 ? -5.676 20.109 15.844 1 98.81 126 VAL B CA 1
ATOM 3326 C C . VAL B 1 126 ? -6.52 20.891 16.844 1 98.81 126 VAL B C 1
ATOM 3328 O O . VAL B 1 126 ? -6.281 20.812 18.062 1 98.81 126 VAL B O 1
ATOM 3331 N N . TYR B 1 127 ? -7.559 21.562 16.375 1 98.56 127 TYR B N 1
ATOM 3332 C CA . TYR B 1 127 ? -8.438 22.375 17.203 1 98.56 127 TYR B CA 1
ATOM 3333 C C . TYR B 1 127 ? -9.898 21.984 17 1 98.56 127 TYR B C 1
ATOM 3335 O O . TYR B 1 127 ? -10.32 21.719 15.883 1 98.56 127 TYR B O 1
ATOM 3343 N N . ASN B 1 128 ? -10.656 21.953 18.109 1 98.25 128 ASN B N 1
ATOM 3344 C CA . ASN B 1 128 ? -12.102 21.75 17.984 1 98.25 128 ASN B CA 1
ATOM 3345 C C . ASN B 1 128 ? -12.836 23.062 17.734 1 98.25 128 ASN B C 1
ATOM 3347 O O . ASN B 1 128 ? -12.219 24.125 17.688 1 98.25 128 ASN B O 1
ATOM 3351 N N . PRO B 1 129 ? -14.141 23.016 17.484 1 98.62 129 PRO B N 1
ATOM 3352 C CA . PRO B 1 129 ? -14.898 24.234 17.141 1 98.62 129 PRO B CA 1
ATOM 3353 C C . PRO B 1 129 ? -14.93 25.25 18.297 1 98.62 129 PRO B C 1
ATOM 3355 O O . PRO B 1 129 ? -15.305 26.406 18.078 1 98.62 129 PRO B O 1
ATOM 3358 N N . GLN B 1 130 ? -14.531 24.844 19.484 1 97.94 130 GLN B N 1
ATOM 3359 C CA . GLN B 1 130 ? -14.461 25.75 20.625 1 97.94 130 GLN B CA 1
ATOM 3360 C C . GLN B 1 130 ? -13.086 26.422 20.719 1 97.94 130 GLN B C 1
ATOM 3362 O O . GLN B 1 130 ? -12.875 27.312 21.531 1 97.94 130 GLN B O 1
ATOM 3367 N N . GLY B 1 131 ? -12.156 26 19.859 1 98.06 131 GLY B N 1
ATOM 3368 C CA . GLY B 1 131 ? -10.828 26.609 19.797 1 98.06 131 GLY B CA 1
ATOM 3369 C C . GLY B 1 131 ? -9.82 25.891 20.688 1 98.06 131 GLY B C 1
ATOM 3370 O O . GLY B 1 131 ? -8.672 26.328 20.781 1 98.06 131 GLY B O 1
ATOM 3371 N N . ASP B 1 132 ? -10.234 24.75 21.328 1 97.5 132 ASP B N 1
ATOM 3372 C CA . ASP B 1 132 ? -9.297 24.016 22.172 1 97.5 132 ASP B CA 1
ATOM 3373 C C . ASP B 1 132 ? -8.297 23.234 21.328 1 97.5 132 ASP B C 1
ATOM 3375 O O . ASP B 1 132 ? -8.664 22.641 20.297 1 97.5 132 ASP B O 1
ATOM 3379 N N . LEU B 1 133 ? -7.035 23.297 21.688 1 98.12 133 LEU B N 1
ATOM 3380 C CA . LEU B 1 133 ? -6.035 22.406 21.109 1 98.12 133 LEU B CA 1
ATOM 3381 C C . LEU B 1 133 ? -6.211 20.984 21.641 1 98.12 133 LEU B C 1
ATOM 3383 O O . LEU B 1 133 ? -5.984 20.719 22.828 1 98.12 133 LEU B O 1
ATOM 3387 N N . ILE B 1 134 ? -6.535 20.047 20.734 1 96.12 134 ILE B N 1
ATOM 3388 C CA . ILE B 1 134 ? -7 18.766 21.25 1 96.12 134 ILE B CA 1
ATOM 3389 C C . ILE B 1 134 ? -5.977 17.672 20.922 1 96.12 134 ILE B C 1
ATOM 3391 O O . ILE B 1 134 ? -5.992 16.594 21.531 1 96.12 134 ILE B O 1
ATOM 3395 N N . ALA B 1 135 ? -5.098 17.891 20 1 97.69 135 ALA B N 1
ATOM 3396 C CA . ALA B 1 135 ? -4.102 16.891 19.625 1 97.69 135 ALA B CA 1
ATOM 3397 C C . ALA B 1 135 ? -2.922 17.531 18.906 1 97.69 135 ALA B C 1
ATOM 3399 O O . ALA B 1 135 ? -3.064 18.594 18.281 1 97.69 135 ALA B O 1
ATOM 3400 N N . THR B 1 136 ? -1.84 16.969 19.016 1 98.44 136 THR B N 1
ATOM 3401 C CA . THR B 1 136 ? -0.672 17.266 18.203 1 98.44 136 THR B CA 1
ATOM 3402 C C . THR B 1 136 ? -0.061 15.984 17.641 1 98.44 136 THR B C 1
ATOM 3404 O O . THR B 1 136 ? -0.309 14.898 18.156 1 98.44 136 THR B O 1
ATOM 3407 N N . HIS B 1 137 ? 0.632 16.078 16.578 1 98.75 137 HIS B N 1
ATOM 3408 C CA . HIS B 1 137 ? 1.441 15.023 15.977 1 98.75 137 HIS B CA 1
ATOM 3409 C C . HIS B 1 137 ? 2.773 15.57 15.477 1 98.75 137 HIS B C 1
ATOM 3411 O O . HIS B 1 137 ? 2.801 16.438 14.602 1 98.75 137 HIS B O 1
ATOM 3417 N N . ARG B 1 138 ? 3.861 15.125 16.062 1 98.75 138 ARG B N 1
ATOM 3418 C CA . ARG B 1 138 ? 5.195 15.422 15.547 1 98.75 138 ARG B CA 1
ATOM 3419 C C . ARG B 1 138 ? 5.578 14.453 14.438 1 98.75 138 ARG B C 1
ATOM 3421 O O . ARG B 1 138 ? 5.461 13.234 14.602 1 98.75 138 ARG B O 1
ATOM 3428 N N . LYS B 1 139 ? 5.996 15 13.32 1 98.75 139 LYS B N 1
ATOM 3429 C CA . LYS B 1 139 ? 6.414 14.164 12.195 1 98.75 139 LYS B CA 1
ATOM 3430 C C . LYS B 1 139 ? 7.359 13.062 12.648 1 98.75 139 LYS B C 1
ATOM 3432 O O . LYS B 1 139 ? 8.375 13.328 13.297 1 98.75 139 LYS B O 1
ATOM 3437 N N . VAL B 1 140 ? 6.984 11.867 12.266 1 98.81 140 VAL B N 1
ATOM 3438 C CA . VAL B 1 140 ? 7.727 10.727 12.781 1 98.81 140 VAL B CA 1
ATOM 3439 C C . VAL B 1 140 ? 8.914 10.422 11.867 1 98.81 140 VAL B C 1
ATOM 3441 O O . VAL B 1 140 ? 10.023 10.188 12.336 1 98.81 140 VAL B O 1
ATOM 3444 N N . HIS B 1 141 ? 8.648 10.336 10.594 1 98.75 141 HIS B N 1
ATOM 3445 C CA . HIS B 1 141 ? 9.672 10.039 9.602 1 98.75 141 HIS B CA 1
ATOM 3446 C C . HIS B 1 141 ? 10.188 11.312 8.938 1 98.75 141 HIS B C 1
ATOM 3448 O O . HIS B 1 141 ? 9.406 12.07 8.359 1 98.75 141 HIS B O 1
ATOM 3454 N N . LEU B 1 142 ? 11.43 11.492 9.023 1 98 142 LEU B N 1
ATOM 3455 C CA . LEU B 1 142 ? 12.039 12.68 8.438 1 98 142 LEU B CA 1
ATOM 3456 C C . LEU B 1 142 ? 12.453 12.422 6.996 1 98 142 LEU B C 1
ATOM 3458 O O . LEU B 1 142 ? 13.008 11.367 6.688 1 98 142 LEU B O 1
ATOM 3462 N N . PHE B 1 143 ? 12.133 13.305 6.148 1 95.5 143 PHE B N 1
ATOM 3463 C CA . PHE B 1 143 ? 12.359 13.219 4.711 1 95.5 143 PHE B CA 1
ATOM 3464 C C . PHE B 1 143 ? 13.836 13.406 4.387 1 95.5 143 PHE B C 1
ATOM 3466 O O . PHE B 1 143 ? 14.273 14.523 4.09 1 95.5 143 PHE B O 1
ATOM 3473 N N . ASP B 1 144 ? 14.617 12.375 4.434 1 96.12 144 ASP B N 1
ATOM 3474 C CA . ASP B 1 144 ? 16.031 12.344 4.062 1 96.12 144 ASP B CA 1
ATOM 3475 C C . ASP B 1 144 ? 16.234 11.602 2.744 1 96.12 144 ASP B C 1
ATOM 3477 O O . ASP B 1 144 ? 16.344 10.375 2.727 1 96.12 144 ASP B O 1
ATOM 3481 N N . ILE B 1 145 ? 16.297 12.398 1.674 1 94.5 145 ILE B N 1
ATOM 3482 C CA . ILE B 1 145 ? 16.438 11.75 0.377 1 94.5 145 ILE B CA 1
ATOM 3483 C C . ILE B 1 145 ? 17.578 12.406 -0.4 1 94.5 145 ILE B C 1
ATOM 3485 O O . ILE B 1 145 ? 17.938 13.562 -0.146 1 94.5 145 ILE B O 1
ATOM 3489 N N . ASP B 1 146 ? 18.141 11.672 -1.229 1 94.56 146 ASP B N 1
ATOM 3490 C CA . ASP B 1 146 ? 19.156 12.117 -2.174 1 94.56 146 ASP B CA 1
ATOM 3491 C C . ASP B 1 146 ? 18.969 11.469 -3.541 1 94.56 146 ASP B C 1
ATOM 3493 O O . ASP B 1 146 ? 19.438 10.352 -3.771 1 94.56 146 ASP B O 1
ATOM 3497 N N . ILE B 1 147 ? 18.297 12.133 -4.434 1 92 147 ILE B N 1
ATOM 3498 C CA . ILE B 1 147 ? 18.125 11.703 -5.816 1 92 147 ILE B CA 1
ATOM 3499 C C . ILE B 1 147 ? 19.078 12.484 -6.723 1 92 147 ILE B C 1
ATOM 3501 O O . ILE B 1 147 ? 18.797 13.633 -7.082 1 92 147 ILE B O 1
ATOM 3505 N N . PRO B 1 148 ? 20.156 11.883 -7.148 1 91.81 148 PRO B N 1
ATOM 3506 C CA . PRO B 1 148 ? 21.188 12.586 -7.91 1 91.81 148 PRO B CA 1
ATOM 3507 C C . PRO B 1 148 ? 20.625 13.336 -9.117 1 91.81 148 PRO B C 1
ATOM 3509 O O . PRO B 1 148 ? 19.844 12.766 -9.883 1 91.81 148 PRO B O 1
ATOM 3512 N N . GLY B 1 149 ? 21.062 14.547 -9.25 1 91 149 GLY B N 1
ATOM 3513 C CA . GLY B 1 149 ? 20.688 15.367 -10.391 1 91 149 GLY B CA 1
ATOM 3514 C C . GLY B 1 149 ? 19.281 15.93 -10.297 1 91 149 GLY B C 1
ATOM 3515 O O . GLY B 1 149 ? 18.844 16.688 -11.164 1 91 149 GLY B O 1
ATOM 3516 N N . LYS B 1 150 ? 18.609 15.617 -9.188 1 88.88 150 LYS B N 1
ATOM 3517 C CA . LYS B 1 150 ? 17.219 16.062 -9.078 1 88.88 150 LYS B CA 1
ATOM 3518 C C . LYS B 1 150 ? 16.984 16.797 -7.762 1 88.88 150 LYS B C 1
ATOM 3520 O O . LYS B 1 150 ? 16.734 18 -7.75 1 88.88 150 LYS B O 1
ATOM 3525 N N . ILE B 1 151 ? 17.141 16.125 -6.613 1 86.44 151 ILE B N 1
ATOM 3526 C CA . ILE B 1 151 ? 16.844 16.797 -5.355 1 86.44 151 ILE B CA 1
ATOM 3527 C C . ILE B 1 151 ? 17.562 16.094 -4.203 1 86.44 151 ILE B C 1
ATOM 3529 O O . ILE B 1 151 ? 17.656 14.867 -4.18 1 86.44 151 ILE B O 1
ATOM 3533 N N . THR B 1 152 ? 18.172 16.812 -3.406 1 89.12 152 THR B N 1
ATOM 3534 C CA . THR B 1 152 ? 18.672 16.391 -2.1 1 89.12 152 THR B CA 1
ATOM 3535 C C . THR B 1 152 ? 18 17.188 -0.983 1 89.12 152 THR B C 1
ATOM 3537 O O . THR B 1 152 ? 17.953 18.406 -1.032 1 89.12 152 THR B O 1
ATOM 3540 N N . PHE B 1 153 ? 17.453 16.531 -0.081 1 88.31 153 PHE B N 1
ATOM 3541 C CA . PHE B 1 153 ? 16.781 17.141 1.062 1 88.31 153 PHE B CA 1
ATOM 3542 C C . PHE B 1 153 ? 16.938 16.281 2.307 1 88.31 153 PHE B C 1
ATOM 3544 O O . PHE B 1 153 ? 16.641 15.086 2.279 1 88.31 153 PHE B O 1
ATOM 3551 N N . LYS B 1 154 ? 17.438 16.844 3.391 1 93.12 154 LYS B N 1
ATOM 3552 C CA . LYS B 1 154 ? 17.656 16.109 4.641 1 93.12 154 LYS B CA 1
ATOM 3553 C C . LYS B 1 154 ? 17.047 16.875 5.82 1 93.12 154 LYS B C 1
ATOM 3555 O O . LYS B 1 154 ? 17.734 17.625 6.504 1 93.12 154 LYS B O 1
ATOM 3560 N N . GLU B 1 155 ? 15.781 16.547 6.164 1 93.75 155 GLU B N 1
ATOM 3561 C CA . GLU B 1 155 ? 15.07 17.172 7.273 1 93.75 155 GLU B CA 1
ATOM 3562 C C . GLU B 1 155 ? 15.773 16.906 8.602 1 93.75 155 GLU B C 1
ATOM 3564 O O . GLU B 1 155 ? 15.734 17.734 9.508 1 93.75 155 GLU B O 1
ATOM 3569 N N . SER B 1 156 ? 16.484 15.75 8.664 1 95.12 156 SER B N 1
ATOM 3570 C CA . SER B 1 156 ? 17.094 15.312 9.914 1 95.12 156 SER B CA 1
ATOM 3571 C C . SER B 1 156 ? 18.266 16.219 10.312 1 95.12 156 SER B C 1
ATOM 3573 O O . SER B 1 156 ? 18.734 16.156 11.445 1 95.12 156 SER B O 1
ATOM 3575 N N . GLU B 1 157 ? 18.688 17.016 9.406 1 94 157 GLU B N 1
ATOM 3576 C CA . GLU B 1 157 ? 19.734 17.969 9.734 1 94 157 GLU B CA 1
ATOM 3577 C C . GLU B 1 157 ? 19.25 19.016 10.727 1 94 157 GLU B C 1
ATOM 3579 O O . GLU B 1 157 ? 20.031 19.609 11.461 1 94 157 GLU B O 1
ATOM 3584 N N . THR B 1 158 ? 17.891 19.188 10.773 1 95.69 158 THR B N 1
ATOM 3585 C CA . THR B 1 158 ? 17.359 20.266 11.617 1 95.69 158 THR B CA 1
ATOM 3586 C C . THR B 1 158 ? 16.234 19.75 12.508 1 95.69 158 THR B C 1
ATOM 3588 O O . THR B 1 158 ? 16.078 20.203 13.641 1 95.69 158 THR B O 1
ATOM 3591 N N . LEU B 1 159 ? 15.492 18.828 12 1 97.81 159 LEU B N 1
ATOM 3592 C CA . LEU B 1 159 ? 14.297 18.375 12.719 1 97.81 159 LEU B CA 1
ATOM 3593 C C . LEU B 1 159 ? 14.562 17.062 13.445 1 97.81 159 LEU B C 1
ATOM 3595 O O . LEU B 1 159 ? 15.461 16.312 13.07 1 97.81 159 LEU B O 1
ATOM 3599 N N . THR B 1 160 ? 13.797 16.875 14.484 1 98.19 160 THR B N 1
ATOM 3600 C CA . THR B 1 160 ? 13.766 15.625 15.242 1 98.19 160 THR B CA 1
ATOM 3601 C C . THR B 1 160 ? 12.461 14.875 14.992 1 98.19 160 THR B C 1
ATOM 3603 O O . THR B 1 160 ? 11.391 15.477 14.938 1 98.19 160 THR B O 1
ATOM 3606 N N . GLY B 1 161 ? 12.57 13.562 14.789 1 98.56 161 GLY B N 1
ATOM 3607 C CA . GLY B 1 161 ? 11.383 12.758 14.555 1 98.56 161 GLY B CA 1
ATOM 3608 C C . GLY B 1 161 ? 10.531 12.562 15.797 1 98.56 161 GLY B C 1
ATOM 3609 O O . GLY B 1 161 ? 11.062 12.375 16.891 1 98.56 161 GLY B O 1
ATOM 3610 N N . GLY B 1 162 ? 9.242 12.672 15.625 1 98.38 162 GLY B N 1
ATOM 3611 C CA . GLY B 1 162 ? 8.344 12.336 16.719 1 98.38 162 GLY B CA 1
ATOM 3612 C C . GLY B 1 162 ? 8.406 10.867 17.109 1 98.38 162 GLY B C 1
ATOM 3613 O O . GLY B 1 162 ? 8.961 10.047 16.375 1 98.38 162 GLY B O 1
ATOM 3614 N N . THR B 1 163 ? 7.762 10.555 18.297 1 97.69 163 THR B N 1
ATOM 3615 C CA . THR B 1 163 ? 7.883 9.188 18.797 1 97.69 163 THR B CA 1
ATOM 3616 C C . THR B 1 163 ? 6.508 8.594 19.078 1 97.69 163 THR B C 1
ATOM 3618 O O . THR B 1 163 ? 6.398 7.531 19.703 1 97.69 163 THR B O 1
ATOM 3621 N N . THR B 1 164 ? 5.469 9.25 18.672 1 97.31 164 THR B N 1
ATOM 3622 C CA . THR B 1 164 ? 4.125 8.75 18.922 1 97.31 164 THR B CA 1
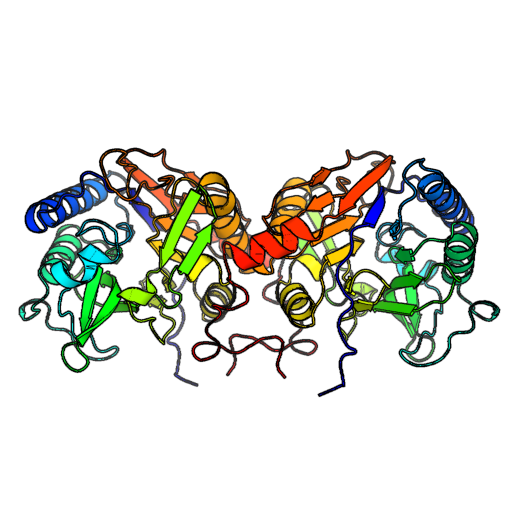ATOM 3623 C C . THR B 1 164 ? 3.268 8.836 17.656 1 97.31 164 THR B C 1
ATOM 3625 O O . THR B 1 164 ? 3.504 9.68 16.797 1 97.31 164 THR B O 1
ATOM 3628 N N . LEU B 1 165 ? 2.391 7.883 17.578 1 98 165 LEU B N 1
ATOM 3629 C CA . LEU B 1 165 ? 1.33 7.918 16.578 1 98 165 LEU B CA 1
ATOM 3630 C C . LEU B 1 165 ? 0.044 8.492 17.172 1 98 165 LEU B C 1
ATOM 3632 O O . LEU B 1 165 ? -0.312 8.172 18.312 1 98 165 LEU B O 1
ATOM 3636 N N . ASN B 1 166 ? -0.649 9.367 16.422 1 98.06 166 ASN B N 1
ATOM 3637 C CA . ASN B 1 166 ? -1.712 10.133 17.062 1 98.06 166 ASN B CA 1
ATOM 3638 C C . ASN B 1 166 ? -2.967 10.18 16.203 1 98.06 166 ASN B C 1
ATOM 3640 O O . ASN B 1 166 ? -2.877 10.18 14.969 1 98.06 166 ASN B O 1
ATOM 3644 N N . PHE B 1 167 ? -4.07 10.141 16.797 1 98.31 167 PHE B N 1
ATOM 3645 C CA . PHE B 1 167 ? -5.391 10.398 16.234 1 98.31 167 PHE B CA 1
ATOM 3646 C C . PHE B 1 167 ? -6.242 11.219 17.188 1 98.31 167 PHE B C 1
ATOM 3648 O O . PHE B 1 167 ? -5.828 11.492 18.312 1 98.31 167 PHE B O 1
ATOM 3655 N N . PHE B 1 168 ? -7.371 11.695 16.75 1 97.88 168 PHE B N 1
ATOM 3656 C CA . PHE B 1 168 ? -8.312 12.391 17.625 1 97.88 168 PHE B CA 1
ATOM 3657 C C . PHE B 1 168 ? -9.75 12.031 17.281 1 97.88 168 PHE B C 1
ATOM 3659 O O . PHE B 1 168 ? -10.016 11.531 16.172 1 97.88 168 PHE B O 1
ATOM 3666 N N . ASP B 1 169 ? -10.656 12.281 18.234 1 98.06 169 ASP B N 1
ATOM 3667 C CA . ASP B 1 169 ? -12.078 11.984 18.078 1 98.06 169 ASP B CA 1
ATOM 3668 C C . ASP B 1 169 ? -12.883 13.266 17.859 1 98.06 169 ASP B C 1
ATOM 3670 O O . ASP B 1 169 ? -12.672 14.266 18.531 1 98.06 169 ASP B O 1
ATOM 3674 N N . THR B 1 170 ? -13.664 13.25 16.844 1 98.38 170 THR B N 1
ATOM 3675 C CA . THR B 1 170 ? -14.773 14.18 16.719 1 98.38 170 THR B CA 1
ATOM 3676 C C . THR B 1 170 ? -16.094 13.516 17.125 1 98.38 170 THR B C 1
ATOM 3678 O O . THR B 1 170 ? -16.094 12.359 17.562 1 98.38 170 THR B O 1
ATOM 3681 N N . ASP B 1 171 ? -17.141 14.312 16.984 1 96.81 171 ASP B N 1
ATOM 3682 C CA . ASP B 1 171 ? -18.453 13.719 17.25 1 96.81 171 ASP B CA 1
ATOM 3683 C C . ASP B 1 171 ? -18.938 12.859 16.094 1 96.81 171 ASP B C 1
ATOM 3685 O O . ASP B 1 171 ? -19.969 12.211 16.172 1 96.81 171 ASP B O 1
ATOM 3689 N N . PHE B 1 172 ? -18.109 12.781 15.031 1 98.5 172 PHE B N 1
ATOM 3690 C CA . PHE B 1 172 ? -18.609 12.078 13.859 1 98.5 172 PHE B CA 1
ATOM 3691 C C . PHE B 1 172 ? -17.547 11.148 13.281 1 98.5 172 PHE B C 1
ATOM 3693 O O . PHE B 1 172 ? -17.844 10.312 12.43 1 98.5 172 PHE B O 1
ATOM 3700 N N . ALA B 1 173 ? -16.344 11.25 13.742 1 98.81 173 ALA B N 1
ATOM 3701 C CA . ALA B 1 173 ? -15.289 10.398 13.188 1 98.81 173 ALA B CA 1
ATOM 3702 C C . ALA B 1 173 ? -14.062 10.375 14.094 1 98.81 173 ALA B C 1
ATOM 3704 O O . ALA B 1 173 ? -13.836 11.312 14.859 1 98.81 173 ALA B O 1
ATOM 3705 N N . ARG B 1 174 ? -13.305 9.375 14.148 1 98.81 174 ARG B N 1
ATOM 3706 C CA . ARG B 1 174 ? -11.922 9.336 14.609 1 98.81 174 ARG B CA 1
ATOM 3707 C C . ARG B 1 174 ? -10.953 9.555 13.453 1 98.81 174 ARG B C 1
ATOM 3709 O O . ARG B 1 174 ? -11.016 8.852 12.438 1 98.81 174 ARG B O 1
ATOM 3716 N N . ILE B 1 175 ? -10.094 10.445 13.492 1 98.94 175 ILE B N 1
ATOM 3717 C CA . ILE B 1 175 ? -9.227 10.852 12.391 1 98.94 175 ILE B CA 1
ATOM 3718 C C . ILE B 1 175 ? -7.762 10.695 12.805 1 98.94 175 ILE B C 1
ATOM 3720 O O . ILE B 1 175 ? -7.34 11.227 13.828 1 98.94 175 ILE B O 1
ATOM 3724 N N . GLY B 1 176 ? -7.027 9.859 12.039 1 98.88 176 GLY B N 1
ATOM 3725 C CA . GLY B 1 176 ? -5.602 9.68 12.258 1 98.88 176 GLY B CA 1
ATOM 3726 C C . GLY B 1 176 ? -4.758 10.773 11.633 1 98.88 176 GLY B C 1
ATOM 3727 O O . GLY B 1 176 ? -5.152 11.375 10.633 1 98.88 176 GLY B O 1
ATOM 3728 N N . LEU B 1 177 ? -3.568 10.977 12.227 1 98.94 177 LEU B N 1
ATOM 3729 C CA . LEU B 1 177 ? -2.715 12.078 11.797 1 98.94 177 LEU B CA 1
ATOM 3730 C C . LEU B 1 177 ? -1.368 11.562 11.305 1 98.94 177 LEU B C 1
ATOM 3732 O O . LEU B 1 177 ? -0.88 10.531 11.773 1 98.94 177 LEU B O 1
ATOM 3736 N N . GLY B 1 178 ? -0.75 12.172 10.414 1 98.88 178 GLY B N 1
ATOM 3737 C CA . GLY B 1 178 ? 0.602 12.086 9.883 1 98.88 178 GLY B CA 1
ATOM 3738 C C . GLY B 1 178 ? 1.043 13.344 9.156 1 98.88 178 GLY B C 1
ATOM 3739 O O . GLY B 1 178 ? 0.267 14.289 9.016 1 98.88 178 GLY B O 1
ATOM 3740 N N . ILE B 1 179 ? 2.271 13.383 8.758 1 98.88 179 ILE B N 1
ATOM 3741 C CA . ILE B 1 179 ? 2.771 14.531 8.008 1 98.88 179 ILE B CA 1
ATOM 3742 C C . ILE B 1 179 ? 3.631 14.055 6.84 1 98.88 179 ILE B C 1
ATOM 3744 O O . ILE B 1 179 ? 4.66 13.406 7.043 1 98.88 179 ILE B O 1
ATOM 3748 N N . CYS B 1 180 ? 3.246 14.32 5.684 1 98.62 180 CYS B N 1
ATOM 3749 C CA . CYS B 1 180 ? 4.027 14.258 4.453 1 98.62 180 CYS B CA 1
ATOM 3750 C C . CYS B 1 180 ? 4.719 12.906 4.312 1 98.62 180 CYS B C 1
ATOM 3752 O O . CYS B 1 180 ? 4.062 11.891 4.062 1 98.62 180 CYS B O 1
ATOM 3754 N N . TYR B 1 181 ? 6.059 12.82 4.66 1 98.69 181 TYR B N 1
ATOM 3755 C CA . TYR B 1 181 ? 6.895 11.641 4.473 1 98.69 181 TYR B CA 1
ATOM 3756 C C . TYR B 1 181 ? 6.34 10.453 5.254 1 98.69 181 TYR B C 1
ATOM 3758 O O . TYR B 1 181 ? 6.582 9.297 4.895 1 98.69 181 TYR B O 1
ATOM 3766 N N . ASP B 1 182 ? 5.543 10.664 6.293 1 98.88 182 ASP B N 1
ATOM 3767 C CA . ASP B 1 182 ? 4.902 9.617 7.086 1 98.88 182 ASP B CA 1
ATOM 3768 C C . ASP B 1 182 ? 4.082 8.688 6.203 1 98.88 182 ASP B C 1
ATOM 3770 O O . ASP B 1 182 ? 3.932 7.5 6.516 1 98.88 182 ASP B O 1
ATOM 3774 N N . VAL B 1 183 ? 3.641 9.195 5.031 1 98.94 183 VAL B N 1
ATOM 3775 C CA . VAL B 1 183 ? 2.715 8.43 4.207 1 98.94 183 VAL B CA 1
ATOM 3776 C C . VAL B 1 183 ? 3.453 7.266 3.545 1 98.94 183 VAL B C 1
ATOM 3778 O O . VAL B 1 183 ? 2.832 6.297 3.107 1 98.94 183 VAL B O 1
ATOM 3781 N N . ARG B 1 184 ? 4.77 7.359 3.479 1 98.88 184 ARG B N 1
ATOM 3782 C CA . ARG B 1 184 ? 5.535 6.32 2.799 1 98.88 184 ARG B CA 1
ATOM 3783 C C . ARG B 1 184 ? 5.703 5.094 3.688 1 98.88 184 ARG B C 1
ATOM 3785 O O . ARG B 1 184 ? 6.188 4.055 3.234 1 98.88 184 ARG B O 1
ATOM 3792 N N . PHE B 1 185 ? 5.32 5.145 4.91 1 98.75 185 PHE B N 1
ATOM 3793 C CA . PHE B 1 185 ? 5.469 4.062 5.875 1 98.75 185 PHE B CA 1
ATOM 3794 C C . PHE B 1 185 ? 4.109 3.492 6.258 1 98.75 185 PHE B C 1
ATOM 3796 O O . PHE B 1 185 ? 3.438 4.02 7.148 1 98.75 185 PHE B O 1
ATOM 3803 N N . PRO B 1 186 ? 3.744 2.369 5.637 1 98.31 186 PRO B N 1
ATOM 3804 C CA . PRO B 1 186 ? 2.373 1.861 5.727 1 98.31 186 PRO B CA 1
ATOM 3805 C C . PRO B 1 186 ? 1.979 1.484 7.156 1 98.31 186 PRO B C 1
ATOM 3807 O O . PRO B 1 186 ? 0.79 1.454 7.484 1 98.31 186 PRO B O 1
ATOM 3810 N N . GLU B 1 187 ? 2.936 1.216 8.078 1 97.81 187 GLU B N 1
ATOM 3811 C CA . GLU B 1 187 ? 2.648 0.781 9.445 1 97.81 187 GLU B CA 1
ATOM 3812 C C . GLU B 1 187 ? 1.787 1.803 10.18 1 97.81 187 GLU B C 1
ATOM 3814 O O . GLU B 1 187 ? 0.868 1.435 10.914 1 97.81 187 GLU B O 1
ATOM 3819 N N . MET B 1 188 ? 2.068 3.057 9.922 1 97.88 188 MET B N 1
ATOM 3820 C CA . MET B 1 188 ? 1.332 4.113 10.609 1 97.88 188 MET B CA 1
ATOM 3821 C C . MET B 1 188 ? -0.146 4.078 10.234 1 97.88 188 MET B C 1
ATOM 3823 O O . MET B 1 188 ? -1.014 4.18 11.109 1 97.88 188 MET B O 1
ATOM 3827 N N . ALA B 1 189 ? -0.363 3.951 8.945 1 98.5 189 ALA B N 1
ATOM 3828 C CA . ALA B 1 189 ? -1.742 3.891 8.469 1 98.5 189 ALA B CA 1
ATOM 3829 C C . ALA B 1 189 ? -2.445 2.639 8.977 1 98.5 189 ALA B C 1
ATOM 3831 O O . ALA B 1 189 ? -3.613 2.691 9.375 1 98.5 189 ALA B O 1
ATOM 3832 N N . MET B 1 190 ? -1.759 1.51 8.977 1 98.44 190 MET B N 1
ATOM 3833 C CA . MET B 1 190 ? -2.32 0.253 9.461 1 98.44 190 MET B CA 1
ATOM 3834 C C . MET B 1 190 ? -2.744 0.375 10.922 1 98.44 190 MET B C 1
ATOM 3836 O O . MET B 1 190 ? -3.859 -0.004 11.281 1 98.44 190 MET B O 1
ATOM 3840 N N . ILE B 1 191 ? -1.87 0.915 11.711 1 98.25 191 ILE B N 1
ATOM 3841 C CA . ILE B 1 191 ? -2.109 1.026 13.141 1 98.25 191 ILE B CA 1
ATOM 3842 C C . ILE B 1 191 ? -3.279 1.976 13.398 1 98.25 191 ILE B C 1
ATOM 3844 O O . ILE B 1 191 ? -4.164 1.678 14.203 1 98.25 191 ILE B O 1
ATOM 3848 N N . ALA B 1 192 ? -3.338 3.105 12.703 1 98.38 192 ALA B N 1
ATOM 3849 C CA . ALA B 1 192 ? -4.434 4.059 12.859 1 98.38 192 ALA B CA 1
ATOM 3850 C C . ALA B 1 192 ? -5.777 3.408 12.523 1 98.38 192 ALA B C 1
ATOM 3852 O O . ALA B 1 192 ? -6.734 3.521 13.289 1 98.38 192 ALA B O 1
ATOM 3853 N N . ALA B 1 193 ? -5.809 2.701 11.391 1 98.38 193 ALA B N 1
ATOM 3854 C CA . ALA B 1 193 ? -7.047 2.055 10.961 1 98.38 193 ALA B CA 1
ATOM 3855 C C . ALA B 1 193 ? -7.496 1.006 11.969 1 98.38 193 ALA B C 1
ATOM 3857 O O . ALA B 1 193 ? -8.688 0.895 12.273 1 98.38 193 ALA B O 1
ATOM 3858 N N . ARG B 1 194 ? -6.598 0.281 12.5 1 97.38 194 ARG B N 1
ATOM 3859 C CA . ARG B 1 194 ? -6.918 -0.792 13.43 1 97.38 194 ARG B CA 1
ATOM 3860 C C . ARG B 1 194 ? -7.285 -0.234 14.805 1 97.38 194 ARG B C 1
ATOM 3862 O O . ARG B 1 194 ? -7.883 -0.933 15.625 1 97.38 194 ARG B O 1
ATOM 3869 N N . ASN B 1 195 ? -6.871 1.022 15.062 1 97.25 195 ASN B N 1
ATOM 3870 C CA . ASN B 1 195 ? -7.297 1.717 16.281 1 97.25 195 ASN B CA 1
ATOM 3871 C C . ASN B 1 195 ? -8.602 2.48 16.047 1 97.25 195 ASN B C 1
ATOM 3873 O O . ASN B 1 195 ? -8.93 3.387 16.812 1 97.25 195 ASN B O 1
ATOM 3877 N N . GLY B 1 196 ? -9.258 2.236 14.945 1 98 196 GLY B N 1
ATOM 3878 C CA . GLY B 1 196 ? -10.617 2.701 14.758 1 98 196 GLY B CA 1
ATOM 3879 C C . GLY B 1 196 ? -10.711 3.961 13.922 1 98 196 GLY B C 1
ATOM 3880 O O . GLY B 1 196 ? -11.797 4.527 13.758 1 98 196 GLY B O 1
ATOM 3881 N N . CYS B 1 197 ? -9.648 4.414 13.359 1 98.81 197 CYS B N 1
ATOM 3882 C CA . CYS B 1 197 ? -9.727 5.617 12.539 1 98.81 197 CYS B CA 1
ATOM 3883 C C . CYS B 1 197 ? -10.57 5.375 11.289 1 98.81 197 CYS B C 1
ATOM 3885 O O . CYS B 1 197 ? -10.477 4.312 10.672 1 98.81 197 CYS B O 1
ATOM 3887 N N . HIS B 1 198 ? -11.383 6.367 10.945 1 98.94 198 HIS B N 1
ATOM 3888 C CA . HIS B 1 198 ? -12.219 6.34 9.75 1 98.94 198 HIS B CA 1
ATOM 3889 C C . HIS B 1 198 ? -11.523 7.023 8.57 1 98.94 198 HIS B C 1
ATOM 3891 O O . HIS B 1 198 ? -11.867 6.777 7.414 1 98.94 198 HIS B O 1
ATOM 3897 N N . MET B 1 199 ? -10.578 7.844 8.938 1 98.94 199 MET B N 1
ATOM 3898 C CA . MET B 1 199 ? -9.875 8.672 7.953 1 98.94 199 MET B CA 1
ATOM 3899 C C . MET B 1 199 ? -8.477 9.023 8.445 1 98.94 199 MET B C 1
ATOM 3901 O O . MET B 1 199 ? -8.234 9.086 9.648 1 98.94 199 MET B O 1
ATOM 3905 N N . LEU B 1 200 ? -7.539 9.062 7.535 1 98.94 200 LEU B N 1
ATOM 3906 C CA . LEU B 1 200 ? -6.23 9.672 7.77 1 98.94 200 LEU B CA 1
ATOM 3907 C C . LEU B 1 200 ? -6.125 11.016 7.062 1 98.94 200 LEU B C 1
ATOM 3909 O O . LEU B 1 200 ? -6.566 11.164 5.922 1 98.94 200 LEU B O 1
ATOM 3913 N N . ILE B 1 201 ? -5.602 12.016 7.688 1 98.94 201 ILE B N 1
ATOM 3914 C CA . ILE B 1 201 ? -5.352 13.312 7.078 1 98.94 201 ILE B CA 1
ATOM 3915 C C . ILE B 1 201 ? -3.916 13.75 7.359 1 98.94 201 ILE B C 1
ATOM 3917 O O . ILE B 1 201 ? -3.531 13.93 8.516 1 98.94 201 ILE B O 1
ATOM 3921 N N . TYR B 1 202 ? -3.115 13.875 6.281 1 98.94 202 TYR B N 1
ATOM 3922 C CA . TYR B 1 202 ? -1.706 14.242 6.375 1 98.94 202 TYR B CA 1
ATOM 3923 C C . TYR B 1 202 ? -1.436 15.562 5.656 1 98.94 202 TYR B C 1
ATOM 3925 O O . TYR B 1 202 ? -1.422 15.609 4.422 1 98.94 202 TYR B O 1
ATOM 3933 N N . PRO B 1 203 ? -1.229 16.688 6.383 1 98.94 203 PRO B N 1
ATOM 3934 C CA . PRO B 1 203 ? -0.564 17.781 5.664 1 98.94 203 PRO B CA 1
ATOM 3935 C C . PRO B 1 203 ? 0.755 17.344 5.027 1 98.94 203 PRO B C 1
ATOM 3937 O O . PRO B 1 203 ? 1.544 16.641 5.656 1 98.94 203 PRO B O 1
ATOM 3940 N N . GLY B 1 204 ? 0.914 17.641 3.76 1 98.62 204 GLY B N 1
ATOM 3941 C CA . GLY B 1 204 ? 2.131 17.172 3.115 1 98.62 204 GLY B CA 1
ATOM 3942 C C . GLY B 1 204 ? 2.52 18 1.907 1 98.62 204 GLY B C 1
ATOM 3943 O O . GLY B 1 204 ? 1.657 18.438 1.144 1 98.62 204 GLY B O 1
ATOM 3944 N N . ALA B 1 205 ? 3.775 18.219 1.726 1 97.44 205 ALA B N 1
ATOM 3945 C CA . ALA B 1 205 ? 4.34 18.953 0.597 1 97.44 205 ALA B CA 1
ATOM 3946 C C . ALA B 1 205 ? 5.312 18.078 -0.193 1 97.44 205 ALA B C 1
ATOM 3948 O O . ALA B 1 205 ? 6.527 18.172 0.005 1 97.44 205 ALA B O 1
ATOM 3949 N N . PHE B 1 206 ? 4.805 17.328 -1.135 1 97.75 206 PHE B N 1
ATOM 3950 C CA . PHE B 1 206 ? 5.688 16.625 -2.062 1 97.75 206 PHE B CA 1
ATOM 3951 C C . PHE B 1 206 ? 6.273 17.594 -3.084 1 97.75 206 PHE B C 1
ATOM 3953 O O . PHE B 1 206 ? 5.648 18.609 -3.422 1 97.75 206 PHE B O 1
ATOM 3960 N N . ASN B 1 207 ? 7.422 17.312 -3.539 1 96.44 207 ASN B N 1
ATOM 3961 C CA . ASN B 1 207 ? 8.055 18.141 -4.555 1 96.44 207 ASN B CA 1
ATOM 3962 C C . ASN B 1 207 ? 7.672 17.703 -5.961 1 96.44 207 ASN B C 1
ATOM 3964 O O . ASN B 1 207 ? 6.875 16.766 -6.133 1 96.44 207 ASN B O 1
ATOM 3968 N N . LEU B 1 208 ? 8.273 18.297 -6.965 1 96.88 208 LEU B N 1
ATOM 3969 C CA . LEU B 1 208 ? 7.914 18.062 -8.359 1 96.88 208 LEU B CA 1
ATOM 3970 C C . LEU B 1 208 ? 8.508 16.75 -8.859 1 96.88 208 LEU B C 1
ATOM 3972 O O . LEU B 1 208 ? 8.125 16.266 -9.922 1 96.88 208 LEU B O 1
ATOM 3976 N N . THR B 1 209 ? 9.414 16.188 -8.109 1 96.06 209 THR B N 1
ATOM 3977 C CA . THR B 1 209 ? 10.016 14.922 -8.508 1 96.06 209 THR B CA 1
ATOM 3978 C C . THR B 1 209 ? 9.172 13.742 -8.016 1 96.06 209 THR B C 1
ATOM 3980 O O . THR B 1 209 ? 8.758 12.898 -8.812 1 96.06 209 THR B O 1
ATOM 3983 N N . THR B 1 210 ? 8.844 13.703 -6.734 1 97.06 210 THR B N 1
ATOM 3984 C CA . THR B 1 210 ? 8.141 12.555 -6.16 1 97.06 210 THR B CA 1
ATOM 3985 C C . THR B 1 210 ? 6.633 12.75 -6.246 1 97.06 210 THR B C 1
ATOM 3987 O O . THR B 1 210 ? 5.875 11.781 -6.219 1 97.06 210 THR B O 1
ATOM 3990 N N . GLY B 1 211 ? 6.191 14.016 -6.344 1 97.94 211 GLY B N 1
ATOM 3991 C CA . GLY B 1 211 ? 4.766 14.297 -6.434 1 97.94 211 GLY B CA 1
ATOM 3992 C C . GLY B 1 211 ? 4.074 13.539 -7.551 1 97.94 211 GLY B C 1
ATOM 3993 O O . GLY B 1 211 ? 3.215 12.695 -7.297 1 97.94 211 GLY B O 1
ATOM 3994 N N . PRO B 1 212 ? 4.539 13.805 -8.797 1 97.75 212 PRO B N 1
ATOM 3995 C CA . PRO B 1 212 ? 3.871 13.133 -9.914 1 97.75 212 PRO B CA 1
ATOM 3996 C C . PRO B 1 212 ? 4.012 11.617 -9.859 1 97.75 212 PRO B C 1
ATOM 3998 O O . PRO B 1 212 ? 3.178 10.891 -10.406 1 97.75 212 PRO B O 1
ATOM 4001 N N . LEU B 1 213 ? 5.02 11.109 -9.156 1 97.56 213 LEU B N 1
ATOM 4002 C CA . LEU B 1 213 ? 5.281 9.68 -9.109 1 97.56 213 LEU B CA 1
ATOM 4003 C C . LEU B 1 213 ? 4.422 9.008 -8.039 1 97.56 213 LEU B C 1
ATOM 4005 O O . LEU B 1 213 ? 3.889 7.914 -8.258 1 97.56 213 LEU B O 1
ATOM 4009 N N . HIS B 1 214 ? 4.281 9.672 -6.848 1 98.75 214 HIS B N 1
ATOM 4010 C CA . HIS B 1 214 ? 3.91 8.844 -5.707 1 98.75 214 HIS B CA 1
ATOM 4011 C C . HIS B 1 214 ? 2.766 9.469 -4.918 1 98.75 214 HIS B C 1
ATOM 4013 O O . HIS B 1 214 ? 2.117 8.797 -4.113 1 98.75 214 HIS B O 1
ATOM 4019 N N . TRP B 1 215 ? 2.432 10.766 -5.121 1 98.88 215 TRP B N 1
ATOM 4020 C CA . TRP B 1 215 ? 1.444 11.477 -4.32 1 98.88 215 TRP B CA 1
ATOM 4021 C C . TRP B 1 215 ? 0.102 10.75 -4.34 1 98.88 215 TRP B C 1
ATOM 4023 O O . TRP B 1 215 ? -0.417 10.367 -3.291 1 98.88 215 TRP B O 1
ATOM 4033 N N . GLU B 1 216 ? -0.351 10.5 -5.512 1 98.94 216 GLU B N 1
ATOM 4034 C CA . GLU B 1 216 ? -1.637 9.828 -5.676 1 98.94 216 GLU B CA 1
ATOM 4035 C C . GLU B 1 216 ? -1.542 8.352 -5.293 1 98.94 216 GLU B C 1
ATOM 4037 O O . GLU B 1 216 ? -2.393 7.84 -4.559 1 98.94 216 GLU B O 1
ATOM 4042 N N . LEU B 1 217 ? -0.521 7.664 -5.703 1 98.94 217 LEU B N 1
ATOM 4043 C CA . LEU B 1 217 ? -0.359 6.23 -5.492 1 98.94 217 LEU B CA 1
ATOM 4044 C C . LEU B 1 217 ? -0.322 5.902 -4 1 98.94 217 LEU B C 1
ATOM 4046 O O . LEU B 1 217 ? -0.963 4.949 -3.555 1 98.94 217 LEU B O 1
ATOM 4050 N N . LEU B 1 218 ? 0.387 6.699 -3.254 1 98.94 218 LEU B N 1
ATOM 4051 C CA . LEU B 1 218 ? 0.52 6.449 -1.823 1 98.94 218 LEU B CA 1
ATOM 4052 C C . LEU B 1 218 ? -0.819 6.621 -1.115 1 98.94 218 LEU B C 1
ATOM 4054 O O . LEU B 1 218 ? -1.181 5.812 -0.256 1 98.94 218 LEU B O 1
ATOM 4058 N N . GLN B 1 219 ? -1.54 7.664 -1.466 1 98.94 219 GLN B N 1
ATOM 4059 C CA . GLN B 1 219 ? -2.826 7.902 -0.821 1 98.94 219 GLN B CA 1
ATOM 4060 C C . GLN B 1 219 ? -3.818 6.785 -1.145 1 98.94 219 GLN B C 1
ATOM 4062 O O . GLN B 1 219 ? -4.5 6.277 -0.252 1 98.94 219 GLN B O 1
ATOM 4067 N N . ARG B 1 220 ? -3.869 6.438 -2.396 1 98.94 220 ARG B N 1
ATOM 4068 C CA . ARG B 1 220 ? -4.781 5.371 -2.795 1 98.94 220 ARG B CA 1
ATOM 4069 C C . ARG B 1 220 ? -4.402 4.051 -2.135 1 98.94 220 ARG B C 1
ATOM 4071 O O . ARG B 1 220 ? -5.273 3.287 -1.714 1 98.94 220 ARG B O 1
ATOM 4078 N N . GLY B 1 221 ? -3.139 3.77 -2.066 1 98.88 221 GLY B N 1
ATOM 4079 C CA . GLY B 1 221 ? -2.674 2.562 -1.401 1 98.88 221 GLY B CA 1
ATOM 4080 C C . GLY B 1 221 ? -3.053 2.508 0.067 1 98.88 221 GLY B C 1
ATOM 4081 O O . GLY B 1 221 ? -3.527 1.479 0.553 1 98.88 221 GLY B O 1
ATOM 4082 N N . ARG B 1 222 ? -2.809 3.654 0.807 1 98.94 222 ARG B N 1
ATOM 4083 C CA . ARG B 1 222 ? -3.156 3.691 2.225 1 98.94 222 ARG B CA 1
ATOM 4084 C C . ARG B 1 222 ? -4.656 3.49 2.426 1 98.94 222 ARG B C 1
ATOM 4086 O O . ARG B 1 222 ? -5.074 2.773 3.338 1 98.94 222 ARG B O 1
ATOM 4093 N N . ALA B 1 223 ? -5.426 4.141 1.568 1 98.94 223 ALA B N 1
ATOM 4094 C CA . ALA B 1 223 ? -6.879 4.031 1.679 1 98.94 223 ALA B CA 1
ATOM 4095 C C . ALA B 1 223 ? -7.34 2.596 1.438 1 98.94 223 ALA B C 1
ATOM 4097 O O . ALA B 1 223 ? -8.078 2.029 2.25 1 98.94 223 ALA B O 1
ATOM 4098 N N . LEU B 1 224 ? -6.863 2.025 0.408 1 98.88 224 LEU B N 1
ATOM 4099 C CA . LEU B 1 224 ? -7.344 0.717 -0.026 1 98.88 224 LEU B CA 1
ATOM 4100 C C . LEU B 1 224 ? -6.922 -0.369 0.959 1 98.88 224 LEU B C 1
ATOM 4102 O O . LEU B 1 224 ? -7.746 -1.188 1.372 1 98.88 224 LEU B O 1
ATOM 4106 N N . ASP B 1 225 ? -5.699 -0.386 1.402 1 98.81 225 ASP B N 1
ATOM 4107 C CA . ASP B 1 225 ? -5.156 -1.438 2.258 1 98.81 225 ASP B CA 1
ATOM 4108 C C . ASP B 1 225 ? -5.871 -1.47 3.607 1 98.81 225 ASP B C 1
ATOM 4110 O O . ASP B 1 225 ? -5.977 -2.527 4.234 1 98.81 225 ASP B O 1
ATOM 4114 N N . ASN B 1 226 ? -6.301 -0.287 4.008 1 98.81 226 ASN B N 1
ATOM 4115 C CA . ASN B 1 226 ? -6.875 -0.177 5.344 1 98.81 226 ASN B CA 1
ATOM 4116 C C . ASN B 1 226 ? -8.383 0.046 5.293 1 98.81 226 ASN B C 1
ATOM 4118 O O . ASN B 1 226 ? -9.047 0.062 6.328 1 98.81 226 ASN B O 1
ATOM 4122 N N . GLN B 1 227 ? -8.867 0.246 4.078 1 98.81 227 GLN B N 1
ATOM 4123 C CA . GLN B 1 227 ? -10.273 0.526 3.803 1 98.81 227 GLN B CA 1
ATOM 4124 C C . GLN B 1 227 ? -10.789 1.665 4.68 1 98.81 227 GLN B C 1
ATOM 4126 O O . GLN B 1 227 ? -11.812 1.521 5.355 1 98.81 227 GLN B O 1
ATOM 4131 N N . ILE B 1 228 ? -10.094 2.789 4.633 1 98.94 228 ILE B N 1
ATOM 4132 C CA . ILE B 1 228 ? -10.461 4.051 5.27 1 98.94 228 ILE B CA 1
ATOM 4133 C C . ILE B 1 228 ? -10.25 5.203 4.289 1 98.94 228 ILE B C 1
ATOM 4135 O O . ILE B 1 228 ? -9.648 5.023 3.229 1 98.94 228 ILE B O 1
ATOM 4139 N N . TYR B 1 229 ? -10.805 6.367 4.59 1 98.94 229 TYR B N 1
ATOM 4140 C CA . TYR B 1 229 ? -10.547 7.559 3.789 1 98.94 229 TYR B CA 1
ATOM 4141 C C . TYR B 1 229 ? -9.133 8.062 4.012 1 98.94 229 TYR B C 1
ATOM 4143 O O . TYR B 1 229 ? -8.578 7.922 5.105 1 98.94 229 TYR B O 1
ATOM 4151 N N . MET B 1 230 ? -8.547 8.57 2.988 1 98.94 230 MET B N 1
ATOM 4152 C CA . MET B 1 230 ? -7.211 9.164 3.039 1 98.94 230 MET B CA 1
ATOM 4153 C C . MET B 1 230 ? -7.199 10.539 2.385 1 98.94 230 MET B C 1
ATOM 4155 O O . MET B 1 230 ? -7.844 10.742 1.354 1 98.94 230 MET B O 1
ATOM 4159 N N . SER B 1 231 ? -6.516 11.484 3.02 1 98.94 231 SER B N 1
ATOM 4160 C CA . SER B 1 231 ? -6.371 12.812 2.432 1 98.94 231 SER B CA 1
ATOM 4161 C C . SER B 1 231 ? -5.016 13.43 2.771 1 98.94 231 SER B C 1
ATOM 4163 O O . SER B 1 231 ? -4.539 13.297 3.9 1 98.94 231 SER B O 1
ATOM 4165 N N . MET B 1 232 ? -4.484 14.023 1.808 1 98.94 232 MET B N 1
ATOM 4166 C CA . MET B 1 232 ? -3.303 14.852 2.041 1 98.94 232 MET B CA 1
ATOM 4167 C C . MET B 1 232 ? -3.52 16.266 1.521 1 98.94 232 MET B C 1
ATOM 4169 O O . MET B 1 232 ? -4.078 16.453 0.44 1 98.94 232 MET B O 1
ATOM 4173 N N . CYS B 1 233 ? -3.166 17.234 2.293 1 98.94 233 CYS B N 1
ATOM 4174 C CA . CYS B 1 233 ? -3.32 18.656 1.972 1 98.94 233 CYS B CA 1
ATOM 4175 C C . CYS B 1 233 ? -1.971 19.297 1.679 1 98.94 233 CYS B C 1
ATOM 4177 O O . CYS B 1 233 ? -1.123 19.406 2.566 1 98.94 233 CYS B O 1
ATOM 4179 N N . SER B 1 234 ? -1.816 19.75 0.47 1 98.88 234 SER B N 1
ATOM 4180 C CA . SER B 1 234 ? -0.56 20.328 -0 1 98.88 234 SER B CA 1
ATOM 4181 C C . SER B 1 234 ? -0.623 21.844 -0.025 1 98.88 234 SER B C 1
ATOM 4183 O O . SER B 1 234 ? -1.703 22.422 -0.157 1 98.88 234 SER B O 1
ATOM 4185 N N . PRO B 1 235 ? 0.545 22.516 0.143 1 98.62 235 PRO B N 1
ATOM 4186 C CA . PRO B 1 235 ? 0.576 23.906 -0.289 1 98.62 235 PRO B CA 1
ATOM 4187 C C . PRO B 1 235 ? 0.423 24.062 -1.8 1 98.62 235 PRO B C 1
ATOM 4189 O O . PRO B 1 235 ? 0.566 23.094 -2.541 1 98.62 235 PRO B O 1
ATOM 4192 N N . ALA B 1 236 ? 0.078 25.281 -2.174 1 98.69 236 ALA B N 1
ATOM 4193 C CA . ALA B 1 236 ? 0.096 25.609 -3.6 1 98.69 236 ALA B CA 1
ATOM 4194 C C . ALA B 1 236 ? 1.525 25.656 -4.133 1 98.69 236 ALA B C 1
ATOM 4196 O O . ALA B 1 236 ? 2.465 25.938 -3.379 1 98.69 236 ALA B O 1
ATOM 4197 N N . ARG B 1 237 ? 1.666 25.375 -5.418 1 98.19 237 ARG B N 1
ATOM 4198 C CA . ARG B 1 237 ? 2.982 25.453 -6.043 1 98.19 237 ARG B CA 1
ATOM 4199 C C . ARG B 1 237 ? 3.443 26.891 -6.184 1 98.19 237 ARG B C 1
ATOM 4201 O O . ARG B 1 237 ? 2.658 27.766 -6.555 1 98.19 237 ARG B O 1
ATOM 4208 N N . ASP B 1 238 ? 4.637 27.141 -5.777 1 96.69 238 ASP B N 1
ATOM 4209 C CA . ASP B 1 238 ? 5.309 28.422 -5.965 1 96.69 238 ASP B CA 1
ATOM 4210 C C . ASP B 1 238 ? 6.699 28.219 -6.57 1 96.69 238 ASP B C 1
ATOM 4212 O O . ASP B 1 238 ? 7.633 27.812 -5.875 1 96.69 238 ASP B O 1
ATOM 4216 N N . LEU B 1 239 ? 6.879 28.625 -7.789 1 95.69 239 LEU B N 1
ATOM 4217 C CA . LEU B 1 239 ? 8.133 28.391 -8.492 1 95.69 239 LEU B CA 1
ATOM 4218 C C . LEU B 1 239 ? 9.188 29.422 -8.086 1 95.69 239 LEU B C 1
ATOM 4220 O O . LEU B 1 239 ? 10.367 29.266 -8.383 1 95.69 239 LEU B O 1
ATOM 4224 N N . THR B 1 240 ? 8.75 30.422 -7.324 1 93.44 240 THR B N 1
ATOM 4225 C CA . THR B 1 240 ? 9.703 31.438 -6.867 1 93.44 240 THR B CA 1
ATOM 4226 C C . THR B 1 240 ? 10.305 31.031 -5.523 1 93.44 240 THR B C 1
ATOM 4228 O O . THR B 1 240 ? 11.297 31.625 -5.09 1 93.44 240 THR B O 1
ATOM 4231 N N . ALA B 1 241 ? 9.68 30.094 -4.887 1 90.88 241 ALA B N 1
ATOM 4232 C CA . ALA B 1 241 ? 10.211 29.578 -3.627 1 90.88 241 ALA B CA 1
ATOM 4233 C C . ALA B 1 241 ? 11.359 28.609 -3.873 1 90.88 241 ALA B C 1
ATOM 4235 O O . ALA B 1 241 ? 11.617 28.203 -5.016 1 90.88 241 ALA B O 1
ATOM 4236 N N . LYS B 1 242 ? 12.062 28.25 -2.838 1 86.44 242 LYS B N 1
ATOM 4237 C CA . LYS B 1 242 ? 13.156 27.281 -2.945 1 86.44 242 LYS B CA 1
ATOM 4238 C C . LYS B 1 242 ? 12.625 25.859 -3.072 1 86.44 242 LYS B C 1
ATOM 4240 O O . LYS B 1 242 ? 13.25 25.016 -3.713 1 86.44 242 LYS B O 1
ATOM 4245 N N . TYR B 1 243 ? 11.602 25.672 -2.373 1 90.5 243 TYR B N 1
ATOM 4246 C CA . TYR B 1 243 ? 10.922 24.391 -2.457 1 90.5 243 TYR B CA 1
ATOM 4247 C C . TYR B 1 243 ? 9.664 24.484 -3.316 1 90.5 243 TYR B C 1
ATOM 4249 O O . TYR B 1 243 ? 8.797 25.328 -3.061 1 90.5 243 TYR B O 1
ATOM 4257 N N . HIS B 1 244 ? 9.539 23.609 -4.348 1 95.44 244 HIS B N 1
ATOM 4258 C CA . HIS B 1 244 ? 8.391 23.625 -5.25 1 95.44 244 HIS B CA 1
ATOM 4259 C C . HIS B 1 244 ? 7.43 22.484 -4.949 1 95.44 244 HIS B C 1
ATOM 4261 O O . HIS B 1 244 ? 7.711 21.328 -5.266 1 95.44 244 HIS B O 1
ATOM 4267 N N . ALA B 1 245 ? 6.312 22.812 -4.477 1 97.12 245 ALA B N 1
ATOM 4268 C CA . ALA B 1 245 ? 5.309 21.828 -4.098 1 97.12 245 ALA B CA 1
ATOM 4269 C C . ALA B 1 245 ? 4.59 21.281 -5.328 1 97.12 245 ALA B C 1
ATOM 4271 O O . ALA B 1 245 ? 4.383 22 -6.305 1 97.12 245 ALA B O 1
ATOM 4272 N N . TRP B 1 246 ? 4.184 20.109 -5.238 1 98.19 246 TRP B N 1
ATOM 4273 C CA . TRP B 1 246 ? 3.424 19.422 -6.277 1 98.19 246 TRP B CA 1
ATOM 4274 C C . TRP B 1 246 ? 2.012 19.984 -6.383 1 98.19 246 TRP B C 1
ATOM 4276 O O . TRP B 1 246 ? 1.493 20.172 -7.484 1 98.19 246 TRP B O 1
ATOM 4286 N N . GLY B 1 247 ? 1.427 20.391 -5.18 1 98.75 247 GLY B N 1
ATOM 4287 C CA . GLY B 1 247 ? 0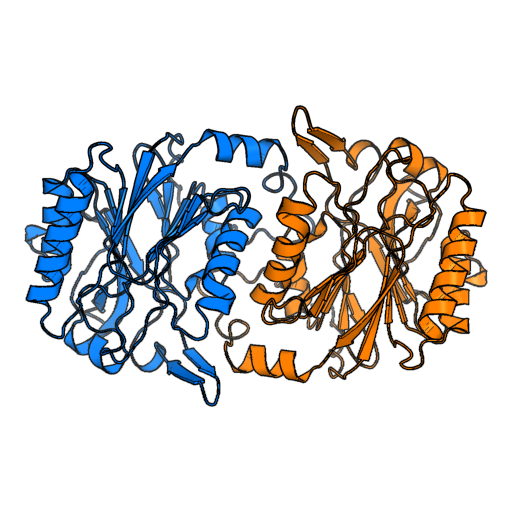.005 20.703 -5.121 1 98.75 247 GLY B CA 1
ATOM 4288 C C . GLY B 1 247 ? -0.866 19.453 -5.082 1 98.75 247 GLY B C 1
ATOM 4289 O O . GLY B 1 247 ? -0.587 18.516 -4.328 1 98.75 247 GLY B O 1
ATOM 4290 N N . HIS B 1 248 ? -1.995 19.531 -5.672 1 98.88 248 HIS B N 1
ATOM 4291 C CA . HIS B 1 248 ? -2.861 18.375 -5.895 1 98.88 248 HIS B CA 1
ATOM 4292 C C . HIS B 1 248 ? -3.4 17.828 -4.578 1 98.88 248 HIS B C 1
ATOM 4294 O O . HIS B 1 248 ? -3.498 16.609 -4.402 1 98.88 248 HIS B O 1
ATOM 4300 N N . SER B 1 249 ? -3.719 18.703 -3.619 1 98.94 249 SER B N 1
ATOM 4301 C CA . SER B 1 249 ? -4.461 18.203 -2.463 1 98.94 249 SER B CA 1
ATOM 4302 C C . SER B 1 249 ? -5.574 17.25 -2.885 1 98.94 249 SER B C 1
ATOM 4304 O O . SER B 1 249 ? -6.234 17.484 -3.902 1 98.94 249 SER B O 1
ATOM 4306 N N . MET B 1 250 ? -5.73 16.203 -2.062 1 98.88 250 MET B N 1
ATOM 4307 C CA . MET B 1 250 ? -6.512 15.086 -2.59 1 98.88 250 MET B CA 1
ATOM 4308 C C . MET B 1 250 ? -7.277 14.383 -1.474 1 98.88 250 MET B C 1
ATOM 4310 O O . MET B 1 250 ? -6.84 14.375 -0.322 1 98.88 250 MET B O 1
ATOM 4314 N N . VAL B 1 251 ? -8.477 13.852 -1.816 1 98.94 251 VAL B N 1
ATOM 4315 C CA . VAL B 1 251 ? -9.234 12.953 -0.945 1 98.94 251 VAL B CA 1
ATOM 4316 C C . VAL B 1 251 ? -9.492 11.633 -1.662 1 98.94 251 VAL B C 1
ATOM 4318 O O . VAL B 1 251 ? -9.906 11.617 -2.824 1 98.94 251 VAL B O 1
ATOM 4321 N N . VAL B 1 252 ? -9.25 10.516 -1.008 1 98.94 252 VAL B N 1
ATOM 4322 C CA . VAL B 1 252 ? -9.406 9.172 -1.558 1 98.94 252 VAL B CA 1
ATOM 4323 C C . VAL B 1 252 ? -10.367 8.367 -0.683 1 98.94 252 VAL B C 1
ATOM 4325 O O . VAL B 1 252 ? -10.289 8.422 0.546 1 98.94 252 VAL B O 1
ATOM 4328 N N . ASP B 1 253 ? -11.227 7.613 -1.254 1 98.94 253 ASP B N 1
ATOM 4329 C CA . ASP B 1 253 ? -12.18 6.836 -0.47 1 98.94 253 ASP B CA 1
ATOM 4330 C C . ASP B 1 253 ? -11.633 5.445 -0.155 1 98.94 253 ASP B C 1
ATOM 4332 O O . ASP B 1 253 ? -10.523 5.102 -0.57 1 98.94 253 ASP B O 1
ATOM 4336 N N . PRO B 1 254 ? -12.352 4.629 0.579 1 98.88 254 PRO B N 1
ATOM 4337 C CA . PRO B 1 254 ? -11.852 3.332 1.051 1 98.88 254 PRO B CA 1
ATOM 4338 C C . PRO B 1 254 ? -11.656 2.326 -0.081 1 98.88 254 PRO B C 1
ATOM 4340 O O . PRO B 1 254 ? -11.039 1.276 0.121 1 98.88 254 PRO B O 1
ATOM 4343 N N . MET B 1 255 ? -12.125 2.605 -1.286 1 98.62 255 MET B N 1
ATOM 4344 C CA . MET B 1 255 ? -11.945 1.73 -2.441 1 98.62 255 MET B CA 1
ATOM 4345 C C . MET B 1 255 ? -10.758 2.182 -3.289 1 98.62 255 MET B C 1
ATOM 4347 O O . MET B 1 255 ? -10.477 1.59 -4.332 1 98.62 255 MET B O 1
ATOM 4351 N N . GLY B 1 256 ? -10.148 3.248 -2.818 1 98.81 256 GLY B N 1
ATOM 4352 C CA . GLY B 1 256 ? -9.008 3.771 -3.549 1 98.81 256 GLY B CA 1
ATOM 4353 C C . GLY B 1 256 ? -9.391 4.75 -4.641 1 98.81 256 GLY B C 1
ATOM 4354 O O . GLY B 1 256 ? -8.562 5.125 -5.469 1 98.81 256 GLY B O 1
ATOM 4355 N N . LYS B 1 257 ? -10.594 5.141 -4.672 1 98.75 257 LYS B N 1
ATOM 4356 C CA . LYS B 1 257 ? -11.047 6.105 -5.672 1 98.75 257 LYS B CA 1
ATOM 4357 C C . LYS B 1 257 ? -10.719 7.535 -5.242 1 98.75 257 LYS B C 1
ATOM 4359 O O . LYS B 1 257 ? -11.016 7.934 -4.113 1 98.75 257 LYS B O 1
ATOM 4364 N N . VAL B 1 258 ? -10.148 8.312 -6.129 1 98.88 258 VAL B N 1
ATOM 4365 C CA . VAL B 1 258 ? -9.93 9.734 -5.875 1 98.88 258 VAL B CA 1
ATOM 4366 C C . VAL B 1 258 ? -11.25 10.484 -5.977 1 98.88 258 VAL B C 1
ATOM 4368 O O . VAL B 1 258 ? -11.883 10.516 -7.039 1 98.88 258 VAL B O 1
ATOM 4371 N N . LEU B 1 259 ? -11.641 11.047 -4.91 1 98.88 259 LEU B N 1
ATOM 4372 C CA . LEU B 1 259 ? -12.906 11.773 -4.883 1 98.88 259 LEU B CA 1
ATOM 4373 C C . LEU B 1 259 ? -12.727 13.203 -5.363 1 98.88 259 LEU B C 1
ATOM 4375 O O . LEU B 1 259 ? -13.633 13.781 -5.965 1 98.88 259 LEU B O 1
ATOM 4379 N N . SER B 1 260 ? -11.617 13.836 -5.008 1 98.75 260 SER B N 1
ATOM 4380 C CA . SER B 1 260 ? -11.289 15.203 -5.402 1 98.75 260 SER B CA 1
ATOM 4381 C C . SER B 1 260 ? -9.781 15.406 -5.488 1 98.75 260 SER B C 1
ATOM 4383 O O . SER B 1 260 ? -9.023 14.766 -4.77 1 98.75 260 SER B O 1
ATOM 4385 N N . GLU B 1 261 ? -9.398 16.203 -6.309 1 98.81 261 GLU B N 1
ATOM 4386 C CA . GLU B 1 261 ? -8.008 16.594 -6.52 1 98.81 261 GLU B CA 1
ATOM 4387 C C . GLU B 1 261 ? -7.91 18.062 -6.934 1 98.81 261 GLU B C 1
ATOM 4389 O O . GLU B 1 261 ? -8.547 18.484 -7.898 1 98.81 261 GLU B O 1
ATOM 4394 N N . ALA B 1 262 ? -7.117 18.797 -6.211 1 98.81 262 ALA B N 1
ATOM 4395 C CA . ALA B 1 262 ? -6.852 20.188 -6.586 1 98.81 262 ALA B CA 1
ATOM 4396 C C . ALA B 1 262 ? -5.863 20.266 -7.746 1 98.81 262 ALA B C 1
ATOM 4398 O O . ALA B 1 262 ? -5.219 19.266 -8.086 1 98.81 262 ALA B O 1
ATOM 4399 N N . GLY B 1 263 ? -5.84 21.469 -8.422 1 98.5 263 GLY B N 1
ATOM 4400 C CA . GLY B 1 263 ? -4.707 21.75 -9.281 1 98.5 263 GLY B CA 1
ATOM 4401 C C . GLY B 1 263 ? -3.426 22.016 -8.516 1 98.5 263 GLY B C 1
ATOM 4402 O O . GLY B 1 263 ? -3.164 21.391 -7.492 1 98.5 263 GLY B O 1
ATOM 4403 N N . HIS B 1 264 ? -2.59 22.875 -9.047 1 98.44 264 HIS B N 1
ATOM 4404 C CA . HIS B 1 264 ? -1.351 23.188 -8.344 1 98.44 264 HIS B CA 1
ATOM 4405 C C . HIS B 1 264 ? -1.373 24.594 -7.777 1 98.44 264 HIS B C 1
ATOM 4407 O O . HIS B 1 264 ? -0.496 24.969 -7 1 98.44 264 HIS B O 1
ATOM 4413 N N . ASP B 1 265 ? -2.4 25.453 -8.031 1 98.44 265 ASP B N 1
ATOM 4414 C CA . ASP B 1 265 ? -2.525 26.812 -7.516 1 98.44 265 ASP B CA 1
ATOM 4415 C C . ASP B 1 265 ? -3.287 26.828 -6.191 1 98.44 265 ASP B C 1
ATOM 4417 O O . ASP B 1 265 ? -3.828 25.797 -5.77 1 98.44 265 ASP B O 1
ATOM 4421 N N . GLU B 1 266 ? -3.266 27.969 -5.559 1 98.69 266 GLU B N 1
ATOM 4422 C CA . GLU B 1 266 ? -4.043 28.125 -4.332 1 98.69 266 GLU B CA 1
ATOM 4423 C C . GLU B 1 266 ? -5.531 27.906 -4.594 1 98.69 266 GLU B C 1
ATOM 4425 O O . GLU B 1 266 ? -6.098 28.484 -5.52 1 98.69 266 GLU B O 1
ATOM 4430 N N . GLU B 1 267 ? -6.137 27.094 -3.824 1 98 267 GLU B N 1
ATOM 4431 C CA . GLU B 1 267 ? -7.574 26.859 -3.904 1 98 267 GLU B CA 1
ATOM 4432 C C . GLU B 1 267 ? -8.078 26.078 -2.697 1 98 267 GLU B C 1
ATOM 4434 O O . GLU B 1 267 ? -7.285 25.484 -1.966 1 98 267 GLU B O 1
ATOM 4439 N N . ILE B 1 268 ? -9.328 26.172 -2.443 1 98.56 268 ILE B N 1
ATOM 4440 C CA . ILE B 1 268 ? -10.008 25.391 -1.417 1 98.56 268 ILE B CA 1
ATOM 4441 C C . ILE B 1 268 ? -10.891 24.344 -2.074 1 98.56 268 ILE B C 1
ATOM 4443 O O . ILE B 1 268 ? -11.695 24.656 -2.959 1 98.56 268 ILE B O 1
ATOM 4447 N N . THR B 1 269 ? -10.75 23.094 -1.745 1 98.44 269 THR B N 1
ATOM 4448 C CA . THR B 1 269 ? -11.625 22.047 -2.232 1 98.44 269 THR B CA 1
ATOM 4449 C C . THR B 1 269 ? -12.547 21.547 -1.118 1 98.44 269 THR B C 1
ATOM 4451 O O . THR B 1 269 ? -12.195 21.625 0.061 1 98.44 269 THR B O 1
ATOM 4454 N N . TYR B 1 270 ? -13.719 21.141 -1.5 1 98.56 270 TYR B N 1
ATOM 4455 C CA . TYR B 1 270 ? -14.711 20.594 -0.586 1 98.56 270 TYR B CA 1
ATOM 4456 C C . TYR B 1 270 ? -15.117 19.188 -1.014 1 98.56 270 TYR B C 1
ATOM 4458 O O . TYR B 1 270 ? -15.398 18.938 -2.191 1 98.56 270 TYR B O 1
ATOM 4466 N N . THR B 1 271 ? -15.062 18.266 -0.106 1 98.62 271 THR B N 1
ATOM 4467 C CA . THR B 1 271 ? -15.422 16.891 -0.407 1 98.62 271 THR B CA 1
ATOM 4468 C C . THR B 1 271 ? -16.359 16.328 0.659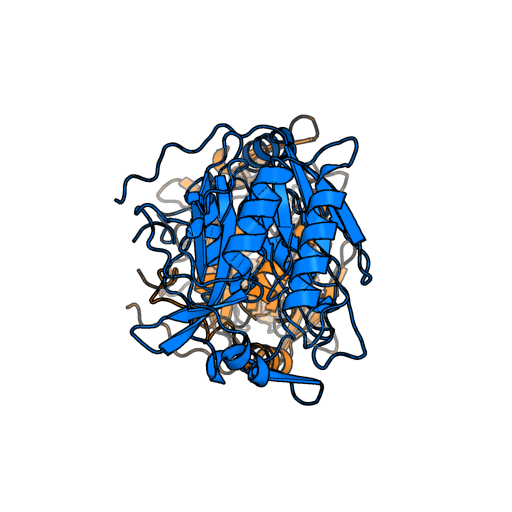 1 98.62 271 THR B C 1
ATOM 4470 O O . THR B 1 271 ? -16.078 16.422 1.854 1 98.62 271 THR B O 1
ATOM 4473 N N . ASP B 1 272 ? -17.438 15.711 0.23 1 98.5 272 ASP B N 1
ATOM 4474 C CA . ASP B 1 272 ? -18.344 15.023 1.145 1 98.5 272 ASP B CA 1
ATOM 4475 C C . ASP B 1 272 ? -17.828 13.625 1.473 1 98.5 272 ASP B C 1
ATOM 4477 O O . ASP B 1 272 ? -17.516 12.844 0.57 1 98.5 272 ASP B O 1
ATOM 4481 N N . ILE B 1 273 ? -17.734 13.344 2.725 1 98.81 273 ILE B N 1
ATOM 4482 C CA . ILE B 1 273 ? -17.328 12.031 3.225 1 98.81 273 ILE B CA 1
ATOM 4483 C C . ILE B 1 273 ? -18.562 11.227 3.621 1 98.81 273 ILE B C 1
ATOM 4485 O O . ILE B 1 273 ? -19.328 11.641 4.496 1 98.81 273 ILE B O 1
ATOM 4489 N N . ASP B 1 274 ? -18.688 10.07 3.02 1 98.62 274 ASP B N 1
ATOM 4490 C CA . ASP B 1 274 ? -19.875 9.25 3.182 1 98.62 274 ASP B CA 1
ATOM 4491 C C . ASP B 1 274 ? -19.547 7.945 3.91 1 98.62 274 ASP B C 1
ATOM 4493 O O . ASP B 1 274 ? -18.891 7.066 3.354 1 98.62 274 ASP B O 1
ATOM 4497 N N . PRO B 1 275 ? -20.062 7.793 5.145 1 98.69 275 PRO B N 1
ATOM 4498 C CA . PRO B 1 275 ? -19.797 6.559 5.887 1 98.69 275 PRO B CA 1
ATOM 4499 C C . PRO B 1 275 ? -20.266 5.312 5.141 1 98.69 275 PRO B C 1
ATOM 4501 O O . PRO B 1 275 ? -19.766 4.215 5.387 1 98.69 275 PRO B O 1
ATOM 4504 N N . LYS B 1 276 ? -21.219 5.488 4.215 1 98.5 276 LYS B N 1
ATOM 4505 C CA . LYS B 1 276 ? -21.766 4.34 3.5 1 98.5 276 LYS B CA 1
ATOM 4506 C C . LYS B 1 276 ? -20.688 3.635 2.682 1 98.5 276 LYS B C 1
ATOM 4508 O O . LYS B 1 276 ? -20.641 2.404 2.635 1 98.5 276 LYS B O 1
ATOM 4513 N N . VAL B 1 277 ? -19.875 4.379 2.037 1 98.44 277 VAL B N 1
ATOM 4514 C CA . VAL B 1 277 ? -18.812 3.807 1.216 1 98.44 277 VAL B CA 1
ATOM 4515 C C . VAL B 1 277 ? -17.859 3.014 2.098 1 98.44 277 VAL B C 1
ATOM 4517 O O . VAL B 1 277 ? -17.391 1.937 1.711 1 98.44 277 VAL B O 1
ATOM 4520 N N . PHE B 1 278 ? -17.594 3.535 3.246 1 98.69 278 PHE B N 1
ATOM 4521 C CA . PHE B 1 278 ? -16.75 2.9 4.25 1 98.69 278 PHE B CA 1
ATOM 4522 C C . PHE B 1 278 ? -17.344 1.563 4.688 1 98.69 278 PHE B C 1
ATOM 4524 O O . PHE B 1 278 ? -16.656 0.541 4.66 1 98.69 278 PHE B O 1
ATOM 4531 N N . GLU B 1 279 ? -18.516 1.587 5.074 1 98.44 279 GLU B N 1
ATOM 4532 C CA . GLU B 1 279 ? -19.203 0.388 5.551 1 98.44 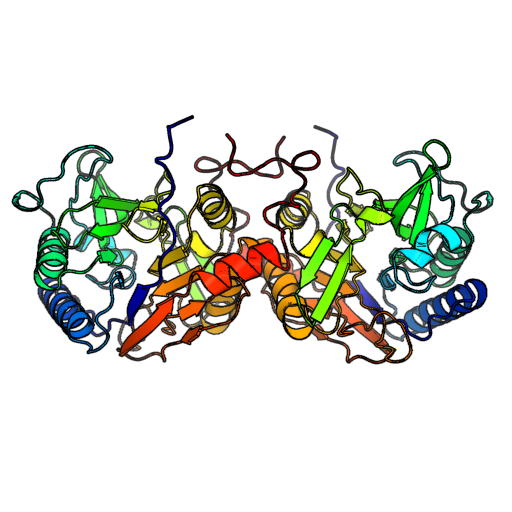279 GLU B CA 1
ATOM 4533 C C . GLU B 1 279 ? -19.328 -0.654 4.441 1 98.44 279 GLU B C 1
ATOM 4535 O O . GLU B 1 279 ? -19.062 -1.838 4.664 1 98.44 279 GLU B O 1
ATOM 4540 N N . GLU B 1 280 ? -19.672 -0.241 3.266 1 98 280 GLU B N 1
ATOM 4541 C CA . GLU B 1 280 ? -19.859 -1.153 2.143 1 98 280 GLU B CA 1
ATOM 4542 C C . GLU B 1 280 ? -18.531 -1.779 1.714 1 98 280 GLU B C 1
ATOM 4544 O O . GLU B 1 280 ? -18.469 -2.975 1.423 1 98 280 GLU B O 1
ATOM 4549 N N . THR B 1 281 ? -17.516 -0.943 1.631 1 98.25 281 THR B N 1
ATOM 4550 C CA . THR B 1 281 ? -16.219 -1.465 1.247 1 98.25 281 THR B CA 1
ATOM 4551 C C . THR B 1 281 ? -15.797 -2.607 2.17 1 98.25 281 THR B C 1
ATOM 4553 O O . THR B 1 281 ? -15.383 -3.672 1.701 1 98.25 281 THR B O 1
ATOM 4556 N N . ARG B 1 282 ? -15.922 -2.418 3.471 1 98.19 282 ARG B N 1
ATOM 4557 C CA . ARG B 1 282 ? -15.492 -3.396 4.465 1 98.19 282 ARG B CA 1
ATOM 4558 C C . ARG B 1 282 ? -16.391 -4.621 4.453 1 98.19 282 ARG B C 1
ATOM 4560 O O . ARG B 1 282 ? -15.953 -5.73 4.762 1 98.19 282 ARG B O 1
ATOM 4567 N N . ALA B 1 283 ? -17.641 -4.402 4.062 1 97.81 283 ALA B N 1
ATOM 4568 C CA . ALA B 1 283 ? -18.562 -5.527 3.963 1 97.81 283 ALA B CA 1
ATOM 4569 C C . ALA B 1 283 ? -18.312 -6.332 2.691 1 97.81 283 ALA B C 1
ATOM 4571 O O . ALA B 1 283 ? -18.438 -7.562 2.695 1 97.81 283 ALA B O 1
ATOM 4572 N N . TRP B 1 284 ? -18.016 -5.629 1.581 1 97.19 284 TRP B N 1
ATOM 4573 C CA . TRP B 1 284 ? -17.922 -6.25 0.264 1 97.19 284 TRP B CA 1
ATOM 4574 C C . TRP B 1 284 ? -16.625 -7.027 0.114 1 97.19 284 TRP B C 1
ATOM 4576 O O . TRP B 1 284 ? -16.609 -8.133 -0.436 1 97.19 284 TRP B O 1
ATOM 4586 N N . ILE B 1 285 ? -15.539 -6.5 0.508 1 97.5 285 ILE B N 1
ATOM 4587 C CA . ILE B 1 285 ? -14.203 -7.086 0.485 1 97.5 285 ILE B CA 1
ATOM 4588 C C . ILE B 1 285 ? -13.586 -7.016 1.879 1 97.5 285 ILE B C 1
ATOM 4590 O O . ILE B 1 285 ? -12.766 -6.141 2.154 1 97.5 285 ILE B O 1
ATOM 4594 N N . PRO B 1 286 ? -13.914 -7.965 2.742 1 97.81 286 PRO B N 1
ATOM 4595 C CA . PRO B 1 286 ? -13.68 -7.789 4.176 1 97.81 286 PRO B CA 1
ATOM 4596 C C . PRO B 1 286 ? -12.242 -8.109 4.582 1 97.81 286 PRO B C 1
ATOM 4598 O O . PRO B 1 286 ? -12.016 -8.922 5.484 1 97.81 286 PRO B O 1
ATOM 4601 N N . VAL B 1 287 ? -11.25 -7.383 4.031 1 97.81 287 VAL B N 1
ATOM 4602 C CA . VAL B 1 287 ? -9.836 -7.617 4.332 1 97.81 287 VAL B CA 1
ATOM 4603 C C . VAL B 1 287 ? -9.57 -7.324 5.805 1 97.81 287 VAL B C 1
ATOM 4605 O O . VAL B 1 287 ? -8.633 -7.867 6.391 1 97.81 287 VAL B O 1
A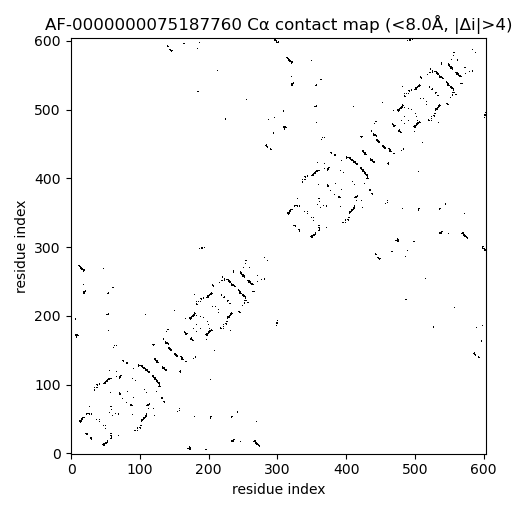TOM 4608 N N . THR B 1 288 ? -10.367 -6.504 6.477 1 97 288 THR B N 1
ATOM 4609 C CA . THR B 1 288 ? -10.172 -6.137 7.875 1 97 288 THR B CA 1
ATOM 4610 C C . THR B 1 288 ? -10.492 -7.312 8.789 1 97 288 THR B C 1
ATOM 4612 O O . THR B 1 288 ? -10.07 -7.336 9.953 1 97 288 THR B O 1
ATOM 4615 N N . LYS B 1 289 ? -11.211 -8.281 8.281 1 96.69 289 LYS B N 1
ATOM 4616 C CA . LYS B 1 289 ? -11.602 -9.438 9.078 1 96.69 289 LYS B CA 1
ATOM 4617 C C . LYS B 1 289 ? -10.906 -10.703 8.586 1 96.69 289 LYS B C 1
ATOM 4619 O O . LYS B 1 289 ? -11.016 -11.766 9.203 1 96.69 289 LYS B O 1
ATOM 4624 N N . GLN B 1 290 ? -10.211 -10.586 7.477 1 98 290 GLN B N 1
ATOM 4625 C CA . GLN B 1 290 ? -9.648 -11.781 6.855 1 98 290 GLN B CA 1
ATOM 4626 C C . GLN B 1 290 ? -8.133 -11.805 6.992 1 98 290 GLN B C 1
ATOM 4628 O O . GLN B 1 290 ? -7.461 -12.617 6.355 1 98 290 GLN B O 1
ATOM 4633 N N . ARG B 1 291 ? -7.598 -10.898 7.734 1 97.5 291 ARG B N 1
ATOM 4634 C CA . ARG B 1 291 ? -6.18 -10.953 8.062 1 97.5 291 ARG B CA 1
ATOM 4635 C C . ARG B 1 291 ? -5.832 -12.25 8.789 1 97.5 291 ARG B C 1
ATOM 4637 O O . ARG B 1 291 ? -6.668 -12.805 9.508 1 97.5 291 ARG B O 1
ATOM 4644 N N . ARG B 1 292 ? -4.621 -12.719 8.648 1 97.81 292 ARG B N 1
ATOM 4645 C CA . ARG B 1 292 ? -4.195 -13.992 9.219 1 97.81 292 ARG B CA 1
ATOM 4646 C C . ARG B 1 292 ? -3.098 -13.789 10.258 1 97.81 292 ARG B C 1
ATOM 4648 O O . ARG B 1 292 ? -1.937 -14.125 10.016 1 97.81 292 ARG B O 1
ATOM 4655 N N . PHE B 1 293 ? -3.504 -13.398 11.445 1 96.31 293 PHE B N 1
ATOM 4656 C CA . PHE B 1 293 ? -2.553 -13.086 12.5 1 96.31 293 PHE B CA 1
ATOM 4657 C C . PHE B 1 293 ? -1.985 -14.359 13.117 1 96.31 293 PHE B C 1
ATOM 4659 O O . PHE B 1 293 ? -1.054 -14.305 13.922 1 96.31 293 PHE B O 1
ATOM 4666 N N . ASP B 1 294 ? -2.516 -15.508 12.703 1 97.06 294 ASP B N 1
ATOM 4667 C CA . ASP B 1 294 ? -1.887 -16.781 13.039 1 97.06 294 ASP B CA 1
ATOM 4668 C C . ASP B 1 294 ? -0.662 -17.031 12.164 1 97.06 294 ASP B C 1
ATOM 4670 O O . ASP B 1 294 ? 0.164 -17.891 12.477 1 97.06 294 ASP B O 1
ATOM 4674 N N . VAL B 1 295 ? -0.548 -16.297 11.086 1 97.44 295 VAL B N 1
ATOM 4675 C CA . VAL B 1 295 ? 0.538 -16.5 10.133 1 97.44 295 VAL B CA 1
ATOM 4676 C C . VAL B 1 295 ? 1.573 -15.383 10.289 1 97.44 295 VAL B C 1
ATOM 4678 O O . VAL B 1 295 ? 2.775 -15.625 10.164 1 97.44 295 VAL B O 1
ATOM 4681 N N . TYR B 1 296 ? 1.162 -14.156 10.562 1 96.31 296 TYR B N 1
ATOM 4682 C CA . TYR B 1 296 ? 2.029 -13.008 10.797 1 96.31 296 TYR B CA 1
ATOM 4683 C C . TYR B 1 296 ? 1.486 -12.141 11.93 1 96.31 296 TYR B C 1
ATOM 4685 O O . TYR B 1 296 ? 0.289 -12.164 12.219 1 96.31 296 TYR B O 1
ATOM 4693 N N . PRO B 1 297 ? 2.32 -11.336 12.547 1 94.81 297 PRO B N 1
ATOM 4694 C CA . PRO B 1 297 ? 1.863 -10.57 13.711 1 94.81 297 PRO B CA 1
ATOM 4695 C C . PRO B 1 297 ? 1.023 -9.352 13.328 1 94.81 297 PRO B C 1
ATOM 4697 O O . PRO B 1 297 ? 1.133 -8.852 12.203 1 94.81 297 PRO B O 1
ATOM 4700 N N . ASP B 1 298 ? 0.165 -8.93 14.219 1 95.06 298 ASP B N 1
ATOM 4701 C CA . ASP B 1 298 ? -0.565 -7.672 14.117 1 95.06 298 ASP B CA 1
ATOM 4702 C C . ASP B 1 298 ? 0.318 -6.488 14.516 1 95.06 298 ASP B C 1
ATOM 4704 O O . ASP B 1 298 ? 0.697 -6.355 15.68 1 95.06 298 ASP B O 1
ATOM 4708 N N . VAL B 1 299 ? 0.568 -5.602 13.586 1 93.88 299 VAL B N 1
ATOM 4709 C CA . VAL B 1 299 ? 1.497 -4.492 13.789 1 93.88 299 VAL B CA 1
ATOM 4710 C C . VAL B 1 299 ? 0.949 -3.543 14.852 1 93.88 299 VAL B C 1
ATOM 4712 O O . VAL B 1 299 ? 1.688 -2.719 15.391 1 93.88 299 VAL B O 1
ATOM 4715 N N . SER B 1 300 ? -0.36 -3.6 15.086 1 92.94 300 SER B N 1
ATOM 4716 C CA . SER B 1 300 ? -0.989 -2.668 16.016 1 92.94 300 SER B CA 1
ATOM 4717 C C . SER B 1 300 ? -0.938 -3.197 17.438 1 92.94 300 SER B C 1
ATOM 4719 O O . SER B 1 300 ? -1.391 -2.527 18.375 1 92.94 300 SER B O 1
ATOM 4721 N N . VAL B 1 301 ? -0.474 -4.488 17.594 1 84.88 301 VAL B N 1
ATOM 4722 C CA . VAL B 1 301 ? -0.404 -5.074 18.938 1 84.88 301 VAL B CA 1
ATOM 4723 C C . VAL B 1 301 ? 1.049 -5.121 19.406 1 84.88 301 VAL B C 1
ATOM 4725 O O . VAL B 1 301 ? 1.927 -5.598 18.688 1 84.88 301 VAL B O 1
ATOM 4728 N N . GLN B 1 302 ? 1.45 -4.387 20.453 1 64.94 302 GLN B N 1
ATOM 4729 C CA . GLN B 1 302 ? 2.775 -4.387 21.062 1 64.94 302 GLN B CA 1
ATOM 4730 C C . GLN B 1 302 ? 2.969 -5.613 21.953 1 64.94 302 GLN B C 1
ATOM 4732 O O . GLN B 1 302 ? 2.02 -6.09 22.578 1 64.94 302 GLN B O 1
#

InterPro domains:
  IPR001110 Uncharacterised protein family UPF0012, conserved site [PS01227] (176-196)
  IPR003010 Carbon-nitrogen hydrolase [PF00795] (14-282)
  IPR003010 Carbon-nitrogen hydrolase [PS50263] (13-275)
  IPR036526 Carbon-nitrogen hydrolase superfamily [G3DSA:3.60.110.10] (9-302)
  IPR036526 Carbon-nitrogen hydrolase superfamily [SSF56317] (9-292)
  IPR045254 Nit1/2, carbon-nitrogen hydrolase domain [cd07572] (14-292)

Foldseek 3Di:
DPPLPDWAAADKWKEKFWQADDADQQLVVLLVSVLVVLLVQQPPPRGGQEYEYAFASRHADAQVCLLVFAAAAPDDAPDFDDQVPGRHPLLVSQLVSLQVSLHKYFSHWHWHADPVVRAIFTKIWIAHNNSGTHDMATAADWDADDDPPPDGGGNVVHHDHDDDWDWDHDNNFIETEHEAVVLVPLLSLLLSLLSGGQEYEYRHFDAPPCCVPPVLVSQLVSLQLSLHKYWYHYHAADPVGPTGGQAFTWIAGSNSHTQDTDHRHTDMDMDMDDCVSSVCSCVVPVSVPPDDCVVPNRSNPD/DPPLPDFAAADKWKEKFWQADDADQDLVVLLVSVLVSLLVQQPPPRGTQEYEYAFASRHADAQVCLLVFAAAAPDDAPDFDDQVPGRHPLLVSQLVSLQVSLHKYFSHWHWHADPVVRAIFTKIWIAGNNSGTHDMATAADFDADDDPPPDGGGNVVHHDHDDDWDWDHDNNFIETEHEAVVLVPLLSLLLSLLSGGQEYEYRHFDAPPCCVPPVLVSQLVSLQLSLHKYWYHYHAADPVGPTGGQAFTWIAGSNSHTQDTDHRHTDMDMDMDDCVSSVCSCVVPVSVPPDDCVVPNRSNPD

Organism: Armillaria gallica (NCBI:txid47427)

pLDDT: mean 96.15, std 6.9, range [31.08, 99.0]

Secondary structure (DSSP, 8-state):
-----PPPPP--EEEEEEE-----S-HHHHHHHHHHHHHHHHTSSS--SEEE--TTTTS--STTTHHHH-B-----TTS---GGG-S-HHHHHHHHHHHHHTSEEE---EEEE-TTT--EEEEEEEE-TT--EEEEEE--S--EEEETTTEEEEGGGT--------EEE-SS-EEEE--GGGGG-HHHHHHHHHTT-SEEEEE---BTTTIIIIIHHHHHHHHHHHTSEEEEEPPPP-TTSSS-B----EEE-TTS-EEEE--SSSEEEEEEE-HHHHHHHHHHS-TTT---TTTS--TT--/---PPPPPPP--EEEEEEE-----S-HHHHHHHHHHHHHHHHTSSS--SEEE--TTTTS--STTTHHHH-B-----TTS---GGG-S-HHHHHHHHHHHHHTSEEE---EEEE-TTT--EEEEEEEE-TT--EEEEEE--S--EEEETTTEEEEGGGT--------EEE-SS-EEEE--GGGGG-HHHHHHHHHTT-SEEEEE---BTTTIIIIIHHHHHHHHHHHTSEEEEEPPPP-TTSSS-B----EEE-TTS-EEEE--SSSEEEEEEE-HHHHHHHHHHS-TTT---TTTS--TT--

Radius of gyration: 25.75 Å; Cα contacts (8 Å, |Δi|>4): 1564; chains: 2; bounding box: 49×78×59 Å

Sequence (604 aa):
MSLISKTPIFKPFTLALIQLGGTTANKADNLKHARESILKAATNPAKPQVVVLPECFNSPYGHPHFPDYAEDIEYVPGKPYDVVQSKSESVKMLSSAAKEAGVWLIGGSIPEREPASENLYNTCTVYNPQGDLIATHRKVHLFDIDIPGKITFKESETLTGGTTLNFFDTDFARIGLGICYDVRFPEMAMIAARNGCHMLIYPGAFNLTTGPLHWELLQRGRALDNQIYMSMCSPARDLTAKYHAWGHSMVVDPMGKVLSEAGHDEEITYTDIDPKVFEETRAWIPVTKQRRFDVYPDVSVQMSLISKTPIFKPFTLALIQLGGTTANKADNLKHARESILKAATNPAKPQVVVLPECFNSPYGHPHFPDYAEDIEYVPGKPYDVVQSKSESVKMLSSAAKEAGVWLIGGSIPEREPASENLYNTCTVYNPQGDLIATHRKVHLFDIDIPGKITFKESETLTGGTTLNFFDTDFARIGLGICYDVRFPEMAMIAARNGCHMLIYPGAFNLTTGPLHWELLQRGRALDNQIYMSMCSPARDLTAKYHAWGHSMVVDPMGKVLSEAGHDEEITYTDIDPKVFEETRAWIPVTKQRRFDVYPDVSVQ